Protein AF-A0A5E4ETX7-F1 (afdb_monomer_lite)

Structure (mmCIF, N/CA/C/O backbone):
data_AF-A0A5E4ETX7-F1
#
_entry.id   AF-A0A5E4ETX7-F1
#
loop_
_atom_site.group_PDB
_atom_site.id
_atom_site.type_symbol
_atom_site.label_atom_id
_atom_site.label_alt_id
_atom_site.label_comp_id
_atom_site.label_asym_id
_atom_site.label_entity_id
_atom_site.label_seq_id
_atom_site.pdbx_PDB_ins_code
_atom_site.Cartn_x
_atom_site.Cartn_y
_atom_site.Cartn_z
_atom_site.occupancy
_atom_site.B_iso_or_equiv
_atom_site.auth_seq_id
_atom_site.auth_comp_id
_atom_site.auth_asym_id
_atom_site.auth_atom_id
_atom_site.pdbx_PDB_model_num
ATOM 1 N N . MET A 1 1 ? -15.057 -24.344 -26.825 1.00 31.67 1 MET A N 1
ATOM 2 C CA . MET A 1 1 ? -13.580 -24.348 -26.850 1.00 31.67 1 MET A CA 1
ATOM 3 C C . MET A 1 1 ? -13.129 -23.618 -25.607 1.00 31.67 1 MET A C 1
ATOM 5 O O . MET A 1 1 ? -13.590 -22.503 -25.403 1.00 31.67 1 MET A O 1
ATOM 9 N N . ALA A 1 2 ? -12.352 -24.272 -24.747 1.00 26.75 2 ALA A N 1
ATOM 10 C CA . ALA A 1 2 ? -11.777 -23.617 -23.581 1.00 26.75 2 ALA A CA 1
ATOM 11 C C . ALA A 1 2 ? -10.578 -22.781 -24.042 1.00 26.75 2 ALA A C 1
ATOM 13 O O . ALA A 1 2 ? -9.686 -23.324 -24.687 1.00 26.75 2 ALA A O 1
ATOM 14 N N . ASN A 1 3 ? -10.576 -21.490 -23.718 1.00 26.09 3 ASN A N 1
ATOM 15 C CA . ASN A 1 3 ? -9.333 -20.744 -23.584 1.00 26.09 3 ASN A CA 1
ATOM 16 C C . ASN A 1 3 ? -9.027 -20.735 -22.092 1.00 26.09 3 ASN A C 1
ATOM 18 O O . ASN A 1 3 ? -9.821 -20.223 -21.305 1.00 26.09 3 ASN A O 1
ATOM 22 N N . GLU A 1 4 ? -7.923 -21.368 -21.725 1.00 28.83 4 GLU A N 1
ATOM 23 C CA . GLU A 1 4 ? -7.437 -21.432 -20.353 1.00 28.83 4 GLU A CA 1
ATOM 24 C C . GLU A 1 4 ? -7.135 -20.013 -19.851 1.00 28.83 4 GLU A C 1
ATOM 26 O O . GLU A 1 4 ? -6.464 -19.233 -20.535 1.00 28.83 4 GLU A O 1
ATOM 31 N N . GLU A 1 5 ? -7.600 -19.680 -18.643 1.00 28.77 5 GLU A N 1
ATOM 32 C CA . GLU A 1 5 ? -6.977 -18.610 -17.866 1.00 28.77 5 GLU A CA 1
ATOM 33 C C . GLU A 1 5 ? -5.535 -19.056 -17.594 1.00 28.77 5 GLU A C 1
ATOM 35 O O . GLU A 1 5 ? -5.287 -19.915 -16.749 1.00 28.77 5 GLU A O 1
ATOM 40 N N . LYS A 1 6 ? -4.572 -18.510 -18.346 1.00 29.52 6 LYS A N 1
ATOM 41 C CA . LYS A 1 6 ? -3.163 -18.628 -17.973 1.00 29.52 6 LYS A CA 1
ATOM 42 C C . LYS A 1 6 ? -2.973 -17.890 -16.651 1.00 29.52 6 LYS A C 1
ATOM 44 O O . LYS A 1 6 ? -3.078 -16.663 -16.634 1.00 29.52 6 LYS A O 1
ATOM 49 N N . ASP A 1 7 ? -2.682 -18.647 -15.589 1.00 34.00 7 ASP A N 1
ATOM 50 C CA . ASP A 1 7 ? -2.155 -18.142 -14.315 1.00 34.00 7 ASP A CA 1
ATOM 51 C C . ASP A 1 7 ? -1.121 -17.042 -14.622 1.00 34.00 7 ASP A C 1
ATOM 53 O O . ASP A 1 7 ? -0.129 -17.289 -15.312 1.00 34.00 7 ASP A O 1
ATOM 57 N N . SER A 1 8 ? -1.367 -15.814 -14.155 1.00 36.75 8 SER A N 1
ATOM 58 C CA . SER A 1 8 ? -0.568 -14.629 -14.500 1.00 36.75 8 SER A CA 1
ATOM 59 C C . SER A 1 8 ? 0.723 -14.540 -13.679 1.00 36.75 8 SER A C 1
ATOM 61 O O . SER A 1 8 ? 1.008 -13.526 -13.039 1.00 36.75 8 SER A O 1
ATOM 63 N N . VAL A 1 9 ? 1.486 -15.629 -13.673 1.00 47.53 9 VAL A N 1
ATOM 64 C CA . VAL A 1 9 ? 2.850 -15.697 -13.159 1.00 47.53 9 VAL A CA 1
ATOM 65 C C . VAL A 1 9 ? 3.758 -15.868 -14.368 1.00 47.53 9 VAL A C 1
ATOM 67 O O . VAL A 1 9 ? 3.842 -16.951 -14.945 1.00 47.53 9 VAL A O 1
ATOM 70 N N . GLU A 1 10 ? 4.393 -14.778 -14.798 1.00 54.31 10 GLU A N 1
ATOM 71 C CA . GLU A 1 10 ? 5.305 -14.817 -15.940 1.00 54.31 10 GLU A CA 1
ATOM 72 C C . GLU A 1 10 ? 6.490 -15.752 -15.648 1.00 54.31 10 GLU A C 1
ATOM 74 O O . GLU A 1 10 ? 7.126 -15.680 -14.595 1.00 54.31 10 GLU A O 1
ATOM 79 N N . TYR A 1 11 ? 6.773 -16.666 -16.579 1.00 65.56 11 TYR A N 1
ATOM 80 C CA . TYR A 1 11 ? 7.848 -17.642 -16.427 1.00 65.56 11 TYR A CA 1
ATOM 81 C C . TYR A 1 11 ? 9.213 -16.970 -16.622 1.00 65.56 11 TYR A C 1
ATOM 83 O O . TYR A 1 11 ? 9.611 -16.673 -17.752 1.00 65.56 11 TYR A O 1
ATOM 91 N N . TYR A 1 12 ? 9.969 -16.803 -15.534 1.00 85.50 12 TYR A N 1
ATOM 92 C CA . TYR A 1 12 ? 11.389 -16.453 -15.611 1.00 85.50 12 TYR A CA 1
ATOM 93 C C . TYR A 1 12 ? 12.122 -17.504 -16.450 1.00 85.50 12 TYR A C 1
ATOM 95 O O . TYR A 1 12 ? 12.063 -18.705 -16.155 1.00 85.50 12 TYR A O 1
ATOM 103 N N . SER A 1 13 ? 12.816 -17.052 -17.490 1.00 87.88 13 SER A N 1
ATOM 104 C CA . SER A 1 13 ? 13.546 -17.925 -18.410 1.00 87.88 13 SER A CA 1
ATOM 105 C C . SER A 1 13 ? 14.961 -18.166 -17.891 1.00 87.88 13 SER A C 1
ATOM 107 O O . SER A 1 13 ? 15.562 -17.272 -17.294 1.00 87.88 13 SER A O 1
ATOM 109 N N . LEU A 1 14 ? 15.524 -19.355 -18.113 1.00 89.06 14 LEU A N 1
ATOM 110 C CA . LEU A 1 14 ? 16.945 -19.579 -17.837 1.00 89.06 14 LEU A CA 1
ATOM 111 C C . LEU A 1 14 ? 17.779 -18.823 -18.875 1.00 89.06 14 LEU A C 1
ATOM 113 O O . LEU A 1 14 ? 17.417 -18.765 -20.048 1.00 89.06 14 LEU A O 1
ATOM 117 N N . LEU A 1 15 ? 18.928 -18.286 -18.465 1.00 89.50 15 LEU A N 1
ATOM 118 C CA . LEU A 1 15 ? 19.819 -17.543 -19.360 1.00 89.50 15 LEU A CA 1
ATOM 119 C C . LEU A 1 15 ? 20.282 -18.391 -20.554 1.00 89.50 15 LEU A C 1
ATOM 121 O O . LEU A 1 15 ? 20.397 -17.865 -21.652 1.00 89.50 15 LEU A O 1
ATOM 125 N N . LYS A 1 16 ? 20.469 -19.706 -20.377 1.00 86.38 16 LYS A N 1
ATOM 126 C CA . LYS A 1 16 ? 20.789 -20.647 -21.469 1.00 86.38 16 LYS A CA 1
ATOM 127 C C . LYS A 1 16 ? 19.733 -20.680 -22.587 1.00 86.38 16 LYS A C 1
ATOM 129 O O . LYS A 1 16 ? 20.087 -20.903 -23.737 1.00 86.38 16 LYS A O 1
ATOM 134 N N . ASP A 1 17 ? 18.470 -20.419 -22.249 1.00 87.19 17 ASP A N 1
ATOM 135 C CA . ASP A 1 17 ? 17.336 -20.431 -23.178 1.00 87.19 17 ASP A CA 1
ATOM 136 C C . ASP A 1 17 ? 17.100 -19.032 -23.796 1.00 87.19 17 ASP A C 1
ATOM 138 O O . ASP A 1 17 ? 16.146 -18.825 -24.548 1.00 87.19 17 ASP A O 1
ATOM 142 N N . PHE A 1 18 ? 17.965 -18.051 -23.492 1.00 89.31 18 PHE A N 1
ATOM 143 C CA . PHE A 1 18 ? 17.902 -16.707 -24.060 1.00 89.31 18 PHE A CA 1
ATOM 144 C C . PHE A 1 18 ? 18.085 -16.740 -25.578 1.00 89.31 18 PHE A C 1
ATOM 146 O O . PHE A 1 18 ? 19.105 -17.213 -26.087 1.00 89.31 18 PHE A O 1
ATOM 153 N N . ARG A 1 19 ? 17.115 -16.163 -26.294 1.00 89.81 19 ARG A N 1
ATOM 154 C CA . ARG A 1 19 ? 17.154 -15.982 -27.743 1.00 89.81 19 ARG A CA 1
ATOM 155 C C . ARG A 1 19 ? 16.404 -14.714 -28.146 1.00 89.81 19 ARG A C 1
ATOM 157 O O . ARG A 1 19 ? 15.205 -14.623 -27.909 1.00 89.81 19 ARG A O 1
ATOM 164 N N . ALA A 1 20 ? 17.088 -13.784 -28.807 1.00 88.56 20 ALA A N 1
ATOM 165 C CA . ALA A 1 20 ? 16.503 -12.556 -29.345 1.00 88.56 20 ALA A CA 1
ATOM 166 C C . ALA A 1 20 ? 16.804 -12.427 -30.847 1.00 88.56 20 ALA A C 1
ATOM 168 O O . ALA A 1 20 ? 17.959 -12.520 -31.263 1.00 88.56 20 ALA A O 1
ATOM 169 N N . GLU A 1 21 ? 15.775 -12.207 -31.666 1.00 87.62 21 GLU A N 1
ATOM 170 C CA . GLU A 1 21 ? 15.926 -11.925 -33.100 1.00 87.62 21 GLU A CA 1
ATOM 171 C C . GLU A 1 21 ? 15.926 -10.415 -33.355 1.00 87.62 21 GLU A C 1
ATOM 173 O O . GLU A 1 21 ? 15.085 -9.684 -32.831 1.00 87.62 21 GLU A O 1
ATOM 178 N N . ILE A 1 22 ? 16.863 -9.951 -34.181 1.00 84.00 22 ILE A N 1
ATOM 179 C CA . ILE A 1 22 ? 17.057 -8.541 -34.519 1.00 84.00 22 ILE A CA 1
ATOM 180 C C . ILE A 1 22 ? 16.998 -8.392 -36.039 1.00 84.00 22 ILE A C 1
ATOM 182 O O . ILE A 1 22 ? 17.814 -8.965 -36.766 1.00 84.00 22 ILE A O 1
ATOM 186 N N . GLU A 1 23 ? 16.054 -7.588 -36.527 1.00 76.69 23 GLU A N 1
ATOM 187 C CA . GLU A 1 23 ? 16.021 -7.154 -37.923 1.00 76.69 23 GLU A CA 1
ATOM 188 C C . GLU A 1 23 ? 16.761 -5.823 -38.069 1.00 76.69 23 GLU A C 1
ATOM 190 O O . GLU A 1 23 ? 16.279 -4.772 -37.646 1.00 76.69 23 GLU A O 1
ATOM 195 N N . VAL A 1 24 ? 17.947 -5.858 -38.677 1.00 66.75 24 VAL A N 1
ATOM 196 C CA . VAL A 1 24 ? 18.800 -4.676 -38.856 1.00 66.75 24 VAL A CA 1
ATOM 197 C C . VAL A 1 24 ? 18.322 -3.867 -40.070 1.00 66.75 24 VAL A C 1
ATOM 199 O O . VAL A 1 24 ? 18.969 -3.846 -41.112 1.00 66.75 24 VAL A O 1
ATOM 202 N N . GLN A 1 25 ? 17.157 -3.223 -39.953 1.00 58.88 25 GLN A N 1
ATOM 203 C CA . GLN A 1 25 ? 16.561 -2.452 -41.057 1.00 58.88 25 GLN A CA 1
ATOM 204 C C . GLN A 1 25 ? 17.259 -1.096 -41.295 1.00 58.88 25 GLN A C 1
ATOM 206 O O . GLN A 1 25 ? 17.285 -0.623 -42.427 1.00 58.88 25 GLN A O 1
ATOM 211 N N . GLU A 1 26 ? 17.875 -0.499 -40.264 1.00 59.44 26 GLU A N 1
ATOM 212 C CA . GLU A 1 26 ? 18.541 0.821 -40.348 1.00 59.44 26 GLU A CA 1
ATOM 213 C C . GLU A 1 26 ? 19.977 0.849 -39.778 1.00 59.44 26 GLU A C 1
ATOM 215 O O . GLU A 1 26 ? 20.558 1.913 -39.578 1.00 59.44 26 GLU A O 1
ATOM 220 N N . GLY A 1 27 ? 20.582 -0.311 -39.500 1.00 68.00 27 GLY A N 1
ATOM 221 C CA . GLY A 1 27 ? 21.944 -0.375 -38.941 1.00 68.00 27 GLY A CA 1
ATOM 222 C C . GLY A 1 27 ? 22.056 -0.016 -37.451 1.00 68.00 27 GLY A C 1
ATOM 223 O O . GLY A 1 27 ? 23.172 0.157 -36.960 1.00 68.00 27 GLY A O 1
ATOM 224 N N . ALA A 1 28 ? 20.930 0.091 -36.737 1.00 78.44 28 ALA A N 1
ATOM 225 C CA . ALA A 1 28 ? 20.892 0.416 -35.315 1.00 78.44 28 ALA A CA 1
ATOM 226 C C . ALA A 1 28 ? 19.710 -0.244 -34.575 1.00 78.44 28 ALA A C 1
ATOM 228 O O . ALA A 1 28 ? 18.615 -0.372 -35.129 1.00 78.44 28 ALA A O 1
ATOM 229 N N . PHE A 1 29 ? 19.923 -0.651 -33.321 1.00 84.12 29 PHE A N 1
ATOM 230 C CA . PHE A 1 29 ? 18.917 -1.270 -32.450 1.00 84.12 29 PHE A CA 1
ATOM 231 C C . PHE A 1 29 ? 19.220 -1.040 -30.960 1.00 84.12 29 PHE A C 1
ATOM 233 O O . PHE A 1 29 ? 20.343 -0.718 -30.568 1.00 84.12 29 PHE A O 1
ATOM 240 N N . PHE A 1 30 ? 18.213 -1.274 -30.122 1.00 84.62 30 PHE A N 1
ATOM 241 C CA . PHE A 1 30 ? 18.327 -1.329 -28.668 1.00 84.62 30 PHE A CA 1
ATOM 242 C C . PHE A 1 30 ? 17.819 -2.680 -28.152 1.00 84.62 30 PHE A C 1
ATOM 244 O O . PHE A 1 30 ? 16.713 -3.097 -28.494 1.00 84.62 30 PHE A O 1
ATOM 251 N N . LEU A 1 31 ? 18.617 -3.362 -27.333 1.00 88.31 31 LEU A N 1
ATOM 252 C CA . LEU A 1 31 ? 18.234 -4.573 -26.602 1.00 88.31 31 LEU A CA 1
ATOM 253 C C . LEU A 1 31 ? 18.143 -4.233 -25.113 1.00 88.31 31 LEU A C 1
ATOM 255 O O . LEU A 1 31 ? 19.105 -3.697 -24.572 1.00 88.31 31 LEU A O 1
ATOM 259 N N . CYS A 1 32 ? 17.061 -4.598 -24.428 1.00 88.56 32 CYS A N 1
ATOM 260 C CA . CYS A 1 32 ? 17.024 -4.550 -22.965 1.00 88.56 32 CYS A CA 1
ATOM 261 C C . CYS A 1 32 ? 16.385 -5.785 -22.334 1.00 88.56 32 CYS A C 1
ATOM 263 O O . CYS A 1 32 ? 15.542 -6.437 -22.950 1.00 88.56 32 CYS A O 1
ATOM 265 N N . PHE A 1 33 ? 16.832 -6.130 -21.127 1.00 90.44 33 PHE A N 1
ATOM 266 C CA . PHE A 1 33 ? 16.349 -7.268 -20.342 1.00 90.44 33 PHE A CA 1
ATOM 267 C C . PHE A 1 33 ? 16.832 -7.178 -18.889 1.00 90.44 33 PHE A C 1
ATOM 269 O O . PHE A 1 33 ? 17.820 -6.510 -18.583 1.00 90.44 33 PHE A O 1
ATOM 276 N N . TRP A 1 34 ? 16.163 -7.901 -17.996 1.00 91.38 34 TRP A N 1
ATOM 277 C CA . TRP A 1 34 ? 16.630 -8.138 -16.632 1.00 91.38 34 TRP A CA 1
ATOM 278 C C . TRP A 1 34 ? 17.512 -9.383 -16.572 1.00 91.38 34 TRP A C 1
ATOM 280 O O . TRP A 1 34 ? 17.147 -10.409 -17.146 1.00 91.38 34 TRP A O 1
ATOM 290 N N . LEU A 1 35 ? 18.626 -9.318 -15.843 1.00 92.44 35 LEU A N 1
ATOM 291 C CA . LEU A 1 35 ? 19.555 -10.428 -15.630 1.00 92.44 35 LEU A CA 1
ATOM 292 C C . LEU A 1 35 ? 19.749 -10.714 -14.137 1.00 92.44 35 LEU A C 1
ATOM 294 O O . LEU A 1 35 ? 19.949 -9.792 -13.348 1.00 92.44 35 LEU A O 1
ATOM 298 N N . TYR A 1 36 ? 19.757 -11.997 -13.781 1.00 92.31 36 TYR A N 1
ATOM 299 C CA . TYR A 1 36 ? 20.159 -12.514 -12.472 1.00 92.31 36 TYR A CA 1
ATOM 300 C C . TYR A 1 36 ? 21.221 -13.596 -12.667 1.00 92.31 36 TYR A C 1
ATOM 302 O O . TYR A 1 36 ? 21.005 -14.529 -13.442 1.00 92.31 36 TYR A O 1
ATOM 310 N N . LEU A 1 37 ? 22.346 -13.511 -11.954 1.00 91.19 37 LEU A N 1
ATOM 311 C CA . LEU A 1 37 ? 23.434 -14.496 -12.015 1.00 91.19 37 LEU A CA 1
ATOM 312 C C . LEU A 1 37 ? 23.701 -15.102 -10.640 1.00 91.19 37 LEU A C 1
ATOM 314 O O . LEU A 1 37 ? 23.725 -14.387 -9.639 1.00 91.19 37 LEU A O 1
ATOM 318 N N . MET A 1 38 ? 23.927 -16.413 -10.593 1.00 88.06 38 MET A N 1
ATOM 319 C CA . MET A 1 38 ? 24.249 -17.116 -9.351 1.00 88.06 38 MET A CA 1
ATOM 320 C C . MET A 1 38 ? 25.726 -16.949 -8.977 1.00 88.06 38 MET A C 1
ATOM 322 O O . MET A 1 38 ? 26.593 -16.875 -9.853 1.00 88.06 38 MET A O 1
ATOM 326 N N . SER A 1 39 ? 26.026 -16.954 -7.675 1.00 82.69 39 SER A N 1
ATOM 327 C CA . SER A 1 39 ? 27.398 -16.861 -7.144 1.00 82.69 39 SER A CA 1
ATOM 328 C C . SER A 1 39 ? 28.333 -17.996 -7.595 1.00 82.69 39 SER A C 1
ATOM 330 O O . SER A 1 39 ? 29.550 -17.831 -7.560 1.00 82.69 39 SER A O 1
ATOM 332 N N . SER A 1 40 ? 27.775 -19.114 -8.072 1.00 78.44 40 SER A N 1
ATOM 333 C CA . SER A 1 40 ? 28.476 -20.254 -8.679 1.00 78.44 40 SER A CA 1
ATOM 334 C C . SER A 1 40 ? 29.057 -19.985 -10.076 1.00 78.44 40 SER A C 1
ATOM 336 O O . SER A 1 40 ? 29.779 -20.833 -10.599 1.00 78.44 40 SER A O 1
ATOM 338 N N . THR A 1 41 ? 28.753 -18.837 -10.691 1.00 78.56 41 THR A N 1
ATOM 339 C CA . THR A 1 41 ? 29.224 -18.483 -12.040 1.00 78.56 41 THR A CA 1
ATOM 340 C C . THR A 1 41 ? 30.754 -18.407 -12.094 1.00 78.56 41 THR A C 1
ATOM 342 O O . THR A 1 41 ? 31.378 -17.683 -11.321 1.00 78.56 41 THR A O 1
ATOM 345 N N . ALA A 1 42 ? 31.365 -19.128 -13.037 1.00 80.06 42 ALA A N 1
ATOM 346 C CA . ALA A 1 42 ? 32.798 -19.031 -13.318 1.00 80.06 42 ALA A CA 1
ATOM 347 C C . ALA A 1 42 ? 33.129 -17.764 -14.131 1.00 80.06 42 ALA A C 1
ATOM 349 O O . ALA A 1 42 ? 32.328 -17.323 -14.953 1.00 80.06 42 ALA A O 1
ATOM 350 N N . PHE A 1 43 ? 34.326 -17.199 -13.939 1.00 78.38 43 PHE A N 1
ATOM 351 C CA . PHE A 1 43 ? 34.804 -16.015 -14.666 1.00 78.38 43 PHE A CA 1
ATOM 352 C C . PHE A 1 43 ? 36.119 -16.326 -15.399 1.00 78.38 43 PHE A C 1
ATOM 354 O O . PHE A 1 43 ? 36.964 -17.014 -14.822 1.00 78.38 43 PHE A O 1
ATOM 361 N N . PRO A 1 44 ? 36.334 -15.803 -16.621 1.00 81.75 44 PRO A N 1
ATOM 362 C CA . PRO A 1 44 ? 35.415 -14.975 -17.408 1.00 81.75 44 PRO A CA 1
ATOM 363 C C . PRO A 1 44 ? 34.285 -15.805 -18.052 1.00 81.75 44 PRO A C 1
ATOM 365 O O . PRO A 1 44 ? 34.445 -17.001 -18.280 1.00 81.75 44 PRO A O 1
ATOM 368 N N . ALA A 1 45 ? 33.154 -15.173 -18.379 1.00 82.75 45 ALA A N 1
ATOM 369 C CA . ALA A 1 45 ? 31.977 -15.845 -18.948 1.00 82.75 45 ALA A CA 1
ATOM 370 C C . ALA A 1 45 ? 31.429 -15.129 -20.191 1.00 82.75 45 ALA A C 1
ATOM 372 O O . ALA A 1 45 ? 31.350 -13.901 -20.226 1.00 82.75 45 ALA A O 1
ATOM 373 N N . ARG A 1 46 ? 30.974 -15.889 -21.194 1.00 85.38 46 ARG A N 1
ATOM 374 C CA . ARG A 1 46 ? 30.203 -15.361 -22.334 1.00 85.38 46 ARG A CA 1
ATOM 375 C C . ARG A 1 46 ? 28.716 -15.415 -21.992 1.00 85.38 46 ARG A C 1
ATOM 377 O O . ARG A 1 46 ? 28.166 -16.502 -21.863 1.00 85.38 46 ARG A O 1
ATOM 384 N N . LEU A 1 47 ? 28.071 -14.258 -21.846 1.00 88.00 47 LEU A N 1
ATOM 385 C CA . LEU A 1 47 ? 26.643 -14.178 -21.525 1.00 88.00 47 LEU A CA 1
ATOM 386 C C . LEU A 1 47 ? 25.789 -14.299 -22.784 1.00 88.00 47 LEU A C 1
ATOM 388 O O . LEU A 1 47 ? 24.882 -15.122 -22.838 1.00 88.00 47 LEU A O 1
ATOM 392 N N . ILE A 1 48 ? 26.099 -13.494 -23.803 1.00 89.62 48 ILE A N 1
ATOM 393 C CA . ILE A 1 48 ? 25.365 -13.453 -25.070 1.00 89.62 48 ILE A CA 1
ATOM 394 C C . ILE A 1 48 ? 26.362 -13.497 -26.225 1.00 89.62 48 ILE A C 1
ATOM 396 O O . ILE A 1 48 ? 27.358 -12.766 -26.228 1.00 89.62 48 ILE A O 1
ATOM 400 N N . GLN A 1 49 ? 26.069 -14.328 -27.219 1.00 87.75 49 GLN A N 1
ATOM 401 C CA . GLN A 1 49 ? 26.809 -14.458 -28.470 1.00 87.75 49 GLN A CA 1
ATOM 402 C C . GLN A 1 49 ? 25.893 -14.255 -29.681 1.00 87.75 49 GLN A C 1
ATOM 404 O O . GLN A 1 49 ? 24.668 -14.368 -29.596 1.00 87.75 49 GLN A O 1
ATOM 409 N N . VAL A 1 50 ? 26.510 -13.964 -30.818 1.00 84.38 50 VAL A N 1
ATOM 410 C CA . VAL A 1 50 ? 25.858 -13.835 -32.117 1.00 84.38 50 VAL A CA 1
ATOM 411 C C . VAL A 1 50 ? 25.811 -15.193 -32.804 1.00 84.38 50 VAL A C 1
ATOM 413 O O . VAL A 1 50 ? 26.828 -15.876 -32.932 1.00 84.38 50 VAL A O 1
ATOM 416 N N . GLN A 1 51 ? 24.634 -15.541 -33.311 1.00 77.81 51 GLN A N 1
ATOM 417 C CA . GLN A 1 51 ? 24.423 -16.641 -34.237 1.00 77.81 51 GLN A CA 1
ATOM 418 C C . GLN A 1 51 ? 24.004 -16.062 -35.596 1.00 77.81 51 GLN A C 1
ATOM 420 O O . GLN A 1 51 ? 22.925 -15.480 -35.746 1.00 77.81 51 GLN A O 1
ATOM 425 N N . SER A 1 52 ? 24.892 -16.197 -36.582 1.00 66.94 52 SER A N 1
ATOM 426 C CA . SER A 1 52 ? 24.735 -15.715 -37.957 1.00 66.94 52 SER A CA 1
ATOM 427 C C . SER A 1 52 ? 25.207 -16.787 -38.938 1.00 66.94 52 SER A C 1
ATOM 429 O O . SER A 1 52 ? 26.130 -17.539 -38.639 1.00 66.94 52 SER A O 1
ATOM 431 N N . SER A 1 53 ? 24.632 -16.831 -40.142 1.00 53.94 53 SER A N 1
ATOM 432 C CA . SER A 1 53 ? 25.033 -17.772 -41.202 1.00 53.94 53 SER A CA 1
ATOM 433 C C . SER A 1 53 ? 26.440 -17.531 -41.770 1.00 53.94 53 SER A C 1
ATOM 435 O O . SER A 1 53 ? 26.916 -18.343 -42.559 1.00 53.94 53 SER A O 1
ATOM 437 N N . ALA A 1 54 ? 27.093 -16.426 -41.393 1.00 51.62 54 ALA A N 1
ATOM 438 C CA . ALA A 1 54 ? 28.454 -16.072 -41.802 1.00 51.62 54 ALA A CA 1
ATOM 439 C C . ALA A 1 54 ? 29.465 -16.027 -40.638 1.00 51.62 54 ALA A C 1
ATOM 441 O O . ALA A 1 54 ? 30.665 -15.944 -40.887 1.00 51.62 54 ALA A O 1
ATOM 442 N N . THR A 1 55 ? 28.999 -16.064 -39.385 1.00 53.06 55 THR A N 1
ATOM 443 C CA . THR A 1 55 ? 29.826 -15.934 -38.175 1.00 53.06 55 THR A CA 1
ATOM 444 C C . THR A 1 55 ? 29.177 -16.686 -37.012 1.00 53.06 55 THR A C 1
ATOM 446 O O . THR A 1 55 ? 28.169 -16.245 -36.453 1.00 53.06 55 THR A O 1
ATOM 449 N N . GLU A 1 56 ? 29.764 -17.821 -36.631 1.00 56.16 56 GLU A N 1
ATOM 450 C CA . GLU A 1 56 ? 29.379 -18.572 -35.431 1.00 56.16 56 GLU A CA 1
ATOM 451 C C . GLU A 1 56 ? 30.175 -18.088 -34.209 1.00 56.16 56 GLU A C 1
ATOM 453 O O . GLU A 1 56 ? 31.400 -18.001 -34.247 1.00 56.16 56 GLU A O 1
ATOM 458 N N . GLY A 1 57 ? 29.486 -17.801 -33.100 1.00 65.62 57 GLY A N 1
ATOM 459 C CA . GLY A 1 57 ? 30.111 -17.691 -31.775 1.00 65.62 57 GLY A CA 1
ATOM 460 C C . GLY A 1 57 ? 30.789 -16.358 -31.431 1.00 65.62 57 GLY A C 1
ATOM 461 O O . GLY A 1 57 ? 31.455 -16.260 -30.396 1.00 65.62 57 GLY A O 1
ATOM 462 N N . ALA A 1 58 ? 30.616 -15.310 -32.243 1.00 77.38 58 ALA A N 1
ATOM 463 C CA . ALA A 1 58 ? 31.128 -13.979 -31.910 1.00 77.38 58 ALA A CA 1
ATOM 464 C C . ALA A 1 58 ? 30.465 -13.459 -30.618 1.00 77.38 58 ALA A C 1
ATOM 466 O O . ALA A 1 58 ? 29.240 -13.400 -30.507 1.00 77.38 58 ALA A O 1
ATOM 467 N N . SER A 1 59 ? 31.268 -13.097 -29.616 1.00 84.75 59 SER A N 1
ATOM 468 C CA . SER A 1 59 ? 30.761 -12.666 -28.307 1.00 84.75 59 SER A CA 1
ATOM 469 C C . SER A 1 59 ? 30.192 -11.246 -28.370 1.00 84.75 59 SER A C 1
ATOM 471 O O . SER A 1 59 ? 30.839 -10.349 -28.900 1.00 84.75 59 SER A O 1
ATOM 473 N N . PHE A 1 60 ? 29.001 -11.036 -27.803 1.00 88.12 60 PHE A N 1
ATOM 474 C CA . PHE A 1 60 ? 28.322 -9.735 -27.759 1.00 88.12 60 PHE A CA 1
ATOM 475 C C . PHE A 1 60 ? 28.346 -9.121 -26.354 1.00 88.12 60 PHE A C 1
ATOM 477 O O . PHE A 1 60 ? 28.718 -7.961 -26.191 1.00 88.12 60 PHE A O 1
ATOM 484 N N . LEU A 1 61 ? 27.999 -9.913 -25.335 1.00 90.56 61 LEU A N 1
ATOM 485 C CA . LEU A 1 61 ? 28.013 -9.498 -23.933 1.00 90.56 61 LEU A CA 1
ATOM 486 C C . LEU A 1 61 ? 28.777 -10.533 -23.105 1.00 90.56 61 LEU A C 1
ATOM 488 O O . LEU A 1 61 ? 28.464 -11.726 -23.156 1.00 90.56 61 LEU A O 1
ATOM 492 N N . VAL A 1 62 ? 29.779 -10.091 -22.347 1.00 89.50 62 VAL A N 1
ATOM 493 C CA . VAL A 1 62 ? 30.662 -10.967 -21.560 1.00 89.50 62 VAL A CA 1
ATOM 494 C C . VAL A 1 62 ? 30.897 -10.416 -20.154 1.00 89.50 62 VAL A C 1
ATOM 496 O O . VAL A 1 62 ? 30.757 -9.220 -19.907 1.00 89.50 62 VAL A O 1
ATOM 499 N N . LEU A 1 63 ? 31.290 -11.288 -19.230 1.00 88.62 63 LEU A N 1
ATOM 500 C CA . LEU A 1 63 ? 31.877 -10.923 -17.944 1.00 88.62 63 LEU A CA 1
ATOM 501 C C . LEU A 1 63 ? 33.375 -11.192 -18.003 1.00 88.62 63 LEU A C 1
ATOM 503 O O . LEU A 1 63 ? 33.808 -12.318 -18.242 1.00 88.62 63 LEU A O 1
ATOM 507 N N . SER A 1 64 ? 34.156 -10.143 -17.778 1.00 86.38 64 SER A N 1
ATOM 508 C CA . SER A 1 64 ? 35.614 -10.221 -17.668 1.00 86.38 64 SER A CA 1
ATOM 509 C C . SER A 1 64 ? 36.061 -10.992 -16.417 1.00 86.38 64 SER A C 1
ATOM 511 O O . SER A 1 64 ? 35.286 -11.194 -15.483 1.00 86.38 64 SER A O 1
ATOM 513 N N . GLU A 1 65 ? 37.348 -11.348 -16.347 1.00 83.38 65 GLU A N 1
ATOM 514 C CA . GLU A 1 65 ? 37.985 -11.934 -15.151 1.00 83.38 65 GLU A CA 1
ATOM 515 C C . GLU A 1 65 ? 37.768 -11.087 -13.885 1.00 83.38 65 GLU A C 1
ATOM 517 O O . GLU A 1 65 ? 37.623 -11.611 -12.784 1.00 83.38 65 GLU A O 1
ATOM 522 N N . LYS A 1 66 ? 37.677 -9.760 -14.046 1.00 84.56 66 LYS A N 1
ATOM 523 C CA . LYS A 1 66 ? 37.399 -8.792 -12.972 1.00 84.56 66 LYS A CA 1
ATOM 524 C C . LYS A 1 66 ? 35.901 -8.661 -12.656 1.00 84.56 66 LYS A C 1
ATOM 526 O O . LYS A 1 66 ? 35.491 -7.650 -12.099 1.00 84.56 66 LYS A O 1
ATOM 531 N N . LYS A 1 67 ? 35.073 -9.618 -13.093 1.00 87.06 67 LYS A N 1
ATOM 532 C CA . LYS A 1 67 ? 33.599 -9.643 -12.986 1.00 87.06 67 LYS A CA 1
ATOM 533 C C . LYS A 1 67 ? 32.876 -8.418 -13.556 1.00 87.06 67 LYS A C 1
ATOM 535 O O . LYS A 1 67 ? 31.697 -8.215 -13.282 1.00 87.06 67 LYS A O 1
ATOM 540 N N . LYS A 1 68 ? 33.550 -7.586 -14.350 1.00 89.62 68 LYS A N 1
ATOM 541 C CA . LYS A 1 68 ? 32.938 -6.426 -15.008 1.00 89.62 68 LYS A CA 1
ATOM 542 C C . LYS A 1 68 ? 32.201 -6.894 -16.248 1.00 89.62 68 LYS A C 1
ATOM 544 O O . LYS A 1 68 ? 32.784 -7.657 -17.026 1.00 89.62 68 LYS A O 1
ATOM 549 N N . MET A 1 69 ? 30.974 -6.420 -16.442 1.00 90.81 69 MET A N 1
ATOM 550 C CA . MET A 1 69 ? 30.237 -6.626 -17.687 1.00 90.81 69 MET A CA 1
ATOM 551 C C . MET A 1 69 ? 30.869 -5.812 -18.810 1.00 90.81 69 MET A C 1
ATOM 553 O O . MET A 1 69 ? 31.245 -4.657 -18.598 1.00 90.81 69 MET A O 1
ATOM 557 N N . VAL A 1 70 ? 30.983 -6.423 -19.986 1.00 90.81 70 VAL A N 1
ATOM 558 C CA . VAL A 1 70 ? 31.602 -5.837 -21.173 1.00 90.81 70 VAL A CA 1
ATOM 559 C C . VAL A 1 70 ? 30.726 -6.093 -22.397 1.00 90.81 70 VAL A C 1
ATOM 561 O O . VAL A 1 70 ? 30.387 -7.237 -22.701 1.00 90.81 70 VAL A O 1
ATOM 564 N N . LEU A 1 71 ? 30.376 -5.011 -23.089 1.00 92.38 71 LEU A N 1
ATOM 565 C CA . LEU A 1 71 ? 29.674 -4.985 -24.367 1.00 92.38 71 LEU A CA 1
ATOM 566 C C . LEU A 1 71 ? 30.698 -4.868 -25.505 1.00 92.38 71 LEU A C 1
ATOM 568 O O . LEU A 1 71 ? 31.549 -3.969 -25.500 1.00 92.38 71 LEU A O 1
ATOM 572 N N . LEU A 1 72 ? 30.604 -5.781 -26.471 1.00 89.44 72 LEU A N 1
ATOM 573 C CA . LEU A 1 72 ? 31.526 -5.917 -27.598 1.00 89.44 72 LEU A CA 1
ATOM 574 C C . LEU A 1 72 ? 30.888 -5.459 -28.928 1.00 89.44 72 LEU A C 1
ATOM 576 O O . LEU A 1 72 ? 29.683 -5.631 -29.132 1.00 89.44 72 LEU A O 1
ATOM 580 N N . PRO A 1 73 ? 31.678 -4.887 -29.856 1.00 86.81 73 PRO A N 1
ATOM 581 C CA . PRO A 1 73 ? 31.204 -4.499 -31.181 1.00 86.81 73 PRO A CA 1
ATOM 582 C C . PRO A 1 73 ? 30.792 -5.702 -32.039 1.00 86.81 73 PRO A C 1
ATOM 584 O O . PRO A 1 73 ? 31.505 -6.694 -32.150 1.00 86.81 73 PRO A O 1
ATOM 587 N N . LEU A 1 74 ? 29.655 -5.569 -32.728 1.00 83.56 74 LEU A N 1
ATOM 588 C CA . LEU A 1 74 ? 29.164 -6.544 -33.707 1.00 83.56 74 LEU A CA 1
ATOM 589 C C . LEU A 1 74 ? 29.863 -6.418 -35.068 1.00 83.56 74 LEU A C 1
ATOM 591 O O . LEU A 1 74 ? 29.811 -5.352 -35.681 1.00 83.56 74 LEU A O 1
ATOM 595 N N . GLY A 1 75 ? 30.398 -7.523 -35.597 1.00 75.81 75 GLY A N 1
ATOM 596 C CA . GLY A 1 75 ? 31.093 -7.576 -36.900 1.00 75.81 75 GLY A CA 1
ATOM 597 C C . GLY A 1 75 ? 30.205 -7.494 -38.139 1.00 75.81 75 GLY A C 1
ATOM 598 O O . GLY A 1 75 ? 30.695 -7.577 -39.255 1.00 75.81 75 GLY A O 1
ATOM 599 N N . ILE A 1 76 ? 28.898 -7.312 -37.948 1.00 75.50 76 ILE A N 1
ATOM 600 C CA . ILE A 1 76 ? 27.944 -6.969 -39.012 1.00 75.50 76 ILE A CA 1
ATOM 601 C C . ILE A 1 76 ? 27.776 -5.435 -39.111 1.00 75.50 76 ILE A C 1
ATOM 603 O O . ILE A 1 76 ? 27.261 -4.935 -40.105 1.00 75.50 76 ILE A O 1
ATOM 607 N N . LEU A 1 77 ? 28.227 -4.671 -38.105 1.00 76.69 77 LEU A N 1
ATOM 608 C CA . LEU A 1 77 ? 28.048 -3.214 -38.025 1.00 76.69 77 LEU A CA 1
ATOM 609 C C . LEU A 1 77 ? 29.367 -2.434 -37.947 1.00 76.69 77 LEU A C 1
ATOM 611 O O . LEU A 1 77 ? 29.451 -1.350 -38.525 1.00 76.69 77 LEU A O 1
ATOM 615 N N . HIS A 1 78 ? 30.393 -2.981 -37.291 1.00 83.88 78 HIS A N 1
ATOM 616 C CA . HIS A 1 78 ? 31.645 -2.279 -36.987 1.00 83.88 78 HIS A CA 1
ATOM 617 C C . HIS A 1 78 ? 32.864 -2.988 -37.574 1.00 83.88 78 HIS A C 1
ATOM 619 O O . HIS A 1 78 ? 32.899 -4.217 -37.651 1.00 83.88 78 HIS A O 1
ATOM 625 N N . LYS A 1 79 ? 33.897 -2.214 -37.918 1.00 79.25 79 LYS A N 1
ATOM 626 C CA . LYS A 1 79 ? 35.203 -2.741 -38.362 1.00 79.25 79 LYS A CA 1
ATOM 627 C C . LYS A 1 79 ? 36.055 -3.259 -37.203 1.00 79.25 79 LYS A C 1
ATOM 629 O O . LYS A 1 79 ? 36.941 -4.075 -37.410 1.00 79.25 79 LYS A O 1
ATOM 634 N N . GLU A 1 80 ? 35.785 -2.773 -35.998 1.00 79.69 80 GLU A N 1
ATOM 635 C CA . GLU A 1 80 ? 36.500 -3.075 -34.756 1.00 79.69 80 GLU A CA 1
ATOM 636 C C . GLU A 1 80 ? 36.061 -4.386 -34.079 1.00 79.69 80 GLU A C 1
ATOM 638 O O . GLU A 1 80 ? 36.503 -4.690 -32.970 1.00 79.69 80 GLU A O 1
ATOM 643 N N . ALA A 1 81 ? 35.161 -5.147 -34.702 1.00 76.12 81 ALA A N 1
ATOM 644 C CA . ALA A 1 81 ? 34.644 -6.383 -34.136 1.00 76.12 81 ALA A CA 1
ATOM 645 C C . ALA A 1 81 ? 35.664 -7.534 -34.203 1.00 76.12 81 ALA A C 1
ATOM 647 O O . ALA A 1 81 ? 36.231 -7.776 -35.269 1.00 76.12 81 ALA A O 1
ATOM 648 N N . PRO A 1 82 ? 35.871 -8.288 -33.108 1.00 68.88 82 PRO A N 1
ATOM 649 C CA . PRO A 1 82 ? 36.738 -9.458 -33.128 1.00 68.88 82 PRO A CA 1
ATOM 650 C C . PRO A 1 82 ? 36.067 -10.618 -33.880 1.00 68.88 82 PRO A C 1
ATOM 652 O O . PRO A 1 82 ? 34.930 -10.981 -33.578 1.00 68.88 82 PRO A O 1
ATOM 655 N N . GLU A 1 83 ? 36.788 -11.244 -34.816 1.00 57.81 83 GLU A N 1
ATOM 656 C CA . GLU A 1 83 ? 36.326 -12.462 -35.508 1.00 57.81 83 GLU A CA 1
ATOM 657 C C . GLU A 1 83 ? 36.223 -13.654 -34.539 1.00 57.81 83 GLU A C 1
ATOM 659 O O . GLU A 1 83 ? 35.263 -14.420 -34.578 1.00 57.81 83 GLU A O 1
ATOM 664 N N . THR A 1 84 ? 37.174 -13.761 -33.606 1.00 59.34 84 THR A N 1
ATOM 665 C CA . THR A 1 84 ? 37.175 -14.720 -32.491 1.00 59.34 84 THR A CA 1
ATOM 666 C C . THR A 1 84 ? 37.604 -14.005 -31.215 1.00 59.34 84 THR A C 1
ATOM 668 O O . THR A 1 84 ? 38.666 -13.385 -31.188 1.00 59.34 84 THR A O 1
ATOM 671 N N . CYS A 1 85 ? 36.801 -14.075 -30.150 1.00 56.19 85 CYS A N 1
ATOM 672 C CA . CYS A 1 85 ? 37.065 -13.326 -28.918 1.00 56.19 85 CYS A CA 1
ATOM 673 C C . CYS A 1 85 ? 37.588 -14.238 -27.797 1.00 56.19 85 CYS A C 1
ATOM 675 O O . CYS A 1 85 ? 36.799 -14.866 -27.078 1.00 56.19 85 CYS A O 1
ATOM 677 N N . ASP A 1 86 ? 38.909 -14.280 -27.618 1.00 61.22 86 ASP A N 1
ATOM 678 C CA . ASP A 1 86 ? 39.525 -14.836 -26.412 1.00 61.22 86 ASP A CA 1
ATOM 679 C C . ASP A 1 86 ? 39.282 -13.887 -25.231 1.00 61.22 86 ASP A C 1
ATOM 681 O O . ASP A 1 86 ? 39.624 -12.705 -25.257 1.00 61.22 86 ASP A O 1
ATOM 685 N N . LEU A 1 87 ? 38.647 -14.402 -24.176 1.00 61.28 87 LEU A N 1
ATOM 686 C CA . LEU A 1 87 ? 38.225 -13.598 -23.018 1.00 61.28 87 LEU A CA 1
ATOM 687 C C . LEU A 1 87 ? 39.408 -13.050 -22.199 1.00 61.28 87 LEU A C 1
ATOM 689 O O . LEU A 1 87 ? 39.237 -12.111 -21.423 1.00 61.28 87 LEU A O 1
ATOM 693 N N . THR A 1 88 ? 40.591 -13.637 -22.379 1.00 57.19 88 THR A N 1
ATOM 694 C CA . THR A 1 88 ? 41.844 -13.328 -21.679 1.00 57.19 88 THR A CA 1
ATOM 695 C C . THR A 1 88 ? 42.611 -12.145 -22.290 1.00 57.19 88 THR A C 1
ATOM 697 O O . THR A 1 88 ? 43.481 -11.583 -21.628 1.00 57.19 88 THR A O 1
ATOM 700 N N . SER A 1 89 ? 42.294 -11.721 -23.522 1.00 59.59 89 SER A N 1
ATOM 701 C CA . SER A 1 89 ? 43.010 -10.661 -24.264 1.00 59.59 89 SER A CA 1
ATOM 702 C C . SER A 1 89 ? 42.140 -9.442 -24.613 1.00 59.59 89 SER A C 1
ATOM 704 O O . SER A 1 89 ? 42.427 -8.686 -25.540 1.00 59.59 89 SER A O 1
ATOM 706 N N . LEU A 1 90 ? 41.104 -9.175 -23.809 1.00 62.12 90 LEU A N 1
ATOM 707 C CA . LEU A 1 90 ? 40.123 -8.097 -24.022 1.00 62.12 90 LEU A CA 1
ATOM 708 C C . LEU A 1 90 ? 40.712 -6.669 -24.133 1.00 62.12 90 LEU A C 1
ATOM 710 O O . LEU A 1 90 ? 40.009 -5.743 -24.529 1.00 62.12 90 LEU A O 1
ATOM 714 N N . SER A 1 91 ? 41.985 -6.470 -23.772 1.00 60.19 91 SER A N 1
ATOM 715 C CA . SER A 1 91 ? 42.666 -5.166 -23.779 1.00 60.19 91 SER A CA 1
ATOM 716 C C . SER A 1 91 ? 42.902 -4.575 -25.175 1.00 60.19 91 SER A C 1
ATOM 718 O O . SER A 1 91 ? 43.165 -3.376 -25.268 1.00 60.19 91 SER A O 1
ATOM 720 N N . GLU A 1 92 ? 42.855 -5.384 -26.235 1.00 62.50 92 GLU A N 1
ATOM 721 C CA . GLU A 1 92 ? 43.133 -4.939 -27.612 1.00 62.50 92 GLU A CA 1
ATOM 722 C C . GLU A 1 92 ? 41.853 -4.620 -28.406 1.00 62.50 92 GLU A C 1
ATOM 724 O O . GLU A 1 92 ? 41.885 -3.833 -29.352 1.00 62.50 92 GLU A O 1
ATOM 729 N N . VAL A 1 93 ? 40.707 -5.171 -27.992 1.00 70.50 93 VAL A N 1
ATOM 730 C CA . VAL A 1 93 ? 39.412 -4.974 -28.660 1.00 70.50 93 VAL A CA 1
ATOM 731 C C . VAL A 1 93 ? 38.741 -3.692 -28.149 1.00 70.50 93 VAL A C 1
ATOM 733 O O . VAL A 1 93 ? 38.572 -3.542 -26.935 1.00 70.50 93 VAL A O 1
ATOM 736 N N . PRO A 1 94 ? 38.284 -2.771 -29.018 1.00 77.69 94 PRO A N 1
ATOM 737 C CA . PRO A 1 94 ? 37.469 -1.629 -28.608 1.00 77.69 94 PRO A CA 1
ATOM 738 C C . PRO A 1 94 ? 36.149 -2.092 -27.982 1.00 77.69 94 PRO A C 1
ATOM 740 O O . PRO A 1 94 ? 35.313 -2.681 -28.652 1.00 77.69 94 PRO A O 1
ATOM 743 N N . HIS A 1 95 ? 35.948 -1.820 -26.694 1.00 83.19 95 HIS A N 1
ATOM 744 C CA . HIS A 1 95 ? 34.780 -2.294 -25.949 1.00 83.19 95 HIS A CA 1
ATOM 745 C C . HIS A 1 95 ? 34.238 -1.238 -24.978 1.00 83.19 95 HIS A C 1
ATOM 747 O O . HIS A 1 95 ? 34.885 -0.218 -24.717 1.00 83.19 95 HIS A O 1
ATOM 753 N N . VAL A 1 96 ? 33.045 -1.492 -24.437 1.00 87.38 96 VAL A N 1
ATOM 754 C CA . VAL A 1 96 ? 32.462 -0.753 -23.306 1.00 87.38 96 VAL A CA 1
ATOM 755 C C . VAL A 1 96 ? 32.403 -1.685 -22.106 1.00 87.38 96 VAL A C 1
ATOM 757 O O . VAL A 1 96 ? 31.858 -2.774 -22.226 1.00 87.38 96 VAL A O 1
ATOM 760 N N . ALA A 1 97 ? 32.918 -1.261 -20.954 1.00 87.00 97 ALA A N 1
ATOM 761 C CA . ALA A 1 97 ? 32.892 -2.039 -19.718 1.00 87.00 97 ALA A CA 1
ATOM 762 C C . ALA A 1 97 ? 32.288 -1.234 -18.561 1.00 87.00 97 ALA A C 1
ATOM 764 O O . ALA A 1 97 ? 32.455 -0.018 -18.512 1.00 87.00 97 ALA A O 1
ATOM 765 N N . MET A 1 98 ? 31.660 -1.921 -17.602 1.00 87.38 98 MET A N 1
ATOM 766 C CA . MET A 1 98 ? 31.283 -1.329 -16.313 1.00 87.38 98 MET A CA 1
ATOM 767 C C . MET A 1 98 ? 32.513 -0.859 -15.514 1.00 87.38 98 MET A C 1
ATOM 769 O O . MET A 1 98 ? 33.574 -1.497 -15.507 1.00 87.38 98 MET A O 1
ATOM 773 N N . GLU A 1 99 ? 32.358 0.225 -14.754 1.00 82.50 99 GLU A N 1
ATOM 774 C CA . GLU A 1 99 ? 33.387 0.679 -13.811 1.00 82.50 99 GLU A CA 1
ATOM 775 C C . GLU A 1 99 ? 33.499 -0.227 -12.572 1.00 82.50 99 GLU A C 1
ATOM 777 O O . GLU A 1 99 ? 34.601 -0.427 -12.055 1.00 82.50 99 GLU A O 1
ATOM 782 N N . THR A 1 100 ? 32.395 -0.834 -12.140 1.00 85.75 100 THR A N 1
ATOM 783 C CA . THR A 1 100 ? 32.275 -1.697 -10.953 1.00 85.75 100 THR A CA 1
ATOM 784 C C . THR A 1 100 ? 32.170 -3.188 -11.311 1.00 85.75 100 THR A C 1
ATOM 786 O O . THR A 1 100 ? 31.963 -3.551 -12.471 1.00 85.75 100 THR A O 1
ATOM 789 N N . GLU A 1 101 ? 32.351 -4.075 -10.322 1.00 89.81 101 GLU A N 1
ATOM 790 C CA . GLU A 1 101 ? 32.036 -5.507 -10.477 1.00 89.81 101 GLU A CA 1
ATOM 791 C C . GLU A 1 101 ? 30.519 -5.705 -10.631 1.00 89.81 101 GLU A C 1
ATOM 793 O O . GLU A 1 101 ? 29.730 -5.001 -9.997 1.00 89.81 101 GLU A O 1
ATOM 798 N N . PHE A 1 102 ? 30.100 -6.677 -11.445 1.00 88.62 102 PHE A N 1
ATOM 799 C CA . PHE A 1 102 ? 28.690 -7.041 -11.567 1.00 88.62 102 PHE A CA 1
ATOM 800 C C . PHE A 1 102 ? 28.180 -7.657 -10.247 1.00 88.62 102 PHE A C 1
ATOM 802 O O . PHE A 1 102 ? 28.833 -8.557 -9.707 1.00 88.62 102 PHE A O 1
ATOM 809 N N . PRO A 1 103 ? 27.030 -7.217 -9.708 1.00 89.12 103 PRO A N 1
ATOM 810 C CA . PRO A 1 103 ? 26.496 -7.755 -8.463 1.00 89.12 103 PRO A CA 1
ATOM 811 C C . PRO A 1 103 ? 25.831 -9.118 -8.700 1.00 89.12 103 PRO A C 1
ATOM 813 O O . PRO A 1 103 ? 24.807 -9.229 -9.370 1.00 89.12 103 PRO A O 1
ATOM 816 N N . MET A 1 104 ? 26.413 -10.168 -8.122 1.00 89.44 104 MET A N 1
ATOM 817 C CA . MET A 1 104 ? 25.828 -11.513 -8.142 1.00 89.44 104 MET A CA 1
ATOM 818 C C . MET A 1 104 ? 24.613 -11.598 -7.211 1.00 89.44 104 MET A C 1
ATOM 820 O O . MET A 1 104 ? 24.500 -10.838 -6.249 1.00 89.44 104 MET A O 1
ATOM 824 N N . GLU A 1 105 ? 23.719 -12.543 -7.499 1.00 89.12 105 GLU A N 1
ATOM 825 C CA . GLU A 1 105 ? 22.504 -12.850 -6.727 1.00 89.12 105 GLU A CA 1
ATOM 826 C C . GLU A 1 105 ? 21.526 -11.672 -6.566 1.00 89.12 105 GLU A C 1
ATOM 828 O O . GLU A 1 105 ? 20.668 -11.667 -5.680 1.00 89.12 105 GLU A O 1
ATOM 833 N N . LYS A 1 106 ? 21.614 -10.696 -7.476 1.00 90.50 106 LYS A N 1
ATOM 834 C CA . LYS A 1 106 ? 20.701 -9.559 -7.610 1.00 90.50 106 LYS A CA 1
ATOM 835 C C . LYS A 1 106 ? 20.195 -9.442 -9.043 1.00 90.50 106 LYS A C 1
ATOM 837 O O . LYS A 1 106 ? 20.867 -9.858 -9.985 1.00 90.50 106 LYS A O 1
ATOM 842 N N . TRP A 1 107 ? 19.005 -8.870 -9.188 1.00 91.75 107 TRP A N 1
ATOM 843 C CA . TRP A 1 107 ? 18.451 -8.487 -10.481 1.00 91.75 107 TRP A CA 1
ATOM 844 C C . TRP A 1 107 ? 19.037 -7.153 -10.934 1.00 91.75 107 TRP A C 1
ATOM 846 O O . TRP A 1 107 ? 19.020 -6.195 -10.169 1.00 91.75 107 TRP A O 1
ATOM 856 N N . ILE A 1 108 ? 19.518 -7.100 -12.175 1.00 91.00 108 ILE A N 1
ATOM 857 C CA . ILE A 1 108 ? 20.052 -5.892 -12.814 1.00 91.00 108 ILE A CA 1
ATOM 858 C C . ILE A 1 108 ? 19.410 -5.731 -14.187 1.00 91.00 108 ILE A C 1
ATOM 860 O O . ILE A 1 108 ? 19.321 -6.698 -14.950 1.00 91.00 108 ILE A O 1
ATOM 864 N N . HIS A 1 109 ? 18.965 -4.522 -14.517 1.00 90.19 109 HIS A N 1
ATOM 865 C CA . HIS A 1 109 ? 18.441 -4.202 -15.838 1.00 90.19 109 HIS A CA 1
ATOM 866 C C . HIS A 1 109 ? 19.578 -3.781 -16.770 1.00 90.19 109 HIS A C 1
ATOM 868 O O . HIS A 1 109 ? 20.262 -2.783 -16.540 1.00 90.19 109 HIS A O 1
ATOM 874 N N . ILE A 1 110 ? 19.744 -4.506 -17.871 1.00 90.75 110 ILE A N 1
ATOM 875 C CA . ILE A 1 110 ? 20.776 -4.260 -18.877 1.00 90.75 110 ILE A CA 1
ATOM 876 C C . ILE A 1 110 ? 20.117 -3.649 -20.107 1.00 90.75 110 ILE A C 1
ATOM 878 O O . ILE A 1 110 ? 19.116 -4.167 -20.604 1.00 90.75 110 ILE A O 1
ATOM 882 N N . GLY A 1 111 ? 20.693 -2.562 -20.618 1.00 89.69 111 GLY A N 1
ATOM 883 C CA . GLY A 1 111 ? 20.366 -2.004 -21.928 1.00 89.69 111 GLY A CA 1
ATOM 884 C C . GLY A 1 111 ? 21.609 -1.944 -22.811 1.00 89.69 111 GLY A C 1
ATOM 885 O O . GLY A 1 111 ? 22.640 -1.424 -22.397 1.00 89.69 111 GLY A O 1
ATOM 886 N N . CYS A 1 112 ? 21.527 -2.449 -24.034 1.00 90.25 112 CYS A N 1
ATOM 887 C CA . CYS A 1 112 ? 22.584 -2.359 -25.034 1.00 90.25 112 CYS A CA 1
ATOM 888 C C . CYS A 1 112 ? 22.048 -1.569 -26.230 1.00 90.25 112 CYS A C 1
ATOM 890 O O . CYS A 1 112 ? 21.228 -2.080 -26.994 1.00 90.25 112 CYS A O 1
ATOM 892 N N . GLU A 1 113 ? 22.508 -0.331 -26.390 1.00 87.81 113 GLU A N 1
ATOM 893 C CA . GLU A 1 113 ? 22.289 0.460 -27.599 1.00 87.81 113 GLU A CA 1
ATOM 894 C C . GLU A 1 113 ? 23.453 0.221 -28.564 1.00 87.81 113 GLU A C 1
ATOM 896 O O . GLU A 1 113 ? 24.628 0.325 -28.194 1.00 87.81 113 GLU A O 1
ATOM 901 N N . VAL A 1 114 ? 23.120 -0.111 -29.807 1.00 87.25 114 VAL A N 1
ATOM 902 C CA . VAL A 1 114 ? 24.086 -0.426 -30.856 1.00 87.25 114 VAL A CA 1
ATOM 903 C C . VAL A 1 114 ? 23.688 0.317 -32.124 1.00 87.25 114 VAL A C 1
ATOM 905 O O . VAL A 1 114 ? 22.590 0.125 -32.641 1.00 87.25 114 VAL A O 1
ATOM 908 N N . SER A 1 115 ? 24.595 1.139 -32.639 1.00 85.31 115 SER A N 1
ATOM 909 C CA . SER A 1 115 ? 24.478 1.868 -33.903 1.00 85.31 115 SER A CA 1
ATOM 910 C C . SER A 1 115 ? 25.767 1.696 -34.700 1.00 85.31 115 SER A C 1
ATOM 912 O O . SER A 1 115 ? 26.825 1.477 -34.124 1.00 85.31 115 SER A O 1
ATOM 914 N N . SER A 1 116 ? 25.709 1.860 -36.022 1.00 81.50 116 SER A N 1
ATOM 915 C CA . SER A 1 116 ? 26.874 1.780 -36.920 1.00 81.50 116 SER A CA 1
ATOM 916 C C . SER A 1 116 ? 28.102 2.621 -36.506 1.00 81.50 116 SER A C 1
ATOM 918 O O . SER A 1 116 ? 29.218 2.323 -36.928 1.00 81.50 116 SER A O 1
ATOM 920 N N . ASP A 1 117 ? 27.909 3.668 -35.700 1.00 82.94 117 ASP A N 1
ATOM 921 C CA . ASP A 1 117 ? 28.913 4.639 -35.260 1.00 82.94 117 ASP A CA 1
ATOM 922 C C . ASP A 1 117 ? 29.238 4.585 -33.751 1.00 82.94 117 ASP A C 1
ATOM 924 O O . ASP A 1 117 ? 30.187 5.238 -33.306 1.00 82.94 117 ASP A O 1
ATOM 928 N N . PHE A 1 118 ? 28.495 3.818 -32.940 1.00 85.75 118 PHE A N 1
ATOM 929 C CA . PHE A 1 118 ? 28.795 3.638 -31.515 1.00 85.75 118 PHE A CA 1
ATOM 930 C C . PHE A 1 118 ? 28.094 2.433 -30.872 1.00 85.75 118 PHE A C 1
ATOM 932 O O . PHE A 1 118 ? 27.015 2.007 -31.280 1.00 85.75 118 PHE A O 1
ATOM 939 N N . VAL A 1 119 ? 28.656 1.978 -29.752 1.00 89.06 119 VAL A N 1
ATOM 940 C CA . VAL A 1 119 ? 27.968 1.118 -28.777 1.00 89.06 119 VAL A CA 1
ATOM 941 C C . VAL A 1 119 ? 27.862 1.829 -27.426 1.00 89.06 119 VAL A C 1
ATOM 943 O O . VAL A 1 119 ? 28.766 2.578 -27.028 1.00 89.06 119 VAL A O 1
ATOM 946 N N . LEU A 1 120 ? 26.750 1.622 -26.725 1.00 88.75 120 LEU A N 1
ATOM 947 C CA . LEU A 1 120 ? 26.457 2.212 -25.420 1.00 88.75 120 LEU A CA 1
ATOM 948 C C . LEU A 1 120 ? 25.816 1.161 -24.502 1.00 88.75 120 LEU A C 1
ATOM 950 O O . LEU A 1 120 ? 24.853 0.491 -24.874 1.00 88.75 120 LEU A O 1
ATOM 954 N N . LEU A 1 121 ? 26.375 1.015 -23.298 1.00 90.19 121 LEU A N 1
ATOM 955 C CA . LEU A 1 121 ? 25.867 0.123 -22.256 1.00 90.19 121 LEU A CA 1
ATOM 956 C C . LEU A 1 121 ? 25.125 0.940 -21.196 1.00 90.19 121 LEU A C 1
ATOM 958 O O . LEU A 1 121 ? 25.673 1.900 -20.648 1.00 90.19 121 LEU A O 1
ATOM 962 N N . HIS A 1 122 ? 23.908 0.510 -20.884 1.00 87.00 122 HIS A N 1
ATOM 963 C CA . HIS A 1 122 ? 23.104 0.982 -19.768 1.00 87.00 122 HIS A CA 1
ATOM 964 C C . HIS A 1 122 ? 22.997 -0.095 -18.690 1.00 87.00 122 HIS A C 1
ATOM 966 O O . HIS A 1 122 ? 22.770 -1.265 -19.007 1.00 87.00 122 HIS A O 1
ATOM 972 N N . ILE A 1 123 ? 23.095 0.320 -17.430 1.00 87.88 123 ILE A N 1
ATOM 973 C CA . ILE A 1 123 ? 22.876 -0.509 -16.240 1.00 87.88 123 ILE A CA 1
ATOM 974 C C . ILE A 1 123 ? 21.872 0.234 -15.360 1.00 87.88 123 ILE A C 1
ATOM 976 O O . ILE A 1 123 ? 22.070 1.409 -15.065 1.00 87.88 123 ILE A O 1
ATOM 980 N N . ASP A 1 124 ? 20.753 -0.413 -15.036 1.00 83.50 124 ASP A N 1
ATOM 981 C CA . ASP A 1 124 ? 19.641 0.146 -14.249 1.00 83.50 124 ASP A CA 1
ATOM 982 C C . ASP A 1 124 ? 19.142 1.520 -14.751 1.00 83.50 124 ASP A C 1
ATOM 984 O O . ASP A 1 124 ? 18.650 2.362 -14.006 1.00 83.50 124 ASP A O 1
ATOM 988 N N . GLY A 1 125 ? 19.242 1.730 -16.070 1.00 76.69 125 GLY A N 1
ATOM 989 C CA . GLY A 1 125 ? 18.859 2.956 -16.781 1.00 76.69 125 GLY A CA 1
ATOM 990 C C . GLY A 1 125 ? 19.993 3.974 -16.951 1.00 76.69 125 GLY A C 1
ATOM 991 O O . GLY A 1 125 ? 19.982 4.735 -17.924 1.00 76.69 125 GLY A O 1
ATOM 992 N N . GLU A 1 126 ? 21.006 3.954 -16.087 1.00 81.56 126 GLU A N 1
ATOM 993 C CA . GLU A 1 126 ? 22.160 4.853 -16.165 1.00 81.56 126 GLU A CA 1
ATOM 994 C C . GLU A 1 126 ? 23.153 4.431 -17.254 1.00 81.56 126 GLU A C 1
ATOM 996 O O . GLU A 1 126 ? 23.252 3.259 -17.616 1.00 81.56 126 GLU A O 1
ATOM 1001 N N . ILE A 1 127 ? 23.901 5.395 -17.799 1.00 84.50 127 ILE A N 1
ATOM 1002 C CA . ILE A 1 127 ? 24.944 5.139 -18.801 1.00 84.50 127 ILE A CA 1
ATOM 1003 C C . ILE A 1 127 ? 26.191 4.597 -18.093 1.00 84.50 127 ILE A C 1
ATOM 1005 O O . ILE A 1 127 ? 26.917 5.349 -17.449 1.00 84.50 127 ILE A O 1
ATOM 1009 N N . ALA A 1 128 ? 26.469 3.305 -18.269 1.00 86.00 128 ALA A N 1
ATOM 1010 C CA . ALA A 1 128 ? 27.669 2.656 -17.742 1.00 86.00 128 ALA A CA 1
ATOM 1011 C C . ALA A 1 128 ? 28.908 2.885 -18.627 1.00 86.00 128 ALA A C 1
ATOM 1013 O O . ALA A 1 128 ? 30.034 2.790 -18.148 1.00 86.00 128 ALA A O 1
ATOM 1014 N N . GLY A 1 129 ? 28.723 3.199 -19.915 1.00 86.25 129 GLY A N 1
ATOM 1015 C CA . GLY A 1 129 ? 29.811 3.658 -20.782 1.00 86.25 129 GLY A CA 1
ATOM 1016 C C . GLY A 1 129 ? 29.451 3.707 -22.267 1.00 86.25 129 GLY A C 1
ATOM 1017 O O . GLY A 1 129 ? 28.606 2.948 -22.737 1.00 86.25 129 GLY A O 1
ATOM 1018 N N . LYS A 1 130 ? 30.118 4.590 -23.023 1.00 87.94 130 LYS A N 1
ATOM 1019 C CA . LYS A 1 130 ? 29.946 4.764 -24.478 1.00 87.94 130 LYS A CA 1
ATOM 1020 C C . LYS A 1 130 ? 31.275 4.603 -25.213 1.00 87.94 130 LYS A C 1
ATOM 1022 O O . LYS A 1 130 ? 32.291 5.135 -24.766 1.00 87.94 130 LYS A O 1
ATOM 1027 N N . LYS A 1 131 ? 31.265 3.950 -26.377 1.00 89.44 131 LYS A N 1
ATOM 1028 C CA . LYS A 1 131 ? 32.428 3.840 -27.270 1.00 89.44 131 LYS A CA 1
ATOM 1029 C C . LYS A 1 131 ? 32.018 4.126 -28.713 1.00 89.44 131 LYS A C 1
ATOM 1031 O O . LYS A 1 131 ? 31.091 3.507 -29.222 1.00 89.44 131 LYS A O 1
ATOM 1036 N N . ALA A 1 132 ? 32.708 5.068 -29.356 1.00 87.00 132 ALA A N 1
ATOM 1037 C CA . ALA A 1 132 ? 32.571 5.318 -30.790 1.00 87.00 132 ALA A CA 1
ATOM 1038 C C . ALA A 1 132 ? 33.226 4.187 -31.601 1.00 87.00 132 ALA A C 1
ATOM 1040 O O . ALA A 1 132 ? 34.245 3.642 -31.170 1.00 87.00 132 ALA A O 1
ATOM 1041 N N . MET A 1 133 ? 32.643 3.870 -32.755 1.00 85.44 133 MET A N 1
ATOM 1042 C CA . MET A 1 133 ? 33.020 2.769 -33.646 1.00 85.44 133 MET A CA 1
ATOM 1043 C C . MET A 1 133 ? 33.077 3.242 -35.104 1.00 85.44 133 MET A C 1
ATOM 1045 O O . MET A 1 133 ? 32.464 4.252 -35.459 1.00 85.44 133 MET A O 1
ATOM 1049 N N . SER A 1 134 ? 33.781 2.508 -35.964 1.00 83.88 134 SER A N 1
ATOM 1050 C CA . SER A 1 134 ? 33.833 2.781 -37.400 1.00 83.88 134 SER A CA 1
ATOM 1051 C C . SER A 1 134 ? 32.816 1.914 -38.145 1.00 83.88 134 SER A C 1
ATOM 1053 O O . SER A 1 134 ? 32.928 0.684 -38.106 1.00 83.88 134 SER A O 1
ATOM 1055 N N . PRO A 1 135 ? 31.883 2.506 -38.914 1.00 79.56 135 PRO A N 1
ATOM 1056 C CA . PRO A 1 135 ? 30.886 1.736 -39.644 1.00 79.56 135 PRO A CA 1
ATOM 1057 C C . PRO A 1 135 ? 31.541 0.821 -40.683 1.00 79.56 135 PRO A C 1
ATOM 1059 O O . PRO A 1 135 ? 32.457 1.223 -41.422 1.00 79.56 135 PRO A O 1
ATOM 1062 N N . LEU A 1 136 ? 31.050 -0.417 -40.745 1.00 72.50 136 LEU A N 1
ATOM 1063 C CA . LEU A 1 136 ? 31.481 -1.433 -41.704 1.00 72.50 136 LEU A CA 1
ATOM 1064 C C . LEU A 1 136 ? 31.014 -1.105 -43.130 1.00 72.50 136 LEU A C 1
ATOM 1066 O O . LEU A 1 136 ? 31.800 -1.207 -44.071 1.00 72.50 136 LEU A O 1
ATOM 1070 N N . PHE A 1 137 ? 29.766 -0.649 -43.272 1.00 65.94 137 PHE A N 1
ATOM 1071 C CA . PHE A 1 137 ? 29.132 -0.313 -44.548 1.00 65.94 137 PHE A CA 1
ATOM 1072 C C . PHE A 1 137 ? 29.025 1.203 -44.765 1.00 65.94 137 PHE A C 1
ATOM 1074 O O . PHE A 1 137 ? 28.748 1.959 -43.834 1.00 65.94 137 PHE A O 1
ATOM 1081 N N . ASN A 1 138 ? 29.175 1.650 -46.016 1.00 57.72 138 ASN A N 1
ATOM 1082 C CA . ASN A 1 138 ? 28.809 3.013 -46.409 1.00 57.72 138 ASN A CA 1
ATOM 1083 C C . ASN A 1 138 ? 27.289 3.102 -46.630 1.00 57.72 138 ASN A C 1
ATOM 1085 O O . ASN A 1 138 ? 26.659 2.141 -47.074 1.00 57.72 138 ASN A O 1
ATOM 1089 N N . LYS A 1 139 ? 26.698 4.276 -46.365 1.00 52.03 139 LYS A N 1
ATOM 1090 C CA . LYS A 1 139 ? 25.238 4.496 -46.445 1.00 52.03 139 LYS A CA 1
ATOM 1091 C C . LYS A 1 139 ? 24.627 4.161 -47.815 1.00 52.03 139 LYS A C 1
ATOM 1093 O O . LYS A 1 139 ? 23.466 3.775 -47.872 1.00 52.03 139 LYS A O 1
ATOM 1098 N N . ASP A 1 140 ? 25.417 4.222 -48.885 1.00 45.59 140 ASP A N 1
ATOM 1099 C CA . ASP A 1 140 ? 24.970 3.969 -50.260 1.00 45.59 140 ASP A CA 1
ATOM 1100 C C . ASP A 1 140 ? 24.927 2.474 -50.650 1.00 45.59 140 ASP A C 1
ATOM 1102 O O . ASP A 1 140 ? 24.496 2.144 -51.754 1.00 45.59 140 ASP A O 1
ATOM 1106 N N . SER A 1 141 ? 25.380 1.554 -49.783 1.00 48.69 141 SER A N 1
ATOM 1107 C CA . SER A 1 141 ? 25.473 0.112 -50.095 1.00 48.69 141 SER A CA 1
ATOM 1108 C C . SER A 1 141 ? 24.410 -0.780 -49.438 1.00 48.69 141 SER A C 1
ATOM 1110 O O . SER A 1 141 ? 24.386 -1.982 -49.703 1.00 48.69 141 SER A O 1
ATOM 1112 N N . ILE A 1 142 ? 23.498 -0.230 -48.627 1.00 50.81 142 ILE A N 1
ATOM 1113 C CA . ILE A 1 142 ? 22.409 -0.988 -47.974 1.00 50.81 142 ILE A CA 1
ATOM 1114 C C . ILE A 1 142 ? 21.250 -1.222 -48.968 1.00 50.81 142 ILE A C 1
ATOM 1116 O O . ILE A 1 142 ? 20.132 -0.750 -48.790 1.00 50.81 142 ILE A O 1
ATOM 1120 N N . SER A 1 143 ? 21.534 -1.940 -50.060 1.00 39.53 143 SER A N 1
ATOM 1121 C CA . SER A 1 143 ? 20.551 -2.336 -51.088 1.00 39.53 143 SER A CA 1
ATOM 1122 C C . SER A 1 143 ? 20.395 -3.859 -51.218 1.00 39.53 143 SER A C 1
ATOM 1124 O O . SER A 1 143 ? 19.717 -4.331 -52.133 1.00 39.53 143 SER A O 1
ATOM 1126 N N . GLY A 1 144 ? 21.034 -4.645 -50.347 1.00 42.50 144 GLY A N 1
ATOM 1127 C CA . GLY A 1 144 ? 21.041 -6.105 -50.431 1.00 42.50 144 GLY A CA 1
ATOM 1128 C C . GLY A 1 144 ? 20.687 -6.792 -49.115 1.00 42.50 144 GLY A C 1
ATOM 1129 O O . GLY A 1 144 ? 21.573 -7.046 -48.313 1.00 42.50 144 GLY A O 1
ATOM 1130 N N . GLY A 1 145 ? 19.415 -7.175 -48.966 1.00 47.53 145 GLY A N 1
ATOM 1131 C CA . GLY A 1 145 ? 18.965 -8.195 -48.009 1.00 47.53 145 GLY A CA 1
ATOM 1132 C C . GLY A 1 145 ? 18.788 -7.753 -46.548 1.00 47.53 145 GLY A C 1
ATOM 1133 O O . GLY A 1 145 ? 19.622 -7.073 -45.963 1.00 47.53 145 GLY A O 1
ATOM 1134 N N . LEU A 1 146 ? 17.693 -8.210 -45.933 1.00 51.50 146 LEU A N 1
ATOM 1135 C CA . LEU A 1 146 ? 17.453 -8.113 -44.490 1.00 51.50 146 LEU A CA 1
ATOM 1136 C C . LEU A 1 146 ? 18.381 -9.081 -43.737 1.00 51.50 146 LEU A C 1
ATOM 1138 O O . LEU A 1 146 ? 18.052 -10.259 -43.580 1.00 51.50 146 LEU A O 1
ATOM 1142 N N . THR A 1 147 ? 19.526 -8.601 -43.253 1.00 65.06 147 THR A N 1
ATOM 1143 C CA . THR A 1 147 ? 20.417 -9.403 -42.400 1.00 65.06 147 THR A CA 1
ATOM 1144 C C . THR A 1 147 ? 19.806 -9.547 -41.007 1.00 65.06 147 THR A C 1
ATOM 1146 O O . THR A 1 147 ? 19.919 -8.654 -40.165 1.00 65.06 147 THR A O 1
ATOM 1149 N N . LYS A 1 148 ? 19.132 -10.675 -40.756 1.00 75.56 148 LYS A N 1
ATOM 1150 C CA . LYS A 1 148 ? 18.656 -11.034 -39.415 1.00 75.56 148 LYS A CA 1
ATOM 1151 C C . LYS A 1 148 ? 19.828 -11.482 -38.548 1.00 75.56 148 LYS A C 1
ATOM 1153 O O . LYS A 1 148 ? 20.567 -12.385 -38.934 1.00 75.56 148 LYS A O 1
ATOM 1158 N N . ILE A 1 149 ? 19.961 -10.887 -37.369 1.00 81.44 149 ILE A N 1
ATOM 1159 C CA . ILE A 1 149 ? 20.916 -11.312 -36.342 1.00 81.44 149 ILE A CA 1
ATOM 1160 C C . ILE A 1 149 ? 20.129 -12.062 -35.268 1.00 81.44 149 ILE A C 1
ATOM 1162 O O . ILE A 1 149 ? 19.128 -11.546 -34.774 1.00 81.44 149 ILE A O 1
ATOM 1166 N N . THR A 1 150 ? 20.571 -13.262 -34.890 1.00 86.69 150 THR A N 1
ATOM 1167 C CA . THR A 1 150 ? 20.061 -13.926 -33.682 1.00 86.69 150 THR A CA 1
ATOM 1168 C C . THR A 1 150 ? 21.099 -13.770 -32.579 1.00 86.69 150 THR A C 1
ATOM 1170 O O . THR A 1 150 ? 22.262 -14.119 -32.769 1.00 86.69 150 THR A O 1
ATOM 1173 N N . LEU A 1 151 ? 20.695 -13.243 -31.428 1.00 88.38 151 LEU A N 1
ATOM 1174 C CA . LEU A 1 151 ? 21.484 -13.282 -30.202 1.00 88.38 151 LEU A CA 1
ATOM 1175 C C . LEU A 1 151 ? 21.021 -14.469 -29.360 1.00 88.38 151 LEU A C 1
ATOM 1177 O O . LEU A 1 151 ? 19.818 -14.643 -29.164 1.00 88.38 151 LEU A O 1
ATOM 1181 N N . VAL A 1 152 ? 21.961 -15.270 -28.866 1.00 89.12 152 VAL A N 1
ATOM 1182 C CA . VAL A 1 152 ? 21.706 -16.456 -28.028 1.00 89.12 152 VAL A CA 1
ATOM 1183 C C . VAL A 1 152 ? 22.643 -16.476 -26.822 1.00 89.12 152 VAL A C 1
ATOM 1185 O O . VAL A 1 152 ? 23.618 -15.722 -26.789 1.00 89.12 152 VAL A O 1
ATOM 1188 N N . CYS A 1 153 ? 22.380 -17.328 -25.829 1.00 86.44 153 CYS A N 1
ATOM 1189 C CA . CYS A 1 153 ? 23.308 -17.521 -24.711 1.00 86.44 153 CYS A CA 1
ATOM 1190 C C . CYS A 1 153 ? 24.718 -17.908 -25.191 1.00 86.44 153 CYS A C 1
ATOM 1192 O O . CYS A 1 153 ? 24.869 -18.700 -26.122 1.00 86.44 153 CYS A O 1
ATOM 1194 N N . GLY A 1 154 ? 25.747 -17.351 -24.549 1.00 73.06 154 GLY A N 1
ATOM 1195 C CA . GLY A 1 154 ? 27.161 -17.622 -24.833 1.00 73.06 154 GLY A CA 1
ATOM 1196 C C . GLY A 1 154 ? 27.745 -18.869 -24.155 1.00 73.06 154 GLY A C 1
ATOM 1197 O O . GLY A 1 154 ? 28.909 -19.191 -24.396 1.00 73.06 154 GLY A O 1
ATOM 1198 N N . GLY A 1 155 ? 26.973 -19.557 -23.309 1.00 64.56 155 GLY A N 1
ATOM 1199 C CA . GLY A 1 155 ? 27.370 -20.830 -22.702 1.00 64.56 155 GLY A CA 1
ATOM 1200 C C . GLY A 1 155 ? 27.277 -21.987 -23.700 1.00 64.56 155 GLY A C 1
ATOM 1201 O O . GLY A 1 155 ? 26.269 -22.125 -24.388 1.00 64.56 155 GLY A O 1
ATOM 1202 N N . GLY A 1 156 ? 28.324 -22.814 -23.772 1.00 55.31 156 GLY A N 1
ATOM 1203 C CA . GLY A 1 156 ? 28.264 -24.113 -24.454 1.00 55.31 156 GLY A CA 1
ATOM 1204 C C . GLY A 1 156 ? 27.534 -25.170 -23.615 1.00 55.31 156 GLY A C 1
ATOM 1205 O O . GLY A 1 156 ? 27.012 -24.862 -22.544 1.00 55.31 156 GLY A O 1
ATOM 1206 N N . ASP A 1 157 ? 27.555 -26.428 -24.069 1.00 49.84 157 ASP A N 1
ATOM 1207 C CA . ASP A 1 157 ? 26.902 -27.561 -23.381 1.00 49.84 157 ASP A CA 1
ATOM 1208 C C . ASP A 1 157 ? 27.387 -27.778 -21.927 1.00 49.84 157 ASP A C 1
ATOM 1210 O O . ASP A 1 157 ? 26.674 -28.367 -21.110 1.00 49.84 157 ASP A O 1
ATOM 1214 N N . ASP A 1 158 ? 28.568 -27.258 -21.568 1.00 53.19 158 ASP A N 1
ATOM 1215 C CA . ASP A 1 158 ? 29.052 -27.226 -20.188 1.00 53.19 158 ASP A CA 1
ATOM 1216 C C . ASP A 1 158 ? 28.316 -26.166 -19.347 1.00 53.19 158 ASP A C 1
ATOM 1218 O O . ASP A 1 158 ? 28.578 -24.961 -19.416 1.00 53.19 158 ASP A O 1
ATOM 1222 N N . ASN A 1 159 ? 27.436 -26.694 -18.490 1.00 52.66 159 ASN A N 1
ATOM 1223 C CA . ASN A 1 159 ? 26.418 -26.110 -17.597 1.00 52.66 159 ASN A CA 1
ATOM 1224 C C . ASN A 1 159 ? 26.916 -25.092 -16.524 1.00 52.66 159 ASN A C 1
ATOM 1226 O O . ASN A 1 159 ? 26.389 -25.027 -15.409 1.00 52.66 159 ASN A O 1
ATOM 1230 N N . SER A 1 160 ? 27.967 -24.335 -16.840 1.00 60.94 160 SER A N 1
ATOM 1231 C CA . SER A 1 160 ? 28.765 -23.461 -15.965 1.00 60.94 160 SER A CA 1
ATOM 1232 C C . SER A 1 160 ? 28.158 -22.078 -15.702 1.00 60.94 160 SER A C 1
ATOM 1234 O O . SER A 1 160 ? 28.436 -21.471 -14.668 1.00 60.94 160 SER A O 1
ATOM 1236 N N . LEU A 1 161 ? 27.321 -21.576 -16.615 1.00 73.06 161 LEU A N 1
ATOM 1237 C CA . LEU A 1 161 ? 26.690 -20.262 -16.508 1.00 73.06 161 LEU A CA 1
ATOM 1238 C C . LEU A 1 161 ? 25.246 -20.397 -16.004 1.00 73.06 161 LEU A C 1
ATOM 1240 O O . LEU A 1 161 ? 24.319 -20.649 -16.774 1.00 73.06 161 LEU A O 1
ATOM 1244 N N . GLN A 1 162 ? 25.060 -20.223 -14.696 1.00 84.12 162 GLN A N 1
ATOM 1245 C CA . GLN A 1 162 ? 23.760 -20.347 -14.034 1.00 84.12 162 GLN A CA 1
ATOM 1246 C C . GLN A 1 162 ? 23.149 -18.966 -13.783 1.00 84.12 162 GLN A C 1
ATOM 1248 O O . GLN A 1 162 ? 23.625 -18.187 -12.955 1.00 84.12 162 GLN A O 1
ATOM 1253 N N . GLY A 1 163 ? 22.071 -18.665 -14.503 1.00 89.25 163 GLY A N 1
ATOM 1254 C CA . GLY A 1 163 ? 21.385 -17.383 -14.418 1.00 89.25 163 GLY A CA 1
ATOM 1255 C C . GLY A 1 163 ? 19.996 -17.402 -15.043 1.00 89.25 163 GLY A C 1
ATOM 1256 O O . GLY A 1 163 ? 19.602 -18.376 -15.691 1.00 89.25 163 GLY A O 1
ATOM 1257 N N . TYR A 1 164 ? 19.271 -16.306 -14.852 1.00 91.75 164 TYR A N 1
ATOM 1258 C CA . TYR A 1 164 ? 17.892 -16.117 -15.294 1.00 91.75 164 TYR A CA 1
ATOM 1259 C C . TYR A 1 164 ? 17.741 -14.785 -16.026 1.00 91.75 164 TYR A C 1
ATOM 1261 O O . TYR A 1 164 ? 18.424 -13.811 -15.705 1.00 91.75 164 TYR A O 1
ATOM 1269 N N . VAL A 1 165 ? 16.825 -14.752 -16.992 1.00 91.44 165 VAL A N 1
ATOM 1270 C CA . VAL A 1 165 ? 16.457 -13.558 -17.755 1.00 91.44 165 VAL A CA 1
ATOM 1271 C C . VAL A 1 165 ? 14.955 -13.316 -17.651 1.00 91.44 165 VAL A C 1
ATOM 1273 O O . VAL A 1 165 ? 14.155 -14.254 -17.709 1.00 91.44 165 VAL A O 1
ATOM 1276 N N . HIS A 1 166 ? 14.575 -12.044 -17.529 1.00 89.75 166 HIS A N 1
ATOM 1277 C CA . HIS A 1 166 ? 13.180 -11.602 -17.504 1.00 89.75 166 HIS A CA 1
ATOM 1278 C C . HIS A 1 166 ? 12.940 -10.411 -18.447 1.00 89.75 166 HIS A C 1
ATOM 1280 O O . HIS A 1 166 ? 13.817 -9.567 -18.638 1.00 89.75 166 HIS A O 1
ATOM 1286 N N . ASN A 1 167 ? 11.745 -10.372 -19.045 1.00 85.69 167 ASN A N 1
ATOM 1287 C CA . ASN A 1 167 ? 11.221 -9.300 -19.904 1.00 85.69 167 ASN A CA 1
ATOM 1288 C C . ASN A 1 167 ? 12.191 -8.749 -20.978 1.00 85.69 167 ASN A C 1
ATOM 1290 O O . ASN A 1 167 ? 12.427 -7.541 -21.049 1.00 85.69 167 ASN A O 1
ATOM 1294 N N . HIS A 1 168 ? 12.770 -9.620 -21.816 1.00 86.81 168 HIS A N 1
ATOM 1295 C CA . HIS A 1 168 ? 13.669 -9.175 -22.888 1.00 86.81 168 HIS A CA 1
ATOM 1296 C C . HIS A 1 168 ? 12.912 -8.512 -24.054 1.00 86.81 168 HIS A C 1
ATOM 1298 O O . HIS A 1 168 ? 11.870 -9.003 -24.490 1.00 86.81 168 HIS A O 1
ATOM 1304 N N . LYS A 1 169 ? 13.439 -7.400 -24.580 1.00 85.12 169 LYS A N 1
ATOM 1305 C CA . LYS A 1 169 ? 12.854 -6.632 -25.694 1.00 85.12 169 LYS A CA 1
ATOM 1306 C C . LYS A 1 169 ? 13.932 -6.128 -26.651 1.00 85.12 169 LYS A C 1
ATOM 1308 O O . LYS A 1 169 ? 14.998 -5.695 -26.221 1.00 85.12 169 LYS A O 1
ATOM 1313 N N . VAL A 1 170 ? 13.613 -6.132 -27.944 1.00 84.81 170 VAL A N 1
ATOM 1314 C CA . VAL A 1 170 ? 14.401 -5.502 -29.017 1.00 84.81 170 VAL A CA 1
ATOM 1315 C C . VAL A 1 170 ? 13.576 -4.357 -29.602 1.00 84.81 170 VAL A C 1
ATOM 1317 O O . VAL A 1 170 ? 12.406 -4.552 -29.931 1.00 84.81 170 VAL A O 1
ATOM 1320 N N . LEU A 1 171 ? 14.166 -3.168 -29.722 1.00 78.38 171 LEU A N 1
ATOM 1321 C CA . LEU A 1 171 ? 13.522 -1.949 -30.219 1.00 78.38 171 LEU A CA 1
ATOM 1322 C C . LEU A 1 171 ? 14.368 -1.298 -31.337 1.00 78.38 171 LEU A C 1
ATOM 1324 O O . LEU A 1 171 ? 15.598 -1.309 -31.247 1.00 78.38 171 LEU A O 1
ATOM 1328 N N . PRO A 1 172 ? 13.751 -0.713 -32.382 1.00 72.56 172 PRO A N 1
ATOM 1329 C CA . PRO A 1 172 ? 14.465 0.037 -33.416 1.00 72.56 172 PRO A CA 1
ATOM 1330 C C . PRO A 1 172 ? 14.898 1.423 -32.913 1.00 72.56 172 PRO A C 1
ATOM 1332 O O . PRO A 1 172 ? 14.195 2.055 -32.123 1.00 72.56 172 PRO A O 1
ATOM 1335 N N . LEU A 1 173 ? 16.027 1.930 -33.418 1.00 67.38 173 LEU A N 1
ATOM 1336 C CA . LEU A 1 173 ? 16.623 3.195 -32.959 1.00 67.38 173 LEU A CA 1
ATOM 1337 C C . LEU A 1 173 ? 16.033 4.470 -33.610 1.00 67.38 173 LEU A C 1
ATOM 1339 O O . LEU A 1 173 ? 16.524 5.571 -33.379 1.00 67.38 173 LEU A O 1
ATOM 1343 N N . THR A 1 174 ? 14.955 4.346 -34.393 1.00 55.12 174 THR A N 1
ATOM 1344 C CA . THR A 1 174 ? 14.267 5.459 -35.089 1.00 55.12 174 THR A CA 1
ATOM 1345 C C . THR A 1 174 ? 13.589 6.469 -34.163 1.00 55.12 174 THR A C 1
ATOM 1347 O O . THR A 1 174 ? 13.169 7.538 -34.605 1.00 55.12 174 THR A O 1
ATOM 1350 N N . SER A 1 175 ? 13.435 6.130 -32.884 1.00 48.94 175 SER A N 1
ATOM 1351 C CA . SER A 1 175 ? 12.825 6.983 -31.865 1.00 48.94 175 SER A CA 1
ATOM 1352 C C . SER A 1 175 ? 13.911 7.497 -30.935 1.00 48.94 175 SER A C 1
ATOM 1354 O O . SER A 1 175 ? 14.711 6.704 -30.440 1.00 48.94 175 SER A O 1
ATOM 1356 N N . SER A 1 176 ? 13.932 8.802 -30.646 1.00 48.00 176 SER A N 1
ATOM 1357 C CA . SER A 1 176 ? 14.934 9.320 -29.717 1.00 48.00 176 SER A CA 1
ATOM 1358 C C . SER A 1 176 ? 14.749 8.672 -28.340 1.00 48.00 176 SER A C 1
ATOM 1360 O O . SER A 1 176 ? 13.651 8.658 -27.778 1.00 48.00 176 SER A O 1
ATOM 1362 N N . ILE A 1 177 ? 15.836 8.129 -27.790 1.00 49.53 177 ILE A N 1
ATOM 1363 C CA . ILE A 1 177 ? 15.842 7.462 -26.481 1.00 49.53 177 ILE A CA 1
ATOM 1364 C C . ILE A 1 177 ? 15.257 8.378 -25.395 1.00 49.53 177 ILE A C 1
ATOM 1366 O O . ILE A 1 177 ? 14.474 7.938 -24.556 1.00 49.53 177 ILE A O 1
ATOM 1370 N N . MET A 1 178 ? 15.532 9.683 -25.480 1.00 45.75 178 MET A N 1
ATOM 1371 C CA . MET A 1 178 ? 14.958 10.686 -24.583 1.00 45.75 178 MET A CA 1
ATOM 1372 C C . MET A 1 178 ? 13.456 10.918 -24.797 1.00 45.75 178 MET A C 1
ATOM 1374 O O . MET A 1 178 ? 12.772 11.169 -23.815 1.00 45.75 178 MET A O 1
ATOM 1378 N N . GLU A 1 179 ? 12.886 10.789 -26.001 1.00 46.09 179 GLU A N 1
ATOM 1379 C CA . GLU A 1 179 ? 11.421 10.772 -26.147 1.00 46.09 179 GLU A CA 1
ATOM 1380 C C . GLU A 1 179 ? 10.801 9.479 -25.618 1.00 46.09 179 GLU A C 1
ATOM 1382 O O . GLU A 1 179 ? 9.715 9.540 -25.047 1.00 46.09 179 GLU A O 1
ATOM 1387 N N . TYR A 1 180 ? 11.465 8.328 -25.757 1.00 46.69 180 TYR A N 1
ATOM 1388 C CA . TYR A 1 180 ? 10.957 7.068 -25.204 1.00 46.69 180 TYR A CA 1
ATOM 1389 C C . TYR A 1 180 ? 10.974 7.077 -23.664 1.00 46.69 180 TYR A C 1
ATOM 1391 O O . TYR A 1 180 ? 9.997 6.660 -23.037 1.00 46.69 180 TYR A O 1
ATOM 1399 N N . TYR A 1 181 ? 12.019 7.646 -23.049 1.00 51.06 181 TYR A N 1
ATOM 1400 C CA . TYR A 1 181 ? 12.075 7.904 -21.607 1.00 51.06 181 TYR A CA 1
ATOM 1401 C C . TYR A 1 181 ? 11.089 9.012 -21.164 1.00 51.06 181 TYR A C 1
ATOM 1403 O O . TYR A 1 181 ? 10.342 8.816 -20.202 1.00 51.06 181 TYR A O 1
ATOM 1411 N N . ALA A 1 182 ? 11.028 10.157 -21.859 1.00 42.97 182 ALA A N 1
ATOM 1412 C CA . ALA A 1 182 ? 10.299 11.345 -21.390 1.00 42.97 182 ALA A CA 1
ATOM 1413 C C . ALA A 1 182 ? 8.806 11.397 -21.762 1.00 42.97 182 ALA A C 1
ATOM 1415 O O . ALA A 1 182 ? 8.016 11.913 -20.974 1.00 42.97 182 ALA A O 1
ATOM 1416 N N . LYS A 1 183 ? 8.366 10.858 -22.913 1.00 43.69 183 LYS A N 1
ATOM 1417 C CA . LYS A 1 183 ? 6.927 10.849 -23.277 1.00 43.69 183 LYS A CA 1
ATOM 1418 C C . LYS A 1 183 ? 6.102 9.850 -22.466 1.00 43.69 183 LYS A C 1
ATOM 1420 O O . LYS A 1 183 ? 4.877 9.876 -22.566 1.00 43.69 183 LYS A O 1
ATOM 1425 N N . ARG A 1 184 ? 6.742 8.947 -21.712 1.00 40.31 184 ARG A N 1
ATOM 1426 C CA . ARG A 1 184 ? 6.049 7.848 -21.025 1.00 40.31 184 ARG A CA 1
ATOM 1427 C C . ARG A 1 184 ? 6.264 7.720 -19.524 1.00 40.31 184 ARG A C 1
ATOM 1429 O O . ARG A 1 184 ? 5.457 7.024 -18.932 1.00 40.31 184 ARG A O 1
ATOM 1436 N N . ASN A 1 185 ? 7.245 8.389 -18.914 1.00 38.31 185 ASN A N 1
ATOM 1437 C CA . ASN A 1 185 ? 7.258 8.643 -17.466 1.00 38.31 185 ASN A CA 1
ATOM 1438 C C . ASN A 1 185 ? 6.913 7.378 -16.619 1.00 38.31 185 ASN A C 1
ATOM 1440 O O . ASN A 1 185 ? 5.856 7.342 -15.998 1.00 38.31 185 ASN A O 1
ATOM 1444 N N . ILE A 1 186 ? 7.799 6.354 -16.634 1.00 40.62 186 ILE A N 1
ATOM 1445 C CA . ILE A 1 186 ? 7.648 4.958 -16.108 1.00 40.62 186 ILE A CA 1
ATOM 1446 C C . ILE A 1 186 ? 7.219 3.901 -17.170 1.00 40.62 186 ILE A C 1
ATOM 1448 O O . ILE A 1 186 ? 6.156 3.302 -17.066 1.00 40.62 186 ILE A O 1
ATOM 1452 N N . PHE A 1 187 ? 8.048 3.607 -18.192 1.00 42.53 187 PHE A N 1
ATOM 1453 C CA . PHE A 1 187 ? 7.793 2.470 -19.124 1.00 42.53 187 PHE A CA 1
ATOM 1454 C C . PHE A 1 187 ? 9.011 1.636 -19.583 1.00 42.53 187 PHE A C 1
ATOM 1456 O O . PHE A 1 187 ? 8.818 0.686 -20.341 1.00 42.53 187 PHE A O 1
ATOM 1463 N N . VAL A 1 188 ? 10.245 1.927 -19.151 1.00 48.66 188 VAL A N 1
ATOM 1464 C CA . VAL A 1 188 ? 11.390 1.030 -19.443 1.00 48.66 188 VAL A CA 1
ATOM 1465 C C . VAL A 1 188 ? 11.465 -0.112 -18.427 1.00 48.66 188 VAL A C 1
ATOM 1467 O O . VAL A 1 188 ? 11.611 -1.264 -18.819 1.00 48.66 188 VAL A O 1
ATOM 1470 N N . PHE A 1 189 ? 11.181 0.164 -17.153 1.00 57.34 189 PHE A N 1
ATOM 1471 C CA . PHE A 1 189 ? 11.026 -0.852 -16.106 1.00 57.34 189 PHE A CA 1
ATOM 1472 C C . PHE A 1 189 ? 9.590 -1.399 -16.016 1.00 57.34 189 PHE A C 1
ATOM 1474 O O . PHE A 1 189 ? 8.984 -1.411 -14.948 1.00 57.34 189 PHE A O 1
ATOM 1481 N N . GLN A 1 190 ? 9.002 -1.811 -17.142 1.00 56.44 190 GLN A N 1
ATOM 1482 C CA . GLN A 1 190 ? 7.740 -2.558 -17.086 1.00 56.44 190 GLN A CA 1
ATOM 1483 C C . GLN A 1 190 ? 7.968 -3.929 -16.435 1.00 56.44 190 GLN A C 1
ATOM 1485 O O . GLN A 1 190 ? 8.864 -4.652 -16.860 1.00 56.44 190 GLN A O 1
ATOM 1490 N N . ASP A 1 191 ? 7.129 -4.259 -15.447 1.00 70.88 191 ASP A N 1
ATOM 1491 C CA . ASP A 1 191 ? 7.161 -5.476 -14.615 1.00 70.88 191 ASP A CA 1
ATOM 1492 C C . ASP A 1 191 ? 8.594 -5.882 -14.200 1.00 70.88 191 ASP A C 1
ATOM 1494 O O . ASP A 1 191 ? 9.176 -6.811 -14.774 1.00 70.88 191 ASP A O 1
ATOM 1498 N N . PRO A 1 192 ? 9.210 -5.153 -13.244 1.00 84.62 192 PRO A N 1
ATOM 1499 C CA . PRO A 1 192 ? 10.470 -5.580 -12.651 1.00 84.62 192 PRO A CA 1
ATOM 1500 C C . PRO A 1 192 ? 10.291 -6.961 -11.992 1.00 84.62 192 PRO A C 1
ATOM 1502 O O . PRO A 1 192 ? 9.233 -7.238 -11.417 1.00 84.62 192 PRO A O 1
ATOM 1505 N N . PRO A 1 193 ? 11.300 -7.842 -12.075 1.00 89.25 193 PRO A N 1
ATOM 1506 C CA . PRO A 1 193 ? 11.197 -9.201 -11.565 1.00 89.25 193 PRO A CA 1
ATOM 1507 C C . PRO A 1 193 ? 11.018 -9.198 -10.042 1.00 89.25 193 PRO A C 1
ATOM 1509 O O . PRO A 1 193 ? 11.549 -8.334 -9.340 1.00 89.25 193 PRO A O 1
ATOM 1512 N N . LEU A 1 194 ? 10.254 -10.168 -9.539 1.00 89.88 194 LEU A N 1
ATOM 1513 C CA . LEU A 1 194 ? 9.932 -10.267 -8.118 1.00 89.88 194 LEU A CA 1
ATOM 1514 C C . LEU A 1 194 ? 11.068 -10.935 -7.340 1.00 89.88 194 LEU A C 1
ATOM 1516 O O . LEU A 1 194 ? 11.704 -11.876 -7.824 1.00 89.88 194 LEU A O 1
ATOM 1520 N N . GLN A 1 195 ? 11.261 -10.497 -6.101 1.00 90.81 195 GLN A N 1
ATOM 1521 C CA . GLN A 1 195 ? 12.187 -11.089 -5.145 1.00 90.81 195 GLN A CA 1
ATOM 1522 C C . GLN A 1 195 ? 11.504 -11.279 -3.786 1.00 90.81 195 GLN A C 1
ATOM 1524 O O . GLN A 1 195 ? 10.754 -10.419 -3.328 1.00 90.81 195 GLN A O 1
ATOM 1529 N N . LEU A 1 196 ? 11.768 -12.406 -3.126 1.00 91.62 196 LEU A N 1
ATOM 1530 C CA . LEU A 1 196 ? 11.328 -12.660 -1.757 1.00 91.62 196 LEU A CA 1
ATOM 1531 C C . LEU A 1 196 ? 12.446 -12.278 -0.780 1.00 91.62 196 LEU A C 1
ATOM 1533 O O . LEU A 1 196 ? 13.589 -12.698 -0.961 1.00 91.62 196 LEU A O 1
ATOM 1537 N N . SER A 1 197 ? 12.126 -11.518 0.266 1.00 91.25 197 SER A N 1
ATOM 1538 C CA . SER A 1 197 ? 13.069 -11.168 1.336 1.00 91.25 197 SER A CA 1
ATOM 1539 C C . SER A 1 197 ? 12.430 -11.318 2.713 1.00 91.25 197 SER A C 1
ATOM 1541 O O . SER A 1 197 ? 11.213 -11.240 2.861 1.00 91.25 197 SER A O 1
ATOM 1543 N N . ILE A 1 198 ? 13.260 -11.502 3.736 1.00 90.81 198 ILE A N 1
ATOM 1544 C CA . ILE A 1 198 ? 12.860 -11.306 5.133 1.00 90.81 198 ILE A CA 1
ATOM 1545 C C . ILE A 1 198 ? 12.981 -9.810 5.439 1.00 90.81 198 ILE A C 1
ATOM 1547 O O . ILE A 1 198 ? 13.937 -9.163 5.001 1.00 90.81 198 ILE A O 1
ATOM 1551 N N . ASP A 1 199 ? 12.022 -9.256 6.175 1.00 87.94 199 ASP A N 1
ATOM 1552 C CA . ASP A 1 199 ? 12.146 -7.930 6.771 1.00 87.94 199 ASP A CA 1
ATOM 1553 C C . ASP A 1 199 ? 12.977 -8.040 8.053 1.00 87.94 199 ASP A C 1
ATOM 1555 O O . ASP A 1 199 ? 12.495 -8.466 9.106 1.00 87.94 199 ASP A O 1
ATOM 1559 N N . ASN A 1 200 ? 14.247 -7.646 7.971 1.00 79.94 200 ASN A N 1
ATOM 1560 C CA . ASN A 1 200 ? 15.175 -7.722 9.098 1.00 79.94 200 ASN A CA 1
ATOM 1561 C C . ASN A 1 200 ? 14.760 -6.847 10.298 1.00 79.94 200 ASN A C 1
ATOM 1563 O O . ASN A 1 200 ? 15.255 -7.079 11.399 1.00 79.94 200 ASN A O 1
ATOM 1567 N N . SER A 1 201 ? 13.843 -5.881 10.139 1.00 79.06 201 SER A N 1
ATOM 1568 C CA . SER A 1 201 ? 13.318 -5.107 11.273 1.00 79.06 201 SER A CA 1
ATOM 1569 C C . SER A 1 201 ? 12.436 -5.957 12.200 1.00 79.06 201 SER A C 1
ATOM 1571 O O . SER A 1 201 ? 12.496 -5.795 13.424 1.00 79.06 201 SER A O 1
ATOM 1573 N N . SER A 1 202 ? 11.711 -6.938 11.644 1.00 77.88 202 SER A N 1
ATOM 1574 C CA . SER A 1 202 ? 10.909 -7.905 12.411 1.00 77.88 202 SER A CA 1
ATOM 1575 C C . SER A 1 202 ? 11.772 -8.823 13.290 1.00 77.88 202 SER A C 1
ATOM 1577 O O . SER A 1 202 ? 11.373 -9.196 14.391 1.00 77.88 202 SER A O 1
ATOM 1579 N N . ALA A 1 203 ? 13.007 -9.107 12.862 1.00 70.69 203 ALA A N 1
ATOM 1580 C CA . ALA A 1 203 ? 13.955 -9.963 13.574 1.00 70.69 203 ALA A CA 1
ATOM 1581 C C . ALA A 1 203 ? 14.691 -9.274 14.745 1.00 70.69 203 ALA A C 1
ATOM 1583 O O . ALA A 1 203 ? 15.528 -9.904 15.387 1.00 70.69 203 ALA A O 1
ATOM 1584 N N . SER A 1 204 ? 14.388 -8.008 15.054 1.00 65.44 204 SER A N 1
ATOM 1585 C CA . SER A 1 204 ? 15.110 -7.192 16.051 1.00 65.44 204 SER A CA 1
ATOM 1586 C C . SER A 1 204 ? 15.099 -7.729 17.495 1.00 65.44 204 SER A C 1
ATOM 1588 O O . SER A 1 204 ? 15.916 -7.303 18.311 1.00 65.44 204 SER A O 1
ATOM 1590 N N . GLU A 1 205 ? 14.225 -8.687 17.824 1.00 67.19 205 GLU A N 1
ATOM 1591 C CA . GLU A 1 205 ? 14.224 -9.396 19.116 1.00 67.19 205 GLU A CA 1
ATOM 1592 C C . GLU A 1 205 ? 15.254 -10.545 19.210 1.00 67.19 205 GLU A C 1
ATOM 1594 O O . GLU A 1 205 ? 15.405 -11.152 20.279 1.00 67.19 205 GLU A O 1
ATOM 1599 N N . ILE A 1 206 ? 15.933 -10.884 18.109 1.00 73.25 206 ILE A N 1
ATOM 1600 C CA . ILE A 1 206 ? 16.881 -12.000 18.007 1.00 73.25 206 ILE A CA 1
ATOM 1601 C C . ILE A 1 206 ? 18.317 -11.462 18.075 1.00 73.25 206 ILE A C 1
ATOM 1603 O O . ILE A 1 206 ? 18.721 -10.637 17.262 1.00 73.25 206 ILE A O 1
ATOM 1607 N N . GLU A 1 207 ? 19.109 -11.944 19.037 1.00 72.06 207 GLU A N 1
ATOM 1608 C CA . GLU A 1 207 ? 20.509 -11.531 19.195 1.00 72.06 207 GLU A CA 1
ATOM 1609 C C . GLU A 1 207 ? 21.390 -12.219 18.136 1.00 72.06 207 GLU A C 1
ATOM 1611 O O . GLU A 1 207 ? 21.612 -13.433 18.182 1.00 72.06 207 GLU A O 1
ATOM 1616 N N . GLU A 1 208 ? 21.911 -11.451 17.179 1.00 77.00 208 GLU A N 1
ATOM 1617 C CA . GLU A 1 208 ? 22.892 -11.933 16.203 1.00 77.00 208 GLU A CA 1
ATOM 1618 C C . GLU A 1 208 ? 24.294 -12.002 16.833 1.00 77.00 208 GLU A C 1
ATOM 1620 O O . GLU A 1 208 ? 24.811 -11.022 17.374 1.00 77.00 208 GLU A O 1
ATOM 1625 N N . GLY A 1 209 ? 24.903 -13.187 16.790 1.00 69.44 209 GLY A N 1
ATOM 1626 C CA . GLY A 1 209 ? 26.275 -13.419 17.224 1.00 69.44 209 GLY A CA 1
ATOM 1627 C C . GLY A 1 209 ? 27.297 -12.812 16.261 1.00 69.44 209 GLY A C 1
ATOM 1628 O O . GLY A 1 209 ? 27.011 -12.530 15.100 1.00 69.44 209 GLY A O 1
ATOM 1629 N N . SER A 1 210 ? 28.542 -12.663 16.720 1.00 69.50 210 SER A N 1
ATOM 1630 C CA . SER A 1 210 ? 29.657 -12.148 15.901 1.00 69.50 210 SER A CA 1
ATOM 1631 C C . SER A 1 210 ? 30.016 -13.021 14.686 1.00 69.50 210 SER A C 1
ATOM 1633 O O . SER A 1 210 ? 30.853 -12.637 13.874 1.00 69.50 210 SER A O 1
ATOM 1635 N N . ASP A 1 211 ? 29.432 -14.213 14.599 1.00 76.25 211 ASP A N 1
ATOM 1636 C CA . ASP A 1 211 ? 29.522 -15.200 13.524 1.00 76.25 211 ASP A CA 1
ATOM 1637 C C . ASP A 1 211 ? 28.313 -15.169 12.562 1.00 76.25 211 ASP A C 1
ATOM 1639 O O . ASP A 1 211 ? 28.216 -16.022 11.678 1.00 76.25 211 ASP A O 1
ATOM 1643 N N . GLY A 1 212 ? 27.394 -14.207 12.715 1.00 75.50 212 GLY A N 1
ATOM 1644 C CA . GLY A 1 212 ? 26.170 -14.098 11.910 1.00 75.50 212 GLY A CA 1
ATOM 1645 C C . GLY A 1 212 ? 25.106 -15.145 12.258 1.00 75.50 212 GLY A C 1
ATOM 1646 O O . GLY A 1 212 ? 24.193 -15.402 11.474 1.00 75.50 212 GLY A O 1
ATOM 1647 N N . VAL A 1 213 ? 25.236 -15.807 13.412 1.00 80.81 213 VAL A N 1
ATOM 1648 C CA . VAL A 1 213 ? 24.280 -16.805 13.904 1.00 80.81 213 VAL A CA 1
ATOM 1649 C C . VAL A 1 213 ? 23.245 -16.127 14.791 1.00 80.81 213 VAL A C 1
ATOM 1651 O O . VAL A 1 213 ? 23.575 -15.427 15.745 1.00 80.81 213 VAL A O 1
ATOM 1654 N N . TRP A 1 214 ? 21.971 -16.402 14.543 1.00 80.94 214 TRP A N 1
ATOM 1655 C CA . TRP A 1 214 ? 20.878 -16.051 15.439 1.00 80.94 214 TRP A CA 1
ATOM 1656 C C . TRP A 1 214 ? 20.948 -16.881 16.723 1.00 80.94 214 TRP A C 1
ATOM 1658 O O . TRP A 1 214 ? 20.624 -18.074 16.771 1.00 80.94 214 TRP A O 1
ATOM 1668 N N . SER A 1 215 ? 21.386 -16.215 17.787 1.00 67.62 215 SER A N 1
ATOM 1669 C CA . SER A 1 215 ? 21.533 -16.768 19.122 1.00 67.62 215 SER A CA 1
ATOM 1670 C C . SER A 1 215 ? 20.329 -16.375 19.979 1.00 67.62 215 SER A C 1
ATOM 1672 O O . SER A 1 215 ? 20.116 -15.218 20.323 1.00 67.62 215 SER A O 1
ATOM 1674 N N . ILE A 1 216 ? 19.500 -17.350 20.357 1.00 64.00 216 ILE A N 1
ATOM 1675 C CA . ILE A 1 216 ? 18.407 -17.091 21.303 1.00 64.00 216 ILE A CA 1
ATOM 1676 C C . ILE A 1 216 ? 18.925 -17.349 22.710 1.00 64.00 216 ILE A C 1
ATOM 1678 O O . ILE A 1 216 ? 18.733 -18.414 23.302 1.00 64.00 216 ILE A O 1
ATOM 1682 N N . VAL A 1 217 ? 19.642 -16.356 23.230 1.00 49.50 217 VAL A N 1
ATOM 1683 C CA . VAL A 1 217 ? 20.290 -16.426 24.537 1.00 49.50 217 VAL A CA 1
ATOM 1684 C C . VAL A 1 217 ? 19.241 -16.466 25.653 1.00 49.50 217 VAL A C 1
ATOM 1686 O O . VAL A 1 217 ? 18.277 -15.699 25.690 1.00 49.50 217 VAL A O 1
ATOM 1689 N N . GLY A 1 218 ? 19.431 -17.380 26.608 1.00 44.84 218 GLY A N 1
ATOM 1690 C CA . GLY A 1 218 ? 18.771 -17.338 27.913 1.00 44.84 218 GLY A CA 1
ATOM 1691 C C . GLY A 1 218 ? 18.151 -18.656 28.383 1.00 44.84 218 GLY A C 1
ATOM 1692 O O . GLY A 1 218 ? 17.858 -19.566 27.615 1.00 44.84 218 GLY A O 1
ATOM 1693 N N . GLY A 1 219 ? 17.952 -18.757 29.701 1.00 49.81 219 GLY A N 1
ATOM 1694 C CA . GLY A 1 219 ? 17.454 -19.967 30.364 1.00 49.81 219 GLY A CA 1
ATOM 1695 C C . GLY A 1 219 ? 15.959 -20.251 30.143 1.00 49.81 219 GLY A C 1
ATOM 1696 O O . GLY A 1 219 ? 15.372 -19.913 29.119 1.00 49.81 219 GLY A O 1
ATOM 1697 N N . LYS A 1 220 ? 15.298 -20.849 31.148 1.00 49.50 220 LYS A N 1
ATOM 1698 C CA . LYS A 1 220 ? 13.886 -21.304 31.082 1.00 49.50 220 LYS A CA 1
ATOM 1699 C C . LYS A 1 220 ? 12.852 -20.253 30.622 1.00 49.50 220 LYS A C 1
ATOM 1701 O O . LYS A 1 220 ? 11.740 -20.643 30.279 1.00 49.50 220 LYS A O 1
ATOM 1706 N N . ALA A 1 221 ? 13.188 -18.963 30.654 1.00 46.66 221 ALA A N 1
ATOM 1707 C CA . ALA A 1 221 ? 12.344 -17.879 30.156 1.00 46.66 221 ALA A CA 1
ATOM 1708 C C . ALA A 1 221 ? 12.513 -17.609 28.645 1.00 46.66 221 ALA A C 1
ATOM 1710 O O . ALA A 1 221 ? 11.528 -17.292 27.990 1.00 46.66 221 ALA A O 1
ATOM 1711 N N . SER A 1 222 ? 13.718 -17.765 28.077 1.00 52.84 222 SER A N 1
ATOM 1712 C CA . SER A 1 222 ? 13.984 -17.410 26.669 1.00 52.84 222 SER A CA 1
ATOM 1713 C C . SER A 1 222 ? 13.381 -18.425 25.697 1.00 52.84 222 SER A C 1
ATOM 1715 O O . SER A 1 222 ? 12.715 -18.058 24.739 1.00 52.84 222 SER A O 1
ATOM 1717 N N . CYS A 1 223 ? 13.432 -19.716 26.042 1.00 54.94 223 CYS A N 1
ATOM 1718 C CA . CYS A 1 223 ? 12.720 -20.770 25.311 1.00 54.94 223 CYS A CA 1
ATOM 1719 C C . CYS A 1 223 ? 11.178 -20.711 25.435 1.00 54.94 223 CYS A C 1
ATOM 1721 O O . CYS A 1 223 ? 10.518 -21.644 25.003 1.00 54.94 223 CYS A O 1
ATOM 1723 N N . ARG A 1 224 ? 10.588 -19.657 26.022 1.00 61.72 224 ARG A N 1
ATOM 1724 C CA . ARG A 1 224 ? 9.144 -19.351 25.938 1.00 61.72 224 ARG A CA 1
ATOM 1725 C C . ARG A 1 224 ? 8.828 -18.167 25.014 1.00 61.72 224 ARG A C 1
ATOM 1727 O O . ARG A 1 224 ? 7.655 -17.838 24.863 1.00 61.72 224 ARG A O 1
ATOM 1734 N N . ARG A 1 225 ? 9.842 -17.510 24.442 1.00 68.56 225 ARG A N 1
ATOM 1735 C CA . ARG A 1 225 ? 9.657 -16.419 23.479 1.00 68.56 225 ARG A CA 1
ATOM 1736 C C . ARG A 1 225 ? 9.108 -16.966 22.161 1.00 68.56 225 ARG A C 1
ATOM 1738 O O . ARG A 1 225 ? 9.429 -18.088 21.762 1.00 68.56 225 ARG A O 1
ATOM 1745 N N . ILE A 1 226 ? 8.277 -16.153 21.520 1.00 77.50 226 ILE A N 1
ATOM 1746 C CA . ILE A 1 226 ? 7.726 -16.391 20.189 1.00 77.50 226 ILE A CA 1
ATOM 1747 C C . ILE A 1 226 ? 8.233 -15.245 19.329 1.00 77.50 226 ILE A C 1
ATOM 1749 O O . ILE A 1 226 ? 7.866 -14.103 19.580 1.00 77.50 226 ILE A O 1
ATOM 1753 N N . PHE A 1 227 ? 9.080 -15.548 18.354 1.00 80.56 227 PHE A N 1
ATOM 1754 C CA . PHE A 1 227 ? 9.666 -14.533 17.481 1.00 80.56 227 PHE A CA 1
ATOM 1755 C C . PHE A 1 227 ? 8.770 -14.357 16.266 1.00 80.56 227 PHE A C 1
ATOM 1757 O O . PHE A 1 227 ? 8.393 -15.357 15.653 1.00 80.56 227 PHE A O 1
ATOM 1764 N N . SER A 1 228 ? 8.420 -13.117 15.937 1.00 86.12 228 SER A N 1
ATOM 1765 C CA . SER A 1 228 ? 7.691 -12.812 14.705 1.00 86.12 228 SER A CA 1
ATOM 1766 C C . SER A 1 228 ? 8.693 -12.485 13.602 1.00 86.12 228 SER A C 1
ATOM 1768 O O . SER A 1 228 ? 9.697 -11.831 13.859 1.00 86.12 228 SER A O 1
ATOM 1770 N N . LEU A 1 229 ? 8.446 -12.986 12.398 1.00 89.25 229 LEU A N 1
ATOM 1771 C CA . LEU A 1 229 ? 9.270 -12.762 11.218 1.00 89.25 229 LEU A CA 1
ATOM 1772 C C . LEU A 1 229 ? 8.354 -12.417 10.056 1.00 89.25 229 LEU A C 1
ATOM 1774 O O . LEU A 1 229 ? 7.501 -13.223 9.673 1.00 89.25 229 LEU A O 1
ATOM 1778 N N . ASP A 1 230 ? 8.548 -11.229 9.509 1.00 90.69 230 ASP A N 1
ATOM 1779 C CA . ASP A 1 230 ? 7.795 -10.738 8.369 1.00 90.69 230 ASP A CA 1
ATOM 1780 C C . ASP A 1 230 ? 8.573 -10.997 7.080 1.00 90.69 230 ASP A C 1
ATOM 1782 O O . ASP A 1 230 ? 9.789 -10.807 6.991 1.00 90.69 230 ASP A O 1
ATOM 1786 N N . VAL A 1 231 ? 7.854 -11.475 6.073 1.00 92.12 231 VAL A N 1
ATOM 1787 C CA . VAL A 1 231 ? 8.375 -11.792 4.746 1.00 92.12 231 VAL A CA 1
ATOM 1788 C C . VAL A 1 231 ? 7.741 -10.834 3.758 1.00 92.12 231 VAL A C 1
ATOM 1790 O O . VAL A 1 231 ? 6.517 -10.684 3.734 1.00 92.12 231 VAL A O 1
ATOM 1793 N N . VAL A 1 232 ? 8.577 -10.203 2.942 1.00 93.19 232 VAL A N 1
ATOM 1794 C CA . VAL A 1 232 ? 8.192 -9.139 2.020 1.00 93.19 232 VAL A CA 1
ATOM 1795 C C . VAL A 1 232 ? 8.478 -9.533 0.579 1.00 93.19 232 VAL A C 1
ATOM 1797 O O . VAL A 1 232 ? 9.533 -10.085 0.255 1.00 93.19 232 VAL A O 1
ATOM 1800 N N . LEU A 1 233 ? 7.510 -9.251 -0.287 1.00 92.06 233 LEU A N 1
ATOM 1801 C CA . LEU A 1 233 ? 7.647 -9.344 -1.730 1.00 92.06 233 LEU A CA 1
ATOM 1802 C C . LEU A 1 233 ? 8.162 -8.002 -2.247 1.00 92.06 233 LEU A C 1
ATOM 1804 O O . LEU A 1 233 ? 7.489 -6.980 -2.109 1.00 92.06 233 LEU A O 1
ATOM 1808 N N . LEU A 1 234 ? 9.349 -8.015 -2.838 1.00 90.81 234 LEU A N 1
ATOM 1809 C CA . LEU A 1 234 ? 10.012 -6.844 -3.395 1.00 90.81 234 LEU A CA 1
ATOM 1810 C C . LEU A 1 234 ? 10.071 -6.932 -4.924 1.00 90.81 234 LEU A C 1
ATOM 1812 O O . LEU A 1 234 ? 9.986 -8.021 -5.498 1.00 90.81 234 LEU A O 1
ATOM 1816 N N . ASP A 1 235 ? 10.251 -5.792 -5.583 1.00 88.38 235 ASP A N 1
ATOM 1817 C CA . ASP A 1 235 ? 10.789 -5.745 -6.942 1.00 88.38 235 ASP A CA 1
ATOM 1818 C C . ASP A 1 235 ? 12.330 -5.730 -6.948 1.00 88.38 235 ASP A C 1
ATOM 1820 O O . ASP A 1 235 ? 12.986 -5.645 -5.907 1.00 88.38 235 ASP A O 1
ATOM 1824 N N . ALA A 1 236 ? 12.921 -5.776 -8.143 1.00 85.88 236 ALA A N 1
ATOM 1825 C CA . ALA A 1 236 ? 14.363 -5.636 -8.351 1.00 85.88 236 ALA A CA 1
ATOM 1826 C C . ALA A 1 236 ? 14.979 -4.344 -7.772 1.00 85.88 236 ALA A C 1
ATOM 1828 O O . ALA A 1 236 ? 16.175 -4.312 -7.491 1.00 85.88 236 ALA A O 1
ATOM 1829 N N . PHE A 1 237 ? 14.183 -3.291 -7.562 1.00 83.12 237 PHE A N 1
ATOM 1830 C CA . PHE A 1 237 ? 14.615 -2.035 -6.944 1.00 83.12 237 PHE A CA 1
ATOM 1831 C C . PHE A 1 237 ? 14.460 -2.033 -5.417 1.00 83.12 237 PHE A C 1
ATOM 1833 O O . PHE A 1 237 ? 14.724 -1.021 -4.772 1.00 83.12 237 PHE A O 1
ATOM 1840 N N . SER A 1 238 ? 14.076 -3.168 -4.823 1.00 83.06 238 SER A N 1
ATOM 1841 C CA . SER A 1 238 ? 13.771 -3.321 -3.396 1.00 83.06 238 SER A CA 1
ATOM 1842 C C . SER A 1 238 ? 12.543 -2.530 -2.911 1.00 83.06 238 SER A C 1
ATOM 1844 O O . SER A 1 238 ? 12.409 -2.292 -1.709 1.00 83.06 238 SER A O 1
ATOM 1846 N N . HIS A 1 239 ? 11.615 -2.150 -3.797 1.00 83.62 239 HIS A N 1
ATOM 1847 C CA . HIS A 1 239 ? 10.323 -1.588 -3.392 1.00 83.62 239 HIS A CA 1
ATOM 1848 C C . HIS A 1 239 ? 9.323 -2.701 -3.035 1.00 83.62 239 HIS A C 1
ATOM 1850 O O . HIS A 1 239 ? 9.249 -3.696 -3.759 1.00 83.62 239 HIS A O 1
ATOM 1856 N N . PRO A 1 240 ? 8.494 -2.539 -1.985 1.00 84.44 240 PRO A N 1
ATOM 1857 C CA . PRO A 1 240 ? 7.412 -3.475 -1.676 1.00 84.44 240 PRO A CA 1
ATOM 1858 C C . PRO A 1 240 ? 6.371 -3.567 -2.798 1.00 84.44 240 PRO A C 1
ATOM 1860 O O . PRO A 1 240 ? 5.847 -2.552 -3.265 1.00 84.44 240 PRO A O 1
ATOM 1863 N N . ILE A 1 241 ? 6.026 -4.791 -3.199 1.00 85.12 241 ILE A N 1
ATOM 1864 C CA . ILE A 1 241 ? 5.062 -5.069 -4.266 1.00 85.12 241 ILE A CA 1
ATOM 1865 C C . ILE A 1 241 ? 3.742 -5.580 -3.696 1.00 85.12 241 ILE A C 1
ATOM 1867 O O . ILE A 1 241 ? 3.632 -6.699 -3.200 1.00 85.12 241 ILE A O 1
ATOM 1871 N N . ASN A 1 242 ? 2.694 -4.778 -3.883 1.00 83.88 242 ASN A N 1
ATOM 1872 C CA . ASN A 1 242 ? 1.312 -5.115 -3.556 1.00 83.88 242 ASN A CA 1
ATOM 1873 C C . ASN A 1 242 ? 0.718 -6.121 -4.573 1.00 83.88 242 ASN A C 1
ATOM 1875 O O . ASN A 1 242 ? -0.127 -5.767 -5.396 1.00 83.88 242 ASN A O 1
ATOM 1879 N N . LYS A 1 243 ? 1.198 -7.373 -4.541 1.00 82.75 243 LYS A N 1
ATOM 1880 C CA . LYS A 1 243 ? 0.614 -8.542 -5.225 1.00 82.75 243 LYS A CA 1
ATOM 1881 C C . LYS A 1 243 ? 0.234 -9.589 -4.163 1.00 82.75 243 LYS A C 1
ATOM 1883 O O . LYS A 1 243 ? 1.027 -9.880 -3.269 1.00 82.75 243 LYS A O 1
ATOM 1888 N N . GLU A 1 244 ? -0.967 -10.159 -4.262 1.00 84.62 244 GLU A N 1
ATOM 1889 C CA . GLU A 1 244 ? -1.393 -11.281 -3.413 1.00 84.62 244 GLU A CA 1
ATOM 1890 C C . GLU A 1 244 ? -0.830 -12.593 -3.976 1.00 84.62 244 GLU A C 1
ATOM 1892 O O . GLU A 1 244 ? -1.303 -13.099 -4.993 1.00 84.62 244 GLU A O 1
ATOM 1897 N N . LEU A 1 245 ? 0.192 -13.138 -3.316 1.00 87.50 245 LEU A N 1
ATOM 1898 C CA . LEU A 1 245 ? 0.783 -14.445 -3.616 1.00 87.50 245 LEU A CA 1
ATOM 1899 C C . LEU A 1 245 ? 0.710 -15.354 -2.386 1.00 87.50 245 LEU A C 1
ATOM 1901 O O . LEU A 1 245 ? 0.443 -14.899 -1.276 1.00 87.50 245 LEU A O 1
ATOM 1905 N N . GLU A 1 246 ? 0.947 -16.647 -2.574 1.00 90.19 246 GLU A N 1
ATOM 1906 C CA . GLU A 1 246 ? 1.068 -17.603 -1.473 1.00 90.19 246 GLU A CA 1
ATOM 1907 C C . GLU A 1 246 ? 2.541 -17.848 -1.137 1.00 90.19 246 GLU A C 1
ATOM 1909 O O . GLU A 1 246 ? 3.375 -17.941 -2.030 1.00 90.19 246 GLU A O 1
ATOM 1914 N N . VAL A 1 247 ? 2.866 -17.985 0.147 1.00 90.94 247 VAL A N 1
ATOM 1915 C CA . VAL A 1 247 ? 4.218 -18.257 0.648 1.00 90.94 247 VAL A CA 1
ATOM 1916 C C . VAL A 1 247 ? 4.168 -19.339 1.726 1.00 90.94 247 VAL A C 1
ATOM 1918 O O . VAL A 1 247 ? 3.336 -19.312 2.635 1.00 90.94 247 VAL A O 1
ATOM 1921 N N . ILE A 1 248 ? 5.064 -20.314 1.618 1.00 89.88 248 ILE A N 1
ATOM 1922 C CA . ILE A 1 248 ? 5.280 -21.380 2.597 1.00 89.88 248 ILE A CA 1
ATOM 1923 C C . ILE A 1 248 ? 6.539 -21.039 3.389 1.00 89.88 248 ILE A C 1
ATOM 1925 O O . ILE A 1 248 ? 7.557 -20.663 2.807 1.00 89.88 248 ILE A O 1
ATOM 1929 N N . ALA A 1 249 ? 6.487 -21.217 4.709 1.00 91.56 249 ALA A N 1
ATOM 1930 C CA . ALA A 1 249 ? 7.679 -21.257 5.546 1.00 91.56 249 ALA A CA 1
ATOM 1931 C C . ALA A 1 249 ? 7.913 -22.673 6.086 1.00 91.56 249 ALA A C 1
ATOM 1933 O O . ALA A 1 249 ? 6.986 -23.334 6.568 1.00 91.56 249 ALA A O 1
ATOM 1934 N N . SER A 1 250 ? 9.161 -23.126 6.034 1.00 88.94 250 SER A N 1
ATOM 1935 C CA . SER A 1 250 ? 9.605 -24.435 6.515 1.00 88.94 250 SER A CA 1
ATOM 1936 C C . SER A 1 250 ? 10.898 -24.310 7.322 1.00 88.94 250 SER A C 1
ATOM 1938 O O . SER A 1 250 ? 11.642 -23.342 7.181 1.00 88.94 250 SER A O 1
ATOM 1940 N N . LEU A 1 251 ? 11.161 -25.281 8.198 1.00 88.19 251 LEU A N 1
ATOM 1941 C CA . LEU A 1 251 ? 12.422 -25.377 8.934 1.00 88.19 251 LEU A CA 1
ATOM 1942 C C . LEU A 1 251 ? 13.331 -26.389 8.244 1.00 88.19 251 LEU A C 1
ATOM 1944 O O . LEU A 1 251 ? 12.915 -27.523 8.006 1.00 88.19 251 LEU A O 1
ATOM 1948 N N . VAL A 1 252 ? 14.570 -25.990 7.970 1.00 88.31 252 VAL A N 1
ATOM 1949 C CA . VAL A 1 252 ? 15.602 -26.827 7.341 1.00 88.31 252 VAL A CA 1
ATOM 1950 C C . VAL A 1 252 ? 16.894 -26.785 8.153 1.00 88.31 252 VAL A C 1
ATOM 1952 O O . VAL A 1 252 ? 17.208 -25.760 8.756 1.00 88.31 252 VAL A O 1
ATOM 1955 N N . TYR A 1 253 ? 17.668 -27.867 8.187 1.00 86.62 253 TYR A N 1
ATOM 1956 C CA . TYR A 1 253 ? 18.994 -27.845 8.806 1.00 86.62 253 TYR A CA 1
ATOM 1957 C C . TYR A 1 253 ? 19.967 -26.993 7.976 1.00 86.62 253 TYR A C 1
ATOM 1959 O O . TYR A 1 253 ? 19.949 -27.010 6.746 1.00 86.62 253 TYR A O 1
ATOM 1967 N N . ALA A 1 254 ? 20.819 -26.221 8.652 1.00 86.00 254 ALA A N 1
ATOM 1968 C CA . ALA A 1 254 ? 21.677 -25.221 8.012 1.00 86.00 254 ALA A CA 1
ATOM 1969 C C . ALA A 1 254 ? 22.900 -25.809 7.278 1.00 86.00 254 ALA A C 1
ATOM 1971 O O . ALA A 1 254 ? 23.571 -25.079 6.552 1.00 86.00 254 ALA A O 1
ATOM 1972 N N . ASP A 1 255 ? 23.207 -27.086 7.511 1.00 84.56 255 ASP A N 1
ATOM 1973 C CA . ASP A 1 255 ? 24.349 -27.831 6.969 1.00 84.56 255 ASP A CA 1
ATOM 1974 C C . ASP A 1 255 ? 24.021 -28.549 5.649 1.00 84.56 255 ASP A C 1
ATOM 1976 O O . ASP A 1 255 ? 24.844 -28.558 4.737 1.00 84.56 255 ASP A O 1
ATOM 1980 N N . ASN A 1 256 ? 22.827 -29.139 5.539 1.00 83.62 256 ASN A N 1
ATOM 1981 C CA . ASN A 1 256 ? 22.425 -29.981 4.409 1.00 83.62 256 ASN A CA 1
ATOM 1982 C C . ASN A 1 256 ? 21.078 -29.598 3.766 1.00 83.62 256 ASN A C 1
ATOM 1984 O O . ASN A 1 256 ? 20.685 -30.220 2.782 1.00 83.62 256 ASN A O 1
ATOM 1988 N N . GL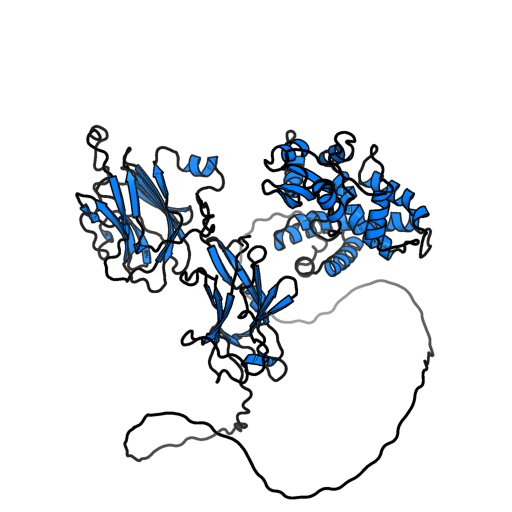Y A 1 257 ? 20.356 -28.610 4.306 1.00 84.00 257 GLY A N 1
ATOM 1989 C CA . GLY A 1 257 ? 19.058 -28.166 3.786 1.00 84.00 257 GLY A CA 1
ATOM 1990 C C . GLY A 1 257 ? 17.904 -29.162 3.969 1.00 84.00 257 GLY A C 1
ATOM 1991 O O . GLY A 1 257 ? 16.806 -28.902 3.481 1.00 84.00 257 GLY A O 1
ATOM 1992 N N . ALA A 1 258 ? 18.115 -30.288 4.660 1.00 86.00 258 ALA A N 1
ATOM 1993 C CA . ALA A 1 258 ? 17.067 -31.274 4.913 1.00 86.00 258 ALA A CA 1
ATOM 1994 C C . ALA A 1 258 ? 16.002 -30.709 5.873 1.00 86.00 258 ALA A C 1
ATOM 1996 O O . ALA A 1 258 ? 16.350 -29.932 6.768 1.00 86.00 258 ALA A O 1
ATOM 1997 N N . PRO A 1 259 ? 14.718 -31.087 5.734 1.00 85.31 259 PRO A N 1
ATOM 1998 C CA . PRO A 1 259 ? 13.658 -30.604 6.614 1.00 85.31 259 PRO A CA 1
ATOM 1999 C C . PRO A 1 259 ? 13.889 -31.034 8.068 1.00 85.31 259 PRO A C 1
ATOM 2001 O O . PRO A 1 259 ? 14.304 -32.162 8.335 1.00 85.31 259 PRO A O 1
ATOM 2004 N N . VAL A 1 260 ? 13.587 -30.141 9.011 1.00 81.62 260 VAL A N 1
ATOM 2005 C CA . VAL A 1 260 ? 13.628 -30.443 10.448 1.00 81.62 260 VAL A CA 1
ATOM 2006 C C . VAL A 1 260 ? 12.443 -31.333 10.825 1.00 81.62 260 VAL A C 1
ATOM 2008 O O . VAL A 1 260 ? 11.306 -31.112 10.402 1.00 81.62 260 VAL A O 1
ATOM 2011 N N . GLU A 1 261 ? 12.721 -32.349 11.635 1.00 74.75 261 GLU A N 1
ATOM 2012 C CA . GLU A 1 261 ? 11.773 -33.386 12.043 1.00 74.75 261 GLU A CA 1
ATOM 2013 C C . GLU A 1 261 ? 10.583 -32.821 12.846 1.00 74.75 261 GLU A C 1
ATOM 2015 O O . GLU A 1 261 ? 10.727 -31.914 13.671 1.00 74.75 261 GLU A O 1
ATOM 2020 N N . LYS A 1 262 ? 9.378 -33.369 12.624 1.00 67.06 262 LYS A N 1
ATOM 2021 C CA . LYS A 1 262 ? 8.163 -32.932 13.335 1.00 67.06 262 LYS A CA 1
ATOM 2022 C C . LYS A 1 262 ? 8.189 -33.368 14.806 1.00 67.06 262 LYS A C 1
ATOM 2024 O O . LYS A 1 262 ? 8.571 -34.485 15.147 1.00 67.06 262 LYS A O 1
ATOM 2029 N N . THR A 1 263 ? 7.705 -32.500 15.690 1.00 62.31 263 THR A N 1
ATOM 2030 C CA . THR A 1 263 ? 7.550 -32.782 17.120 1.00 62.31 263 THR A CA 1
ATOM 2031 C C . THR A 1 263 ? 6.411 -33.777 17.385 1.00 62.31 263 THR A C 1
ATOM 2033 O O . THR A 1 263 ? 5.318 -33.658 16.841 1.00 62.31 263 THR A O 1
ATOM 2036 N N . SER A 1 264 ? 6.635 -34.729 18.300 1.00 56.22 264 SER A N 1
ATOM 2037 C CA . SER A 1 264 ? 5.602 -35.653 18.818 1.00 56.22 264 SER A CA 1
ATOM 2038 C C . SER A 1 264 ? 4.431 -34.970 19.529 1.00 56.22 264 SER A C 1
ATOM 2040 O O . SER A 1 264 ? 3.405 -35.598 19.764 1.00 56.22 264 SER A O 1
ATOM 2042 N N . ASP A 1 265 ? 4.596 -33.705 19.909 1.00 61.28 265 ASP A N 1
ATOM 2043 C CA . ASP A 1 265 ? 3.744 -33.026 20.885 1.00 61.28 265 ASP A CA 1
ATOM 2044 C C . ASP A 1 265 ? 2.547 -32.324 20.206 1.00 61.28 265 ASP A C 1
ATOM 2046 O O . ASP A 1 265 ? 1.787 -31.609 20.854 1.00 61.28 265 ASP A O 1
ATOM 2050 N N . GLY A 1 266 ? 2.383 -32.512 18.890 1.00 62.84 266 GLY A N 1
ATOM 2051 C CA . GLY A 1 266 ? 1.262 -32.019 18.080 1.00 62.84 266 GLY A CA 1
ATOM 2052 C C . GLY A 1 266 ? 1.283 -30.518 17.764 1.00 62.84 266 GLY A C 1
ATOM 2053 O O . GLY A 1 266 ? 0.664 -30.100 16.790 1.00 62.84 266 GLY A O 1
ATOM 2054 N N . GLU A 1 267 ? 2.005 -29.703 18.537 1.00 71.88 267 GLU A N 1
ATOM 2055 C CA . GLU A 1 267 ? 2.142 -28.264 18.291 1.00 71.88 267 GLU A CA 1
ATOM 2056 C C . GLU A 1 267 ? 3.302 -27.959 17.328 1.00 71.88 267 GLU A C 1
ATOM 2058 O O . GLU A 1 267 ? 4.458 -28.316 17.578 1.00 71.88 267 GLU A O 1
ATOM 2063 N N . ALA A 1 268 ? 2.999 -27.258 16.231 1.00 80.25 268 ALA A N 1
ATOM 2064 C CA . ALA A 1 268 ? 3.990 -26.885 15.230 1.00 80.25 268 ALA A CA 1
ATOM 2065 C C . ALA A 1 268 ? 4.937 -25.766 15.726 1.00 80.25 268 ALA A C 1
ATOM 2067 O O . ALA A 1 268 ? 4.476 -24.766 16.284 1.00 80.25 268 ALA A O 1
ATOM 2068 N N . PRO A 1 269 ? 6.257 -25.878 15.476 1.00 80.81 269 PRO A N 1
ATOM 2069 C CA . PRO A 1 269 ? 7.245 -24.880 15.894 1.00 80.81 269 PRO A CA 1
ATOM 2070 C C . PRO A 1 269 ? 7.213 -23.588 15.063 1.00 80.81 269 PRO A C 1
ATOM 2072 O O . PRO A 1 269 ? 7.759 -22.579 15.502 1.00 80.81 269 PRO A O 1
ATOM 2075 N N . LEU A 1 270 ? 6.606 -23.611 13.872 1.00 87.06 270 LEU A N 1
ATOM 2076 C CA . LEU A 1 270 ? 6.519 -22.476 12.956 1.00 87.06 270 LEU A CA 1
ATOM 2077 C C . LEU A 1 270 ? 5.065 -22.286 12.516 1.00 87.06 270 LEU A C 1
ATOM 2079 O O . LEU A 1 270 ? 4.466 -23.177 11.905 1.00 87.06 270 LEU A O 1
ATOM 2083 N N . LEU A 1 271 ? 4.503 -21.129 12.847 1.00 88.50 271 LEU A N 1
ATOM 2084 C CA . LEU A 1 271 ? 3.112 -20.773 12.583 1.00 88.50 271 LEU A CA 1
ATOM 2085 C C . LEU A 1 271 ? 3.035 -19.643 11.559 1.00 88.50 271 LEU A C 1
ATOM 2087 O O . LEU A 1 271 ? 3.887 -18.759 11.546 1.00 88.50 271 LEU A O 1
ATOM 2091 N N . ALA A 1 272 ? 1.995 -19.653 10.737 1.00 87.75 272 ALA A N 1
ATOM 2092 C CA . ALA A 1 272 ? 1.595 -18.531 9.902 1.00 87.75 272 ALA A CA 1
ATOM 2093 C C . ALA A 1 272 ? 0.401 -17.816 10.551 1.00 87.75 272 ALA A C 1
ATOM 2095 O O . ALA A 1 272 ? -0.444 -18.459 11.180 1.00 87.75 272 ALA A O 1
ATOM 2096 N N . SER A 1 273 ? 0.334 -16.492 10.407 1.00 79.81 273 SER A N 1
ATOM 2097 C CA . SER A 1 273 ? -0.766 -15.665 10.911 1.00 79.81 273 SER A CA 1
ATOM 2098 C C . SER A 1 273 ? -1.549 -15.066 9.745 1.00 79.81 273 SER A C 1
ATOM 2100 O O . SER A 1 273 ? -0.998 -14.278 8.981 1.00 79.81 273 SER A O 1
ATOM 2102 N N . GLN A 1 274 ? -2.839 -15.387 9.637 1.00 75.06 274 GLN A N 1
ATOM 2103 C CA . GLN A 1 274 ? -3.741 -14.809 8.636 1.00 75.06 274 GLN A CA 1
ATOM 2104 C C . GLN A 1 274 ? -5.034 -14.350 9.315 1.00 75.06 274 GLN A C 1
ATOM 2106 O O . GLN A 1 274 ? -5.646 -15.120 10.050 1.00 75.06 274 GLN A O 1
ATOM 2111 N N . ASP A 1 275 ? -5.438 -13.096 9.093 1.00 71.56 275 ASP A N 1
ATOM 2112 C CA . ASP A 1 275 ? -6.665 -12.498 9.652 1.00 71.56 275 ASP A CA 1
ATOM 2113 C C . ASP A 1 275 ? -6.798 -12.634 11.189 1.00 71.56 275 ASP A C 1
ATOM 2115 O O . ASP A 1 275 ? -7.893 -12.704 11.744 1.00 71.56 275 ASP A O 1
ATOM 2119 N N . GLY A 1 276 ? -5.660 -12.682 11.895 1.00 70.69 276 GLY A N 1
ATOM 2120 C CA . GLY A 1 276 ? -5.583 -12.884 13.348 1.00 70.69 276 GLY A CA 1
ATOM 2121 C C . GLY A 1 276 ? -5.667 -14.346 13.812 1.00 70.69 276 GLY A C 1
ATOM 2122 O O . GLY A 1 276 ? -5.615 -14.598 15.015 1.00 70.69 276 GLY A O 1
ATOM 2123 N N . VAL A 1 277 ? -5.766 -15.308 12.890 1.00 78.00 277 VAL A N 1
ATOM 2124 C CA . VAL A 1 277 ? -5.767 -16.750 13.175 1.00 78.00 277 VAL A CA 1
ATOM 2125 C C . VAL A 1 277 ? -4.380 -17.338 12.913 1.00 78.00 277 VAL A C 1
ATOM 2127 O O . VAL A 1 277 ? -3.839 -17.224 11.812 1.00 78.00 277 VAL A O 1
ATOM 2130 N N . GLU A 1 278 ? -3.819 -18.003 13.923 1.00 84.75 278 GLU A N 1
ATOM 2131 C CA . GLU A 1 278 ? -2.569 -18.761 13.807 1.00 84.75 278 GLU A CA 1
ATOM 2132 C C . GLU A 1 278 ? -2.845 -20.206 13.360 1.00 84.75 278 GLU A C 1
ATOM 2134 O O . GLU A 1 278 ? -3.723 -20.878 13.903 1.00 84.75 278 GLU A O 1
ATOM 2139 N N . PHE A 1 279 ? -2.072 -20.703 12.395 1.00 84.81 279 PHE A N 1
ATOM 2140 C CA . PHE A 1 279 ? -2.088 -22.099 11.937 1.00 84.81 279 PHE A CA 1
ATOM 2141 C C . PHE A 1 279 ? -0.661 -22.575 11.640 1.00 84.81 279 PHE A C 1
ATOM 2143 O O . PHE A 1 279 ? 0.245 -21.754 11.492 1.00 84.81 279 PHE A O 1
ATOM 2150 N N . ALA A 1 280 ? -0.419 -23.887 11.569 1.00 84.69 280 ALA A N 1
ATOM 2151 C CA . ALA A 1 280 ? 0.922 -24.385 11.272 1.00 84.69 280 ALA A CA 1
ATOM 2152 C C . ALA A 1 280 ? 1.327 -24.043 9.832 1.00 84.69 280 ALA A C 1
ATOM 2154 O O . ALA A 1 280 ? 0.600 -24.332 8.882 1.00 84.69 280 ALA A O 1
ATOM 2155 N N . SER A 1 281 ? 2.522 -23.475 9.661 1.00 83.00 281 SER A N 1
ATOM 2156 C CA . SER A 1 281 ? 3.027 -23.044 8.347 1.00 83.00 281 SER A CA 1
ATOM 2157 C C . SER A 1 281 ? 3.239 -24.205 7.357 1.00 83.00 281 SER A C 1
ATOM 2159 O O . SER A 1 281 ? 3.376 -23.991 6.156 1.00 83.00 281 SER A O 1
ATOM 2161 N N . CYS A 1 282 ? 3.262 -25.446 7.851 1.00 74.19 282 CYS A N 1
ATOM 2162 C CA . CYS A 1 282 ? 3.387 -26.655 7.040 1.00 74.19 282 CYS A CA 1
ATOM 2163 C C . CYS A 1 282 ? 2.048 -27.331 6.689 1.00 74.19 282 CYS A C 1
ATOM 2165 O O . CYS A 1 282 ? 2.070 -28.312 5.948 1.00 74.19 282 CYS A O 1
ATOM 2167 N N . ASP A 1 283 ? 0.907 -26.831 7.183 1.00 77.31 283 ASP A N 1
ATOM 2168 C CA . ASP A 1 283 ? -0.418 -27.396 6.872 1.00 77.31 283 ASP A CA 1
ATOM 2169 C C . ASP A 1 283 ? -1.008 -26.813 5.577 1.00 77.31 283 ASP A C 1
ATOM 2171 O O . ASP A 1 283 ? -1.717 -27.504 4.845 1.00 77.31 283 ASP A O 1
ATOM 2175 N N . ARG A 1 284 ? -0.733 -25.533 5.293 1.00 82.56 284 ARG A N 1
ATOM 2176 C CA . ARG A 1 284 ? -1.156 -24.823 4.075 1.00 82.56 284 ARG A CA 1
ATOM 2177 C C . ARG A 1 284 ? -0.269 -23.591 3.822 1.00 82.56 284 ARG A C 1
ATOM 2179 O O . ARG A 1 284 ? 0.254 -23.040 4.793 1.00 82.56 284 ARG A O 1
ATOM 2186 N N . PRO A 1 285 ? -0.147 -23.111 2.572 1.00 86.75 285 PRO A N 1
ATOM 2187 C CA . PRO A 1 285 ? 0.498 -21.832 2.282 1.00 86.75 285 PRO A CA 1
ATOM 2188 C C . PRO A 1 285 ? -0.189 -20.657 2.995 1.00 86.75 285 PRO A C 1
ATOM 2190 O O . PRO A 1 285 ? -1.405 -20.667 3.205 1.00 86.75 285 PRO A O 1
ATOM 2193 N N . SER A 1 286 ? 0.584 -19.630 3.341 1.00 87.75 286 SER A N 1
ATOM 2194 C CA . SER A 1 286 ? 0.073 -18.359 3.861 1.00 87.75 286 SER A CA 1
ATOM 2195 C C . SER A 1 286 ? -0.115 -17.358 2.725 1.00 87.75 286 SER A C 1
ATOM 2197 O O . SER A 1 286 ? 0.735 -17.270 1.841 1.00 87.75 286 SER A O 1
ATOM 2199 N N . LYS A 1 287 ? -1.198 -16.578 2.740 1.00 89.25 287 LYS A N 1
ATOM 2200 C CA . LYS A 1 287 ? -1.408 -15.511 1.751 1.00 89.25 287 LYS A CA 1
ATOM 2201 C C . LYS A 1 287 ? -0.651 -14.247 2.146 1.00 89.25 287 LYS A C 1
ATOM 2203 O O . LYS A 1 287 ? -0.811 -13.758 3.261 1.00 89.25 287 LYS A O 1
ATOM 2208 N N . MET A 1 288 ? 0.120 -13.698 1.214 1.00 87.69 288 MET A N 1
ATOM 2209 C CA . MET A 1 288 ? 0.747 -12.388 1.349 1.00 87.69 288 MET A CA 1
ATOM 2210 C C . MET A 1 288 ? -0.309 -11.302 1.150 1.00 87.69 288 MET A C 1
ATOM 2212 O O . MET A 1 288 ? -0.864 -11.158 0.062 1.00 87.69 288 MET A O 1
ATOM 2216 N N . LEU A 1 289 ? -0.579 -10.527 2.196 1.00 83.44 289 LEU A N 1
ATOM 2217 C CA . LEU A 1 289 ? -1.475 -9.377 2.152 1.00 83.44 289 LEU A CA 1
ATOM 2218 C C . LEU A 1 289 ? -0.643 -8.135 1.835 1.00 83.44 289 LEU A C 1
ATOM 2220 O O . LEU A 1 289 ? 0.294 -7.812 2.560 1.00 83.44 289 LEU A O 1
ATOM 2224 N N . HIS A 1 290 ? -0.967 -7.444 0.745 1.00 82.12 290 HIS A N 1
ATOM 2225 C CA . HIS A 1 290 ? -0.198 -6.300 0.237 1.00 82.12 290 HIS A CA 1
ATOM 2226 C C . HIS A 1 290 ? 1.293 -6.582 -0.041 1.00 82.12 290 HIS A C 1
ATOM 2228 O O . HIS A 1 290 ? 2.097 -5.656 -0.036 1.00 82.12 290 HIS A O 1
ATOM 2234 N N . GLY A 1 291 ? 1.668 -7.843 -0.286 1.00 85.75 291 GLY A N 1
ATOM 2235 C CA . GLY A 1 291 ? 3.073 -8.248 -0.416 1.00 85.75 291 GLY A CA 1
ATOM 2236 C C . GLY A 1 291 ? 3.786 -8.532 0.910 1.00 85.75 291 GLY A C 1
ATOM 2237 O O . GLY A 1 291 ? 5.007 -8.642 0.910 1.00 85.75 291 GLY A O 1
ATOM 2238 N N . HIS A 1 292 ? 3.060 -8.672 2.025 1.00 89.25 292 HIS A N 1
ATOM 2239 C CA . HIS A 1 292 ? 3.608 -9.011 3.344 1.00 89.25 292 HIS A CA 1
ATOM 2240 C C . HIS A 1 292 ? 2.967 -10.290 3.905 1.00 89.25 292 HIS A C 1
ATOM 2242 O O . HIS A 1 292 ? 1.754 -10.476 3.800 1.00 89.25 292 HIS A O 1
ATOM 2248 N N . ALA A 1 293 ? 3.751 -11.156 4.550 1.00 91.06 293 ALA A N 1
ATOM 2249 C CA . ALA A 1 293 ? 3.243 -12.288 5.331 1.00 91.06 293 ALA A CA 1
ATOM 2250 C C . ALA A 1 293 ? 4.020 -12.461 6.641 1.00 91.06 293 ALA A C 1
ATOM 2252 O O . ALA A 1 293 ? 5.248 -12.510 6.632 1.00 91.06 293 ALA A O 1
ATOM 2253 N N . SER A 1 294 ? 3.291 -12.612 7.749 1.00 90.25 294 SER A N 1
ATOM 2254 C CA . SER A 1 294 ? 3.858 -12.739 9.095 1.00 90.25 294 SER A CA 1
ATOM 2255 C C . SER A 1 294 ? 3.879 -14.188 9.576 1.00 90.25 294 SER A C 1
ATOM 2257 O O . SER A 1 294 ? 2.850 -14.878 9.596 1.00 90.25 294 SER A O 1
ATOM 2259 N N . PHE A 1 295 ? 5.043 -14.627 10.043 1.00 90.94 295 PHE A N 1
ATOM 2260 C CA . PHE A 1 295 ? 5.284 -15.954 10.601 1.00 90.94 295 PHE A CA 1
ATOM 2261 C C . PHE A 1 295 ? 5.767 -15.864 12.049 1.00 90.94 295 PHE A C 1
ATOM 2263 O O . PHE A 1 295 ? 6.353 -14.867 12.459 1.00 90.94 295 PHE A O 1
ATOM 2270 N N . LYS A 1 296 ? 5.522 -16.908 12.844 1.00 89.19 296 LYS A N 1
ATOM 2271 C CA . LYS A 1 296 ? 5.869 -16.973 14.270 1.00 89.19 296 LYS A CA 1
ATOM 2272 C C . LYS A 1 296 ? 6.643 -18.243 14.602 1.00 89.19 296 LYS A C 1
ATOM 2274 O O . LYS A 1 296 ? 6.134 -19.348 14.416 1.00 89.19 296 LYS A O 1
ATOM 2279 N N . LEU A 1 297 ? 7.851 -18.088 15.141 1.00 85.94 297 LEU A N 1
ATOM 2280 C CA . LEU A 1 297 ? 8.734 -19.175 15.566 1.00 85.94 297 LEU A CA 1
ATOM 2281 C C . LEU A 1 297 ? 8.616 -19.426 17.081 1.00 85.94 297 LEU A C 1
ATOM 2283 O O . LEU A 1 297 ? 8.996 -18.583 17.897 1.00 85.94 297 LEU A O 1
ATOM 2287 N N . LYS A 1 298 ? 8.146 -20.618 17.463 1.00 81.94 298 LYS A N 1
ATOM 2288 C CA . LYS A 1 298 ? 8.024 -21.111 18.847 1.00 81.94 298 LYS A CA 1
ATOM 2289 C C . LYS A 1 298 ? 9.227 -21.985 19.226 1.00 81.94 298 LYS A C 1
ATOM 2291 O O . LYS A 1 298 ? 9.197 -23.209 19.105 1.00 81.94 298 LYS A O 1
ATOM 2296 N N . ILE A 1 299 ? 10.293 -21.369 19.741 1.00 75.12 299 ILE A N 1
ATOM 2297 C CA . ILE A 1 299 ? 11.572 -22.062 20.018 1.00 75.12 299 ILE A CA 1
ATOM 2298 C C . ILE A 1 299 ? 11.476 -23.110 21.141 1.00 75.12 299 ILE A C 1
ATOM 2300 O O . ILE A 1 299 ? 12.246 -24.074 21.156 1.00 75.12 299 ILE A O 1
ATOM 2304 N N . SER A 1 300 ? 10.487 -22.998 22.035 1.00 67.31 300 SER A N 1
ATOM 2305 C CA . SER A 1 300 ? 10.131 -24.033 23.022 1.00 67.31 300 SER A CA 1
ATOM 2306 C C . SER A 1 300 ? 9.997 -25.425 22.411 1.00 67.31 300 SER A C 1
ATOM 2308 O O . SER A 1 300 ? 10.361 -26.399 23.067 1.00 67.31 300 SER A O 1
ATOM 2310 N N . GLN A 1 301 ? 9.484 -25.502 21.180 1.00 70.69 301 GLN A N 1
ATOM 2311 C CA . GLN A 1 301 ? 9.206 -26.754 20.480 1.00 70.69 301 GLN A CA 1
ATOM 2312 C C . GLN A 1 301 ? 10.441 -27.343 19.771 1.00 70.69 301 GLN A C 1
ATOM 2314 O O . GLN A 1 301 ? 10.415 -28.494 19.351 1.00 70.69 301 GLN A O 1
ATOM 2319 N N . LEU A 1 302 ? 11.551 -26.600 19.680 1.00 67.81 302 LEU A N 1
ATOM 2320 C CA . LEU A 1 302 ? 12.781 -27.035 18.999 1.00 67.81 302 LEU A CA 1
ATOM 2321 C C . LEU A 1 302 ? 13.905 -27.425 19.980 1.00 67.81 302 LEU A C 1
ATOM 2323 O O . LEU A 1 302 ? 14.723 -28.302 19.697 1.00 67.81 302 LEU A O 1
ATOM 2327 N N . SER A 1 303 ? 13.937 -26.824 21.177 1.00 60.09 303 SER A N 1
ATOM 2328 C CA . SER A 1 303 ? 15.116 -26.838 22.067 1.00 60.09 303 SER A CA 1
ATOM 2329 C C . SER A 1 303 ? 15.456 -28.169 22.765 1.00 60.09 303 SER A C 1
ATOM 2331 O O . SER A 1 303 ? 16.359 -28.197 23.607 1.00 60.09 303 SER A O 1
ATOM 2333 N N . SER A 1 304 ? 14.724 -29.252 22.501 1.00 56.00 304 SER A N 1
ATOM 2334 C CA . SER A 1 304 ? 14.947 -30.574 23.107 1.00 56.00 304 SER A CA 1
ATOM 2335 C C . SER A 1 304 ? 15.265 -31.687 22.107 1.00 56.00 304 SER A C 1
ATOM 2337 O O . SER A 1 304 ? 15.613 -32.773 22.561 1.00 56.00 304 SER A O 1
ATOM 2339 N N . LYS A 1 305 ? 15.148 -31.441 20.791 1.00 55.56 305 LYS A N 1
ATOM 2340 C CA . LYS A 1 305 ? 15.221 -32.495 19.758 1.00 55.56 305 LYS A CA 1
ATOM 2341 C C . LYS A 1 305 ? 16.205 -32.233 18.616 1.00 55.56 305 LYS A C 1
ATOM 2343 O O . LYS A 1 305 ? 16.563 -33.165 17.918 1.00 55.56 305 LYS A O 1
ATOM 2348 N N . CYS A 1 306 ? 16.684 -31.003 18.432 1.00 58.22 306 CYS A N 1
ATOM 2349 C CA . CYS A 1 306 ? 17.560 -30.675 17.301 1.00 58.22 306 CYS A CA 1
ATOM 2350 C C . CYS A 1 306 ? 19.051 -31.055 17.480 1.00 58.22 306 CYS A C 1
ATOM 2352 O O . CYS A 1 306 ? 19.866 -30.553 16.717 1.00 58.22 306 CYS A O 1
ATOM 2354 N N . ASP A 1 307 ? 19.446 -31.858 18.480 1.00 59.84 307 ASP A N 1
ATOM 2355 C CA . ASP A 1 307 ? 20.830 -32.352 18.697 1.00 59.84 307 ASP A CA 1
ATOM 2356 C C . ASP A 1 307 ? 21.970 -31.311 18.576 1.00 59.84 307 ASP A C 1
ATOM 2358 O O . ASP A 1 307 ? 23.074 -31.590 18.114 1.00 59.84 307 ASP A O 1
ATOM 2362 N N . ASN A 1 308 ? 21.713 -30.075 19.021 1.00 65.12 308 ASN A N 1
ATOM 2363 C CA . ASN A 1 308 ? 22.586 -28.900 18.845 1.00 65.12 308 ASN A CA 1
ATOM 2364 C C . ASN A 1 308 ? 22.928 -28.556 17.372 1.00 65.12 308 ASN A C 1
ATOM 2366 O O . ASN A 1 308 ? 23.796 -27.716 17.133 1.00 65.12 308 ASN A O 1
ATOM 2370 N N . ARG A 1 309 ? 22.255 -29.160 16.384 1.00 74.50 309 ARG A N 1
ATOM 2371 C CA . ARG A 1 309 ? 22.369 -28.799 14.966 1.00 74.50 309 ARG A CA 1
ATOM 2372 C C . ARG A 1 309 ? 21.713 -27.443 14.715 1.00 74.50 309 ARG A C 1
ATOM 2374 O O . ARG A 1 309 ? 20.650 -27.130 15.256 1.00 74.50 309 ARG A O 1
ATOM 2381 N N . MET A 1 310 ? 22.352 -26.657 13.855 1.00 82.62 310 MET A N 1
ATOM 2382 C CA . MET A 1 310 ? 21.820 -25.388 13.365 1.00 82.62 310 MET A CA 1
ATOM 2383 C C . MET A 1 310 ? 20.665 -25.633 12.394 1.00 82.62 310 MET A C 1
ATOM 2385 O O . MET A 1 310 ? 20.749 -26.513 11.534 1.00 82.62 310 MET A O 1
ATOM 2389 N N . PHE A 1 311 ? 19.631 -24.803 12.464 1.00 85.25 311 PHE A N 1
ATOM 2390 C CA . PHE A 1 311 ? 18.544 -24.773 11.483 1.00 85.25 311 PHE A CA 1
ATOM 2391 C C . PHE A 1 311 ? 18.338 -23.360 10.934 1.00 85.25 311 PHE A C 1
ATOM 2393 O O . PHE A 1 311 ? 18.856 -22.390 11.477 1.00 85.25 311 PHE A O 1
ATOM 2400 N N . ARG A 1 312 ? 17.606 -23.237 9.833 1.00 89.44 312 ARG A N 1
ATOM 2401 C CA . ARG A 1 312 ? 17.165 -21.977 9.226 1.00 89.44 312 ARG A CA 1
ATOM 2402 C C . ARG A 1 312 ? 15.682 -22.082 8.915 1.00 89.44 312 ARG A C 1
ATOM 2404 O O . ARG A 1 312 ? 15.161 -23.183 8.716 1.00 89.44 312 ARG A O 1
ATOM 2411 N N . ILE A 1 313 ? 15.013 -20.942 8.836 1.00 90.31 313 ILE A N 1
ATOM 2412 C CA . ILE A 1 313 ? 13.685 -20.860 8.237 1.00 90.31 313 ILE A CA 1
ATOM 2413 C C . ILE A 1 313 ? 13.876 -20.577 6.748 1.00 90.31 313 ILE A C 1
ATOM 2415 O O . ILE A 1 313 ? 14.554 -19.615 6.387 1.00 90.31 313 ILE A O 1
ATOM 2419 N N . MET A 1 314 ? 13.301 -21.424 5.900 1.00 91.50 314 MET A N 1
ATOM 2420 C CA . MET A 1 314 ? 13.212 -21.223 4.457 1.00 91.50 314 MET A CA 1
ATOM 2421 C C . MET A 1 314 ? 11.797 -20.766 4.112 1.00 91.50 314 MET A C 1
ATOM 2423 O O . MET A 1 314 ? 10.833 -21.505 4.322 1.00 91.50 314 MET A O 1
ATOM 2427 N N . PHE A 1 315 ? 11.691 -19.574 3.538 1.00 92.25 315 PHE A N 1
ATOM 2428 C CA . PHE A 1 315 ? 10.476 -19.033 2.944 1.00 92.25 315 PHE A CA 1
ATOM 2429 C C . PHE A 1 315 ? 10.531 -19.228 1.430 1.00 92.25 315 PHE A C 1
ATOM 2431 O O . PHE A 1 315 ? 11.564 -18.949 0.821 1.00 92.25 315 PHE A O 1
ATOM 2438 N N . HIS A 1 316 ? 9.450 -19.706 0.818 1.00 90.56 316 HIS A N 1
ATOM 2439 C CA . HIS A 1 316 ? 9.376 -19.916 -0.628 1.00 90.56 316 HIS A CA 1
ATOM 2440 C C . HIS A 1 316 ? 7.946 -19.820 -1.165 1.00 90.56 316 HIS A C 1
ATOM 2442 O O . HIS A 1 316 ? 6.971 -20.089 -0.465 1.00 90.56 316 HIS A O 1
ATOM 2448 N N . MET A 1 317 ? 7.832 -19.471 -2.441 1.00 87.75 317 MET A N 1
ATOM 2449 C CA . MET A 1 317 ? 6.568 -19.461 -3.180 1.00 87.75 317 MET A CA 1
ATOM 2450 C C . MET A 1 317 ? 6.194 -20.892 -3.630 1.00 87.75 317 MET A C 1
ATOM 2452 O O . MET A 1 317 ? 7.036 -21.557 -4.247 1.00 87.75 317 MET A O 1
ATOM 2456 N N . PRO A 1 318 ? 4.959 -21.390 -3.395 1.00 80.44 318 PRO A N 1
ATOM 2457 C CA . PRO A 1 318 ? 4.479 -22.639 -3.985 1.00 80.44 318 PRO A CA 1
ATOM 2458 C C . PRO A 1 318 ? 4.560 -22.585 -5.514 1.00 80.44 318 PRO A C 1
ATOM 2460 O O . PRO A 1 318 ? 4.407 -21.520 -6.111 1.00 80.44 318 PRO A O 1
ATOM 2463 N N . LYS A 1 319 ? 4.766 -23.737 -6.164 1.00 76.44 319 LYS A N 1
ATOM 2464 C CA . LYS A 1 319 ? 4.930 -23.882 -7.631 1.00 76.44 319 LYS A CA 1
ATOM 2465 C C . LYS A 1 319 ? 6.158 -23.174 -8.247 1.00 76.44 319 LYS A C 1
ATOM 2467 O O . LYS A 1 319 ? 6.473 -23.454 -9.398 1.00 76.44 319 LYS A O 1
ATOM 2472 N N . LEU A 1 320 ? 6.861 -22.302 -7.516 1.00 77.31 320 LEU A N 1
ATOM 2473 C CA . LEU A 1 320 ? 7.988 -21.483 -8.003 1.00 77.31 320 LEU A CA 1
ATOM 2474 C C . LEU A 1 320 ? 9.313 -21.790 -7.280 1.00 77.31 320 LEU A C 1
ATOM 2476 O O . LEU A 1 320 ? 10.272 -21.024 -7.336 1.00 77.31 320 LEU A O 1
ATOM 2480 N N . GLU A 1 321 ? 9.379 -22.944 -6.619 1.00 67.81 321 GLU A N 1
ATOM 2481 C CA . GLU A 1 321 ? 10.491 -23.389 -5.770 1.00 67.81 321 GLU A CA 1
ATOM 2482 C C . GLU A 1 321 ? 11.811 -23.634 -6.520 1.00 67.81 321 GLU A C 1
ATOM 2484 O O . GLU A 1 321 ? 12.843 -23.888 -5.898 1.00 67.81 321 GLU A O 1
ATOM 2489 N N . THR A 1 322 ? 11.807 -23.575 -7.848 1.00 78.12 322 THR A N 1
ATOM 2490 C CA . THR A 1 322 ? 13.012 -23.647 -8.681 1.00 78.12 322 THR A CA 1
ATOM 2491 C C . THR A 1 322 ? 13.805 -22.340 -8.685 1.00 78.12 322 THR A C 1
ATOM 2493 O O . THR A 1 322 ? 15.012 -22.366 -8.915 1.00 78.12 322 THR A O 1
ATOM 2496 N N . TYR A 1 323 ? 13.161 -21.203 -8.410 1.00 87.75 323 TYR A N 1
ATOM 2497 C CA . TYR A 1 323 ? 13.758 -19.879 -8.568 1.00 87.75 323 TYR A CA 1
ATOM 2498 C C . TYR A 1 323 ? 14.426 -19.387 -7.269 1.00 87.75 323 TYR A C 1
ATOM 2500 O O . TYR A 1 323 ? 13.737 -19.215 -6.261 1.00 87.75 323 TYR A O 1
ATOM 2508 N N . PRO A 1 324 ? 15.751 -19.123 -7.254 1.00 88.12 324 PRO A N 1
ATOM 2509 C CA . PRO A 1 324 ? 16.475 -18.787 -6.024 1.00 88.12 324 PRO A CA 1
ATOM 2510 C C . PRO A 1 324 ? 16.059 -17.432 -5.437 1.00 88.12 324 PRO A C 1
ATOM 2512 O O . PRO A 1 324 ? 15.939 -17.310 -4.226 1.00 88.12 324 PRO A O 1
ATOM 2515 N N . PHE A 1 325 ? 15.753 -16.444 -6.280 1.00 90.38 325 PHE A N 1
ATOM 2516 C CA . PHE A 1 325 ? 15.272 -15.118 -5.869 1.00 90.38 325 PHE A CA 1
ATOM 2517 C C . PHE A 1 325 ? 13.833 -15.123 -5.315 1.00 90.38 325 PHE A C 1
ATOM 2519 O O . PHE A 1 325 ? 13.416 -14.143 -4.708 1.00 90.38 325 PHE A O 1
ATOM 2526 N N . LEU A 1 326 ? 13.075 -16.219 -5.469 1.00 90.88 326 LEU A N 1
ATOM 2527 C CA . LEU A 1 326 ? 11.772 -16.423 -4.812 1.00 90.88 326 LEU A CA 1
ATOM 2528 C C . LEU A 1 326 ? 11.881 -17.291 -3.547 1.00 90.88 326 LEU A C 1
ATOM 2530 O O . LEU A 1 326 ? 10.872 -17.800 -3.048 1.00 90.88 326 LEU A O 1
ATOM 2534 N N . LYS A 1 327 ? 13.103 -17.442 -3.020 1.00 90.94 327 LYS A N 1
ATOM 2535 C CA . LYS A 1 327 ? 13.394 -18.026 -1.713 1.00 90.94 327 LYS A CA 1
ATOM 2536 C C . LYS A 1 327 ? 14.097 -17.010 -0.826 1.00 90.94 327 LYS A C 1
ATOM 2538 O O . LYS A 1 327 ? 15.000 -16.313 -1.274 1.00 90.94 327 LYS A O 1
ATOM 2543 N N . ALA A 1 328 ? 13.739 -17.001 0.451 1.00 91.81 328 ALA A N 1
ATOM 2544 C CA . ALA A 1 328 ? 14.466 -16.272 1.479 1.00 91.81 328 ALA A CA 1
ATOM 2545 C C . ALA A 1 328 ? 14.836 -17.225 2.620 1.00 91.81 328 ALA A C 1
ATOM 2547 O O . ALA A 1 328 ? 14.033 -18.068 3.020 1.00 91.81 328 ALA A O 1
ATOM 2548 N N . PHE A 1 329 ? 16.052 -17.094 3.147 1.00 90.31 329 PHE A N 1
ATOM 2549 C CA . PHE A 1 329 ? 16.547 -17.905 4.258 1.00 90.31 329 PHE A CA 1
ATOM 2550 C C . PHE A 1 329 ? 16.864 -17.012 5.449 1.00 90.31 329 PHE A C 1
ATOM 2552 O O . PHE A 1 329 ? 17.535 -15.994 5.289 1.00 90.31 329 PHE A O 1
ATOM 2559 N N . SER A 1 330 ? 16.442 -17.417 6.646 1.00 89.75 330 SER A N 1
ATOM 2560 C CA . SER A 1 330 ? 16.956 -16.795 7.866 1.00 89.75 330 SER A CA 1
ATOM 2561 C C . SER A 1 330 ? 18.453 -17.091 8.025 1.00 89.75 330 SER A C 1
ATOM 2563 O O . SER A 1 330 ? 18.934 -18.133 7.555 1.00 89.75 330 SER A O 1
ATOM 2565 N N . PRO A 1 331 ? 19.187 -16.258 8.777 1.00 88.31 331 PRO A N 1
ATOM 2566 C CA . PRO A 1 331 ? 20.456 -16.654 9.372 1.00 88.31 331 PRO A CA 1
ATOM 2567 C C . PRO A 1 331 ? 20.339 -17.980 10.157 1.00 88.31 331 PRO A C 1
ATOM 2569 O O . PRO A 1 331 ? 19.231 -18.368 10.558 1.00 88.31 331 PRO A O 1
ATOM 2572 N N . PRO A 1 332 ? 21.451 -18.719 10.358 1.00 87.25 332 PRO A N 1
ATOM 2573 C CA . PRO A 1 332 ? 21.458 -19.956 11.137 1.00 87.25 332 PRO A CA 1
ATOM 2574 C C . PRO A 1 332 ? 20.999 -19.706 12.573 1.00 87.25 332 PRO A C 1
ATOM 2576 O O . PRO A 1 332 ? 21.444 -18.753 13.199 1.00 87.25 332 PRO A O 1
ATOM 2579 N N . ILE A 1 333 ? 20.157 -20.583 13.107 1.00 82.25 333 ILE A N 1
ATOM 2580 C CA . ILE A 1 333 ? 19.570 -20.481 14.441 1.00 82.25 333 ILE A CA 1
ATOM 2581 C C . ILE A 1 333 ? 20.148 -21.587 15.327 1.00 82.25 333 ILE A C 1
ATOM 2583 O O . ILE A 1 333 ? 20.025 -22.776 15.009 1.00 82.25 333 ILE A O 1
ATOM 2587 N N . LEU A 1 334 ? 20.747 -21.201 16.458 1.00 72.69 334 LEU A N 1
ATOM 2588 C CA . LEU A 1 334 ? 21.302 -22.135 17.442 1.00 72.69 334 LEU A CA 1
ATOM 2589 C C . LEU A 1 334 ? 20.267 -22.481 18.523 1.00 72.69 334 LEU A C 1
ATOM 2591 O O . LEU A 1 334 ? 19.853 -21.624 19.307 1.00 72.69 334 LEU A O 1
ATOM 2595 N N . CYS A 1 335 ? 19.899 -23.759 18.636 1.00 61.12 335 CYS A N 1
ATOM 2596 C CA . CYS A 1 335 ? 19.042 -24.221 19.729 1.00 61.12 335 CYS A CA 1
ATOM 2597 C C . CYS A 1 335 ? 19.851 -24.535 20.998 1.00 61.12 335 CYS A C 1
ATOM 2599 O O . CYS A 1 335 ? 20.630 -25.485 21.027 1.00 61.12 335 CYS A O 1
ATOM 2601 N N . ILE A 1 336 ? 19.603 -23.799 22.087 1.00 54.25 336 ILE A N 1
ATOM 2602 C CA . ILE A 1 336 ? 20.199 -24.098 23.398 1.00 54.25 336 ILE A CA 1
ATOM 2603 C C . ILE A 1 336 ? 19.559 -25.367 23.985 1.00 54.25 336 ILE A C 1
ATOM 2605 O O . ILE A 1 336 ? 18.420 -25.337 24.464 1.00 54.25 336 ILE A O 1
ATOM 2609 N N . SER A 1 337 ? 20.298 -26.480 23.993 1.00 42.56 337 SER A N 1
ATOM 2610 C CA . SER A 1 337 ? 19.848 -27.715 24.643 1.00 42.56 337 SER A CA 1
ATOM 2611 C C . SER A 1 337 ? 19.870 -27.606 26.174 1.00 42.56 337 SER A C 1
ATOM 2613 O O . SER A 1 337 ? 20.666 -26.891 26.784 1.00 42.56 337 SER A O 1
ATOM 2615 N N . ARG A 1 338 ? 18.965 -28.336 26.838 1.00 45.91 338 ARG A N 1
ATOM 2616 C CA . ARG A 1 338 ? 18.801 -28.307 28.306 1.00 45.91 338 ARG A CA 1
ATOM 2617 C C . ARG A 1 338 ? 19.764 -29.219 29.075 1.00 45.91 338 ARG A C 1
ATOM 2619 O O . ARG A 1 338 ? 19.539 -29.463 30.264 1.00 45.91 338 ARG A O 1
ATOM 2626 N N . ASN A 1 339 ? 20.830 -29.712 28.447 1.00 33.59 339 ASN A N 1
ATOM 2627 C CA . ASN A 1 339 ? 21.799 -30.543 29.149 1.00 33.59 339 ASN A CA 1
ATOM 2628 C C . ASN A 1 339 ? 22.654 -29.694 30.093 1.00 33.59 339 ASN A C 1
ATOM 2630 O O . ASN A 1 339 ? 23.497 -28.899 29.682 1.00 33.59 339 ASN A O 1
ATOM 2634 N N . ARG A 1 340 ? 22.444 -29.901 31.398 1.00 34.75 340 ARG A N 1
ATOM 2635 C CA . ARG A 1 340 ? 23.361 -29.449 32.446 1.00 34.75 340 ARG A CA 1
ATOM 2636 C C . ARG A 1 340 ? 24.714 -30.126 32.226 1.00 34.75 340 ARG A C 1
ATOM 2638 O O . ARG A 1 340 ? 24.925 -31.224 32.739 1.00 34.75 340 ARG A O 1
ATOM 2645 N N . SER A 1 341 ? 25.647 -29.465 31.545 1.00 30.03 341 SER A N 1
ATOM 2646 C CA . SER A 1 341 ? 27.048 -29.834 31.707 1.00 30.03 341 SER A CA 1
ATOM 2647 C C . SER A 1 341 ? 27.423 -29.593 33.171 1.00 30.03 341 SER A C 1
ATOM 2649 O O . SER A 1 341 ? 27.171 -28.539 33.766 1.00 30.03 341 SER A O 1
ATOM 2651 N N . THR A 1 342 ? 27.936 -30.637 33.813 1.00 30.42 342 THR A N 1
ATOM 2652 C CA . THR A 1 342 ? 28.386 -30.588 35.200 1.00 30.42 342 THR A CA 1
ATOM 2653 C C . THR A 1 342 ? 29.487 -29.549 35.343 1.00 30.42 342 THR A C 1
ATOM 2655 O O . THR A 1 342 ? 30.568 -29.734 34.797 1.00 30.42 342 THR A O 1
ATOM 2658 N N . ARG A 1 343 ? 29.193 -28.488 36.111 1.00 30.25 343 ARG A N 1
ATOM 2659 C CA . ARG A 1 343 ? 30.122 -27.566 36.791 1.00 30.25 343 ARG A CA 1
ATOM 2660 C C . ARG A 1 343 ? 31.603 -27.918 36.556 1.00 30.25 343 ARG A C 1
ATOM 2662 O O . ARG A 1 343 ? 32.199 -28.618 37.375 1.00 30.25 343 ARG A O 1
ATOM 2669 N N . MET A 1 344 ? 32.214 -27.377 35.499 1.00 25.47 344 MET A N 1
ATOM 2670 C CA . MET A 1 344 ? 33.674 -27.330 35.427 1.00 25.47 344 MET A CA 1
ATOM 2671 C C . MET A 1 344 ? 34.160 -26.368 36.507 1.00 25.47 344 MET A C 1
ATOM 2673 O O . MET A 1 344 ? 34.014 -25.152 36.406 1.00 25.47 344 MET A O 1
ATOM 2677 N N . SER A 1 345 ? 34.691 -26.930 37.590 1.00 27.47 345 SER A N 1
ATOM 2678 C CA . SER A 1 345 ? 35.318 -26.157 38.653 1.00 27.47 345 SER A CA 1
ATOM 2679 C C . SER A 1 345 ? 36.564 -25.458 38.124 1.00 27.47 345 SER A C 1
ATOM 2681 O O . SER A 1 345 ? 37.472 -26.115 37.614 1.00 27.47 345 SER A O 1
ATOM 2683 N N . SER A 1 346 ? 36.656 -24.150 38.337 1.00 29.92 346 SER A N 1
ATOM 2684 C CA . SER A 1 346 ? 37.889 -23.395 38.149 1.00 29.92 346 SER A CA 1
ATOM 2685 C C . SER A 1 346 ? 39.017 -23.967 39.018 1.00 29.92 346 SER A C 1
ATOM 2687 O O . SER A 1 346 ? 38.972 -23.857 40.247 1.00 29.92 346 SER A O 1
ATOM 2689 N N . ARG A 1 347 ? 40.062 -24.517 38.393 1.00 26.27 347 ARG A N 1
ATOM 2690 C CA . ARG A 1 347 ? 41.391 -24.637 39.007 1.00 26.27 347 ARG A CA 1
ATOM 2691 C C . ARG A 1 347 ? 42.463 -24.192 38.018 1.00 26.27 347 ARG A C 1
ATOM 2693 O O . ARG A 1 347 ? 42.671 -24.820 36.987 1.00 26.27 347 ARG A O 1
ATOM 2700 N N . LEU A 1 348 ? 43.130 -23.092 38.369 1.00 30.12 348 LEU A N 1
ATOM 2701 C CA . LEU A 1 348 ? 44.420 -22.704 37.802 1.00 30.12 348 LEU A CA 1
ATOM 2702 C C . LEU A 1 348 ? 45.490 -23.759 38.132 1.00 30.12 348 LEU A C 1
ATOM 2704 O O . LEU A 1 348 ? 45.363 -24.463 39.134 1.00 30.12 348 LEU A O 1
ATOM 2708 N N . TRP A 1 349 ? 46.594 -23.708 37.371 1.00 25.31 349 TRP A N 1
ATOM 2709 C CA . TRP A 1 349 ? 47.888 -24.367 37.630 1.00 25.31 349 TRP A CA 1
ATOM 2710 C C . TRP A 1 349 ? 47.872 -25.910 37.500 1.00 25.31 349 TRP A C 1
ATOM 2712 O O . TRP A 1 349 ? 47.017 -26.580 38.057 1.00 25.31 349 TRP A O 1
ATOM 2722 N N . LYS A 1 350 ? 48.809 -26.570 36.798 1.00 25.62 350 LYS A N 1
ATOM 2723 C CA . LYS A 1 350 ? 50.191 -26.219 36.385 1.00 25.62 350 LYS A CA 1
ATOM 2724 C C . LYS A 1 350 ? 50.631 -27.076 35.173 1.00 25.62 350 LYS A C 1
ATOM 2726 O O . LYS A 1 350 ? 50.121 -28.174 34.992 1.00 25.62 350 LYS A O 1
ATOM 2731 N N . ARG A 1 351 ? 51.650 -26.629 34.421 1.00 27.25 351 ARG A N 1
ATOM 2732 C CA . ARG A 1 351 ? 52.509 -27.501 33.573 1.00 27.25 351 ARG A CA 1
ATOM 2733 C C . ARG A 1 351 ? 53.401 -28.363 34.499 1.00 27.25 351 ARG A C 1
ATOM 2735 O O . ARG A 1 351 ? 53.737 -27.871 35.579 1.00 27.25 351 ARG A O 1
ATOM 2742 N N . PRO A 1 352 ? 53.809 -29.591 34.123 1.00 29.22 352 PRO A N 1
ATOM 2743 C CA . PRO A 1 352 ? 55.014 -29.755 33.299 1.00 29.22 352 PRO A CA 1
ATOM 2744 C C . PRO A 1 352 ? 54.874 -30.875 32.237 1.00 29.22 352 PRO A C 1
ATOM 2746 O O . PRO A 1 352 ? 53.786 -31.072 31.709 1.00 29.22 352 PRO A O 1
ATOM 2749 N N . ALA A 1 353 ? 55.982 -31.500 31.820 1.00 23.53 353 ALA A N 1
ATOM 2750 C CA . ALA A 1 353 ? 56.153 -32.130 30.507 1.00 23.53 353 ALA A CA 1
ATOM 2751 C C . ALA A 1 353 ? 56.410 -33.656 30.515 1.00 23.53 353 ALA A C 1
ATOM 2753 O O . ALA A 1 353 ? 56.737 -34.233 31.547 1.00 23.53 353 ALA A O 1
ATOM 2754 N N . SER A 1 354 ? 56.446 -34.206 29.291 1.00 26.52 354 SER A N 1
ATOM 2755 C CA . SER A 1 354 ? 57.268 -35.338 28.803 1.00 26.52 354 SER A CA 1
ATOM 2756 C C . SER A 1 354 ? 56.831 -36.802 29.008 1.00 26.52 354 SER A C 1
ATOM 2758 O O . SER A 1 354 ? 56.272 -37.163 30.035 1.00 26.52 354 SER A O 1
ATOM 2760 N N . ALA A 1 355 ? 57.252 -37.599 28.007 1.00 25.27 355 ALA A N 1
ATOM 2761 C CA . ALA A 1 355 ? 57.387 -39.063 27.910 1.00 25.27 355 ALA A CA 1
ATOM 2762 C C . ALA A 1 355 ? 56.164 -39.909 27.463 1.00 25.27 355 ALA A C 1
ATOM 2764 O O . ALA A 1 355 ? 55.155 -39.957 28.153 1.00 25.27 355 ALA A O 1
ATOM 2765 N N . ASN A 1 356 ? 56.335 -40.567 26.296 1.00 25.98 356 ASN A N 1
ATOM 2766 C CA . ASN A 1 356 ? 56.176 -42.015 26.012 1.00 25.98 356 ASN A CA 1
ATOM 2767 C C . ASN A 1 356 ? 54.973 -42.772 26.632 1.00 25.98 356 ASN A C 1
ATOM 2769 O O . ASN A 1 356 ? 54.771 -42.718 27.835 1.00 25.98 356 ASN A O 1
ATOM 2773 N N . ASP A 1 357 ? 54.143 -43.553 25.930 1.00 26.69 357 ASP A N 1
ATOM 2774 C CA . ASP A 1 357 ? 54.347 -44.515 24.826 1.00 26.69 357 ASP A CA 1
ATOM 2775 C C . ASP A 1 357 ? 52.986 -44.732 24.097 1.00 26.69 357 ASP A C 1
ATOM 2777 O O . ASP A 1 357 ? 51.935 -44.574 24.711 1.00 26.69 357 ASP A O 1
ATOM 2781 N N . GLN A 1 358 ? 52.883 -44.849 22.764 1.00 26.41 358 GLN A N 1
ATOM 2782 C CA . GLN A 1 358 ? 53.245 -45.951 21.844 1.00 26.41 358 GLN A CA 1
ATOM 2783 C C . GLN A 1 358 ? 52.149 -47.045 21.689 1.00 26.41 358 GLN A C 1
ATOM 2785 O O . GLN A 1 358 ? 51.816 -47.723 22.652 1.00 26.41 358 GLN A O 1
ATOM 2790 N N . LEU A 1 359 ? 51.714 -47.273 20.429 1.00 27.27 359 LEU A N 1
ATOM 2791 C CA . LEU A 1 359 ? 50.957 -48.442 19.903 1.00 27.27 359 LEU A CA 1
ATOM 2792 C C . LEU A 1 359 ? 49.478 -48.584 20.376 1.00 27.27 359 LEU A C 1
ATOM 2794 O O . LEU A 1 359 ? 49.163 -48.317 21.524 1.00 27.27 359 LEU A O 1
ATOM 2798 N N . ASN A 1 360 ? 48.496 -49.042 19.583 1.00 25.33 360 ASN A N 1
ATOM 2799 C CA . ASN A 1 360 ? 48.402 -49.313 18.139 1.00 25.33 360 ASN A CA 1
ATOM 2800 C C . ASN A 1 360 ? 46.908 -49.388 17.705 1.00 25.33 360 ASN A C 1
ATOM 2802 O O . ASN A 1 360 ? 46.040 -49.568 18.552 1.00 25.33 360 ASN A O 1
ATOM 2806 N N . LEU A 1 361 ? 46.646 -49.259 16.391 1.00 24.48 361 LEU A N 1
ATOM 2807 C CA . LEU A 1 361 ? 45.813 -50.141 15.526 1.00 24.48 361 LEU A CA 1
ATOM 2808 C C . LEU A 1 361 ? 44.726 -51.040 16.204 1.00 24.48 361 LEU A C 1
ATOM 2810 O O . LEU A 1 361 ? 45.034 -51.750 17.152 1.00 24.48 361 LEU A O 1
ATOM 2814 N N . SER A 1 362 ? 43.486 -51.223 15.709 1.00 26.28 362 SER A N 1
ATOM 2815 C CA . SER A 1 362 ? 42.966 -51.159 14.320 1.00 26.28 362 SER A CA 1
ATOM 2816 C C . SER A 1 362 ? 41.414 -51.181 14.275 1.00 26.28 362 SER A C 1
ATOM 2818 O O . SER A 1 362 ? 40.812 -51.713 15.196 1.00 26.28 362 SER A O 1
ATOM 2820 N N . GLN A 1 363 ? 40.821 -50.694 13.167 1.00 27.14 363 GLN A N 1
ATOM 2821 C CA . GLN A 1 363 ? 39.688 -51.252 12.363 1.00 27.14 363 GLN A CA 1
ATOM 2822 C C . GLN A 1 363 ? 38.447 -51.886 13.070 1.00 27.14 363 GLN A C 1
ATOM 2824 O O . GLN A 1 363 ? 38.597 -52.805 13.859 1.00 27.14 363 GLN A O 1
ATOM 2829 N N . LEU A 1 364 ? 37.194 -51.421 12.876 1.00 26.27 364 LEU A N 1
ATOM 2830 C CA . LEU A 1 364 ? 36.285 -51.410 11.686 1.00 26.27 364 LEU A CA 1
ATOM 2831 C C . LEU A 1 364 ? 35.437 -52.695 11.464 1.00 26.27 364 LEU A C 1
ATOM 2833 O O . LEU A 1 364 ? 35.879 -53.789 11.788 1.00 26.27 364 LEU A O 1
ATOM 2837 N N . SER A 1 365 ? 34.265 -52.521 10.813 1.00 24.52 365 SER A N 1
ATOM 2838 C CA . SER A 1 365 ? 33.162 -53.481 10.497 1.00 24.52 365 SER A CA 1
ATOM 2839 C C . SER A 1 365 ? 32.190 -53.816 11.649 1.00 24.52 365 SER A C 1
ATOM 2841 O O . SER A 1 365 ? 32.620 -53.869 12.797 1.00 24.52 365 SER A O 1
ATOM 2843 N N . GLY A 1 366 ? 30.877 -54.022 11.444 1.00 24.64 366 GLY A N 1
ATOM 2844 C CA . GLY A 1 366 ? 29.954 -53.836 10.292 1.00 24.64 366 GLY A CA 1
ATOM 2845 C C . GLY A 1 366 ? 28.515 -53.665 10.852 1.00 24.64 366 GLY A C 1
ATOM 2846 O O . GLY A 1 366 ? 28.285 -54.069 11.988 1.00 24.64 366 GLY A O 1
ATOM 2847 N N . LEU A 1 367 ? 27.647 -52.802 10.311 1.00 27.36 367 LEU A N 1
ATOM 2848 C CA . LEU A 1 367 ? 26.662 -53.002 9.221 1.00 27.36 367 LEU A CA 1
ATOM 2849 C C . LEU A 1 367 ? 25.596 -54.111 9.438 1.00 27.36 367 LEU A C 1
ATOM 2851 O O . LEU A 1 367 ? 25.945 -55.226 9.812 1.00 27.36 367 LEU A O 1
ATOM 2855 N N . ASP A 1 368 ? 24.349 -53.747 9.095 1.00 24.64 368 ASP A N 1
ATOM 2856 C CA . ASP A 1 368 ? 23.120 -54.546 8.868 1.00 24.64 368 ASP A CA 1
ATOM 2857 C C . ASP A 1 368 ? 22.409 -55.206 10.081 1.00 24.64 368 ASP A C 1
ATOM 2859 O O . ASP A 1 368 ? 23.058 -55.629 11.034 1.00 24.64 368 ASP A O 1
ATOM 2863 N N . ASP A 1 369 ? 21.080 -55.424 10.103 1.00 26.44 369 ASP A N 1
ATOM 2864 C CA . ASP A 1 369 ? 19.896 -54.640 9.655 1.00 26.44 369 ASP A CA 1
ATOM 2865 C C . ASP A 1 369 ? 18.622 -55.249 10.335 1.00 26.44 369 ASP A C 1
ATOM 2867 O O . ASP A 1 369 ? 18.716 -56.267 11.022 1.00 26.44 369 ASP A O 1
ATOM 2871 N N . GLU A 1 370 ? 17.445 -54.650 10.122 1.00 26.19 370 GLU A N 1
ATOM 2872 C CA . GLU A 1 370 ? 16.076 -55.204 10.251 1.00 26.19 370 GLU A CA 1
ATOM 2873 C C . GLU A 1 370 ? 15.498 -55.627 11.634 1.00 26.19 370 GLU A C 1
ATOM 2875 O O . GLU A 1 370 ? 15.696 -56.716 12.165 1.00 26.19 370 GLU A O 1
ATOM 2880 N N . THR A 1 371 ? 14.615 -54.750 12.137 1.00 25.75 371 THR A N 1
ATOM 2881 C CA . THR A 1 371 ? 13.228 -55.007 12.615 1.00 25.75 371 THR A CA 1
ATOM 2882 C C . THR A 1 371 ? 12.834 -56.322 13.321 1.00 25.75 371 THR A C 1
ATOM 2884 O O . THR A 1 371 ? 12.842 -57.388 12.713 1.00 25.75 371 THR A O 1
ATOM 2887 N N . LEU A 1 372 ? 12.170 -56.202 14.487 1.00 25.47 372 LEU A N 1
ATOM 2888 C CA . LEU A 1 372 ? 10.702 -56.395 14.604 1.00 25.47 372 LEU A CA 1
ATOM 2889 C C . LEU A 1 372 ? 10.142 -56.042 16.004 1.00 25.47 372 LEU A C 1
ATOM 2891 O O . LEU A 1 372 ? 10.871 -55.934 16.988 1.00 25.47 372 LEU A O 1
ATOM 2895 N N . GLU A 1 373 ? 8.826 -55.826 16.067 1.00 25.06 373 GLU A N 1
ATOM 2896 C CA . GLU A 1 373 ? 8.050 -55.472 17.268 1.00 25.06 373 GLU A CA 1
ATOM 2897 C C . GLU A 1 373 ? 7.842 -56.665 18.231 1.00 25.06 373 GLU A C 1
ATOM 2899 O O . GLU A 1 373 ? 7.798 -57.805 17.779 1.00 25.06 373 GLU A O 1
ATOM 2904 N N . LEU A 1 374 ? 7.614 -56.414 19.535 1.00 25.14 374 LEU A N 1
ATOM 2905 C CA . LEU A 1 374 ? 6.329 -56.692 20.228 1.00 25.14 374 LEU A CA 1
ATOM 2906 C C . LEU A 1 374 ? 6.391 -56.512 21.772 1.00 25.14 374 LEU A C 1
ATOM 2908 O O . LEU A 1 374 ? 7.179 -57.141 22.464 1.00 25.14 374 LEU A O 1
ATOM 2912 N N . HIS A 1 375 ? 5.432 -55.731 22.283 1.00 23.95 375 HIS A N 1
ATOM 2913 C CA . HIS A 1 375 ? 4.639 -55.903 23.521 1.00 23.95 375 HIS A CA 1
ATOM 2914 C C . HIS A 1 375 ? 5.247 -56.091 24.941 1.00 23.95 375 HIS A C 1
ATOM 2916 O O . HIS A 1 375 ? 6.042 -56.965 25.259 1.00 23.95 375 HIS A O 1
ATOM 2922 N N . HIS A 1 376 ? 4.663 -55.299 25.851 1.00 25.64 376 HIS A N 1
ATOM 2923 C CA . HIS A 1 376 ? 4.777 -55.280 27.316 1.00 25.64 376 HIS A CA 1
ATOM 2924 C C . HIS A 1 376 ? 4.529 -56.620 28.053 1.00 25.64 376 HIS A C 1
ATOM 2926 O O . HIS A 1 376 ? 3.606 -57.351 27.695 1.00 25.64 376 HIS A O 1
ATOM 2932 N N . SER A 1 377 ? 5.131 -56.811 29.245 1.00 21.22 377 SER A N 1
ATOM 2933 C CA . SER A 1 377 ? 4.458 -56.582 30.560 1.00 21.22 377 SER A CA 1
ATOM 2934 C C . SER A 1 377 ? 5.115 -57.289 31.778 1.00 21.22 377 SER A C 1
ATOM 2936 O O . SER A 1 377 ? 5.942 -58.183 31.626 1.00 21.22 377 SER A O 1
ATOM 2938 N N . SER A 1 378 ? 4.667 -56.906 32.992 1.00 22.55 378 SER A N 1
ATOM 2939 C CA . SER A 1 378 ? 4.995 -57.451 34.337 1.00 22.55 378 SER A CA 1
ATOM 2940 C C . SER A 1 378 ? 6.370 -57.061 34.933 1.00 22.55 378 SER A C 1
ATOM 2942 O O . SER A 1 378 ? 7.316 -56.866 34.183 1.00 22.55 378 SER A O 1
ATOM 2944 N N . ILE A 1 379 ? 6.626 -56.989 36.251 1.00 24.45 379 ILE A N 1
ATOM 2945 C CA . ILE A 1 379 ? 5.927 -56.620 37.516 1.00 24.45 379 ILE A CA 1
ATOM 2946 C C . ILE A 1 379 ? 6.936 -56.933 38.651 1.00 24.45 379 ILE A C 1
ATOM 2948 O O . ILE A 1 379 ? 7.604 -57.955 38.570 1.00 24.45 379 ILE A O 1
ATOM 2952 N N . HIS A 1 380 ? 7.028 -56.068 39.673 1.00 26.17 380 HIS A N 1
ATOM 2953 C CA . HIS A 1 380 ? 7.293 -56.303 41.121 1.00 26.17 380 HIS A CA 1
ATOM 2954 C C . HIS A 1 380 ? 7.745 -54.946 41.719 1.00 26.17 380 HIS A C 1
ATOM 2956 O O . HIS A 1 380 ? 8.582 -54.266 41.136 1.00 26.17 380 HIS A O 1
ATOM 2962 N N . GLU A 1 381 ? 7.019 -54.342 42.671 1.00 26.02 381 GLU A N 1
ATOM 2963 C CA . GLU A 1 381 ? 7.088 -54.573 44.136 1.00 26.02 381 GLU A CA 1
ATOM 2964 C C . GLU A 1 381 ? 8.465 -54.198 44.738 1.00 26.02 381 GLU A C 1
ATOM 2966 O O . GLU A 1 381 ? 9.495 -54.559 44.191 1.00 26.02 381 GLU A O 1
ATOM 2971 N N . GLU A 1 382 ? 8.583 -53.425 45.829 1.00 24.66 382 GLU A N 1
ATOM 2972 C CA . GLU A 1 382 ? 7.789 -53.448 47.073 1.00 24.66 382 GLU A CA 1
ATOM 2973 C C . GLU A 1 382 ? 7.880 -52.115 47.885 1.00 24.66 382 GLU A C 1
ATOM 2975 O O . GLU A 1 382 ? 8.958 -51.538 47.944 1.00 24.66 382 GLU A O 1
ATOM 2980 N N . LYS A 1 383 ? 6.794 -51.723 48.599 1.00 23.67 383 LYS A N 1
ATOM 2981 C CA . LYS A 1 383 ? 6.740 -51.085 49.964 1.00 23.67 383 LYS A CA 1
ATOM 2982 C C . LYS A 1 383 ? 7.505 -49.750 50.259 1.00 23.67 383 LYS A C 1
ATOM 2984 O O . LYS A 1 383 ? 8.531 -49.457 49.678 1.00 23.67 383 LYS A O 1
ATOM 2989 N N . LEU A 1 384 ? 7.123 -48.841 51.180 1.00 22.77 384 LEU A N 1
ATOM 2990 C CA . LEU A 1 384 ? 6.093 -48.716 52.243 1.00 22.77 384 LEU A CA 1
ATOM 2991 C C . LEU A 1 384 ? 5.767 -47.209 52.485 1.00 22.77 384 LEU A C 1
ATOM 2993 O O . LEU A 1 384 ? 6.618 -46.350 52.278 1.00 22.77 384 LEU A O 1
ATOM 2997 N N . SER A 1 385 ? 4.579 -46.886 53.015 1.00 26.33 385 SER A N 1
ATOM 2998 C CA . SER A 1 385 ? 4.175 -45.542 53.519 1.00 26.33 385 SER A CA 1
ATOM 2999 C C . SER A 1 385 ? 4.000 -45.558 55.053 1.00 26.33 385 SER A C 1
ATOM 3001 O O . SER A 1 385 ? 3.748 -46.660 55.551 1.00 26.33 385 SER A O 1
ATOM 3003 N N . PRO A 1 386 ? 4.027 -44.428 55.818 1.00 31.69 386 PRO A N 1
ATOM 3004 C CA . PRO A 1 386 ? 2.760 -43.691 56.075 1.00 31.69 386 PRO A CA 1
ATOM 3005 C C . PRO A 1 386 ? 2.807 -42.211 56.587 1.00 31.69 386 PRO A C 1
ATOM 3007 O O . PRO A 1 386 ? 3.675 -41.824 57.359 1.00 31.69 386 PRO A O 1
ATOM 3010 N N . SER A 1 387 ? 1.685 -41.488 56.384 1.00 25.00 387 SER A N 1
ATOM 3011 C CA . SER A 1 387 ? 1.108 -40.421 57.262 1.00 25.00 387 SER A CA 1
ATOM 3012 C C . SER A 1 387 ? 1.884 -39.085 57.454 1.00 25.00 387 SER A C 1
ATOM 3014 O O . SER A 1 387 ? 3.098 -39.042 57.384 1.00 25.00 387 SER A O 1
ATOM 3016 N N . SER A 1 388 ? 1.254 -37.921 57.688 1.00 27.00 388 SER A N 1
ATOM 3017 C CA . SER A 1 388 ? 0.031 -37.656 58.470 1.00 27.00 388 SER A CA 1
ATOM 3018 C C . SER A 1 388 ? -0.879 -36.541 57.911 1.00 27.00 388 SER A C 1
ATOM 3020 O O . SER A 1 388 ? -0.515 -35.797 57.006 1.00 27.00 388 SER A O 1
ATOM 3022 N N . LYS A 1 389 ? -2.103 -36.458 58.453 1.00 27.66 389 LYS A N 1
ATOM 3023 C CA . LYS A 1 389 ? -3.239 -35.639 57.987 1.00 27.66 389 LYS A CA 1
ATOM 3024 C C . LYS A 1 389 ? -3.433 -34.374 58.834 1.00 27.66 389 LYS A C 1
ATOM 3026 O O . LYS A 1 389 ? -3.393 -34.470 60.059 1.00 27.66 389 LYS A O 1
ATOM 3031 N N . ARG A 1 390 ? -3.919 -33.282 58.223 1.00 24.45 390 ARG A N 1
ATOM 3032 C CA . ARG A 1 390 ? -5.048 -32.509 58.790 1.00 24.45 390 ARG A CA 1
ATOM 3033 C C . ARG A 1 390 ? -5.807 -31.726 57.713 1.00 24.45 390 ARG A C 1
ATOM 3035 O O . ARG A 1 390 ? -5.205 -30.995 56.941 1.00 24.45 390 ARG A O 1
ATOM 3042 N N . CYS A 1 391 ? -7.132 -31.849 57.713 1.00 22.91 391 CYS A N 1
ATOM 3043 C CA . CYS A 1 391 ? -8.055 -31.012 56.940 1.00 22.91 391 CYS A CA 1
ATOM 3044 C C . CYS A 1 391 ? -8.862 -30.120 57.896 1.00 22.91 391 CYS A C 1
ATOM 3046 O O . CYS A 1 391 ? -9.124 -30.554 59.023 1.00 22.91 391 CYS A O 1
ATOM 3048 N N . ARG A 1 392 ? -9.368 -28.974 57.416 1.00 24.23 392 ARG A N 1
ATOM 3049 C CA . ARG A 1 392 ? -10.806 -28.620 57.463 1.00 24.23 392 ARG A CA 1
ATOM 3050 C C . ARG A 1 392 ? -11.126 -27.407 56.570 1.00 24.23 392 ARG A C 1
ATOM 3052 O O . ARG A 1 392 ? -10.229 -26.868 55.935 1.00 24.23 392 ARG A O 1
ATOM 3059 N N . LEU A 1 393 ? -12.422 -27.121 56.444 1.00 23.00 393 LEU A N 1
ATOM 3060 C CA . LEU A 1 393 ? -13.125 -26.523 55.300 1.00 23.00 393 LEU A CA 1
ATOM 3061 C C . LEU A 1 393 ? -13.890 -25.242 55.708 1.00 23.00 393 LEU A C 1
ATOM 3063 O O . LEU A 1 393 ? -14.351 -25.189 56.845 1.00 23.00 393 LEU A O 1
ATOM 3067 N N . GLY A 1 394 ? -14.127 -24.325 54.754 1.00 22.34 394 GLY A N 1
ATOM 3068 C CA . GLY A 1 394 ? -15.138 -23.244 54.814 1.00 22.34 394 GLY A CA 1
ATOM 3069 C C . GLY A 1 394 ? -14.733 -21.992 55.616 1.00 22.34 394 GLY A C 1
ATOM 3070 O O . GLY A 1 394 ? -13.867 -22.084 56.479 1.00 22.34 394 GLY A O 1
ATOM 3071 N N . GLN A 1 395 ? -15.307 -20.804 55.390 1.00 21.98 395 GLN A N 1
ATOM 3072 C CA . GLN A 1 395 ? -16.277 -20.331 54.378 1.00 21.98 395 GLN A CA 1
ATOM 3073 C C . GLN A 1 395 ? -16.115 -18.787 54.231 1.00 21.98 395 GLN A C 1
ATOM 3075 O O . GLN A 1 395 ? -15.289 -18.204 54.927 1.00 21.98 395 GLN A O 1
ATOM 3080 N N . GLU A 1 396 ? -16.837 -18.186 53.281 1.00 23.38 396 GLU A N 1
ATOM 3081 C CA . GLU A 1 396 ? -17.064 -16.748 52.999 1.00 23.38 396 GLU A CA 1
ATOM 3082 C C . GLU A 1 396 ? -16.836 -15.753 54.161 1.00 23.38 396 GLU A C 1
ATOM 3084 O O . GLU A 1 396 ? -17.293 -16.005 55.270 1.00 23.38 396 GLU A O 1
ATOM 3089 N N . ASP A 1 397 ? -16.227 -14.586 53.878 1.00 23.36 397 ASP A N 1
ATOM 3090 C CA . ASP A 1 397 ? -16.950 -13.305 54.020 1.00 23.36 397 ASP A CA 1
ATOM 3091 C C . ASP A 1 397 ? -16.223 -12.071 53.435 1.00 23.36 397 ASP A C 1
ATOM 3093 O O . ASP A 1 397 ? -15.016 -12.056 53.181 1.00 23.36 397 ASP A O 1
ATOM 3097 N N . GLU A 1 398 ? -17.032 -11.040 53.202 1.00 23.12 398 GLU A N 1
ATOM 3098 C CA . GLU A 1 398 ? -16.730 -9.688 52.716 1.00 23.12 398 GLU A CA 1
ATOM 3099 C C . GLU A 1 398 ? -16.059 -8.796 53.798 1.00 23.12 398 GLU A C 1
ATOM 3101 O O . GLU A 1 398 ? -16.196 -9.070 54.987 1.00 23.12 398 GLU A O 1
ATOM 3106 N N . CYS A 1 399 ? -15.363 -7.707 53.411 1.00 21.62 399 CYS A N 1
ATOM 3107 C CA . CYS A 1 399 ? -15.534 -6.334 53.960 1.00 21.62 399 CYS A CA 1
ATOM 3108 C C . CYS A 1 399 ? -14.321 -5.394 53.740 1.00 21.62 399 CYS A C 1
ATOM 3110 O O . CYS A 1 399 ? -13.151 -5.769 53.812 1.00 21.62 399 CYS A O 1
ATOM 3112 N N . ASN A 1 400 ? -14.644 -4.117 53.520 1.00 27.12 400 ASN A N 1
ATOM 3113 C CA . ASN A 1 400 ? -13.742 -2.966 53.474 1.00 27.12 400 ASN A CA 1
ATOM 3114 C C . ASN A 1 400 ? -13.068 -2.656 54.826 1.00 27.12 400 ASN A C 1
ATOM 3116 O O . ASN A 1 400 ? -13.626 -2.909 55.890 1.00 27.12 400 ASN A O 1
ATOM 3120 N N . SER A 1 401 ? -11.978 -1.879 54.799 1.00 27.61 401 SER A N 1
ATOM 3121 C CA . SER A 1 401 ? -11.778 -0.855 55.838 1.00 27.61 401 SER A CA 1
ATOM 3122 C C . SER A 1 401 ? -11.103 0.409 55.290 1.00 27.61 401 SER A C 1
ATOM 3124 O O . SER A 1 401 ? -10.041 0.375 54.674 1.00 27.61 401 SER A O 1
ATOM 3126 N N . HIS A 1 402 ? -11.761 1.551 55.504 1.00 26.64 402 HIS A N 1
ATOM 3127 C CA . HIS A 1 402 ? -11.275 2.877 55.127 1.00 26.64 402 HIS A CA 1
ATOM 3128 C C . HIS A 1 402 ? -10.440 3.516 56.246 1.00 26.64 402 HIS A C 1
ATOM 3130 O O . HIS A 1 402 ? -10.843 3.482 57.403 1.00 26.64 402 HIS A O 1
ATOM 3136 N N . SER A 1 403 ? -9.435 4.302 55.840 1.00 25.58 403 SER A N 1
ATOM 3137 C CA . SER A 1 403 ? -9.049 5.607 56.421 1.00 25.58 403 SER A CA 1
ATOM 3138 C C . SER A 1 403 ? -8.622 5.714 57.897 1.00 25.58 403 SER A C 1
ATOM 3140 O O . SER A 1 403 ? -9.371 5.362 58.801 1.00 25.58 403 SER A O 1
ATOM 3142 N N . ARG A 1 404 ? -7.537 6.471 58.140 1.00 26.53 404 ARG A N 1
ATOM 3143 C CA . ARG A 1 404 ? -7.597 7.823 58.759 1.00 26.53 404 ARG A CA 1
ATOM 3144 C C . ARG A 1 404 ? -6.200 8.481 58.810 1.00 26.53 404 ARG A C 1
ATOM 3146 O O . ARG A 1 404 ? -5.266 7.872 59.301 1.00 26.53 404 ARG A O 1
ATOM 3153 N N . THR A 1 405 ? -5.989 9.590 58.080 1.00 26.69 405 THR A N 1
ATOM 3154 C CA . THR A 1 405 ? -5.916 11.009 58.556 1.00 26.69 405 THR A CA 1
ATOM 3155 C C . THR A 1 405 ? -4.657 11.381 59.357 1.00 26.69 405 THR A C 1
ATOM 3157 O O . THR A 1 405 ? -4.228 10.592 60.181 1.00 26.69 405 THR A O 1
ATOM 3160 N N . ALA A 1 406 ? -4.090 12.595 59.290 1.00 25.06 406 ALA A N 1
ATOM 3161 C CA . ALA A 1 406 ? -4.254 13.764 58.401 1.00 25.06 406 ALA A CA 1
ATOM 3162 C C . ALA A 1 406 ? -3.197 14.840 58.781 1.00 25.06 406 ALA A C 1
ATOM 3164 O O . ALA A 1 406 ? -2.466 14.655 59.750 1.00 25.06 406 ALA A O 1
ATOM 3165 N N . ASN A 1 407 ? -3.262 16.004 58.112 1.00 26.05 407 ASN A N 1
ATOM 3166 C CA . ASN A 1 407 ? -2.661 17.308 58.465 1.00 26.05 407 ASN A CA 1
ATOM 3167 C C . ASN A 1 407 ? -1.183 17.532 58.052 1.00 26.05 407 ASN A C 1
ATOM 3169 O O . ASN A 1 407 ? -0.351 16.660 58.246 1.00 26.05 407 ASN A O 1
ATOM 3173 N N . GLN A 1 408 ? -0.790 18.700 57.516 1.00 25.33 408 GLN A N 1
ATOM 3174 C CA . GLN A 1 408 ? -1.594 19.854 57.063 1.00 25.33 408 GLN A CA 1
ATOM 3175 C C . GLN A 1 408 ? -0.867 20.700 55.997 1.00 25.33 408 GLN A C 1
ATOM 3177 O O . GLN A 1 408 ? 0.335 20.578 55.791 1.00 25.33 408 GLN A O 1
ATOM 3182 N N . VAL A 1 409 ? -1.629 21.565 55.320 1.00 24.97 409 VAL A N 1
ATOM 3183 C CA . VAL A 1 409 ? -1.227 22.377 54.155 1.00 24.97 409 VAL A CA 1
ATOM 3184 C C . VAL A 1 409 ? -0.827 23.804 54.558 1.00 24.97 409 VAL A C 1
ATOM 3186 O O . VAL A 1 409 ? -1.529 24.410 55.366 1.00 24.97 409 VAL A O 1
ATOM 3189 N N . LYS A 1 410 ? 0.206 24.374 53.909 1.00 24.38 410 LYS A N 1
ATOM 3190 C CA . LYS A 1 410 ? 0.301 25.790 53.457 1.00 24.38 410 LYS A CA 1
ATOM 3191 C C . LYS A 1 410 ? 1.581 25.974 52.612 1.00 24.38 410 LYS A C 1
ATOM 3193 O O . LYS A 1 410 ? 2.666 25.775 53.131 1.00 24.38 410 LYS A O 1
ATOM 3198 N N . ASN A 1 411 ? 1.530 26.090 51.283 1.00 23.78 411 ASN A N 1
ATOM 3199 C CA . ASN A 1 411 ? 1.103 27.205 50.412 1.00 23.78 411 ASN A CA 1
ATOM 3200 C C . ASN A 1 411 ? 2.071 28.410 50.288 1.00 23.78 411 ASN A C 1
ATOM 3202 O O . ASN A 1 411 ? 2.181 29.208 51.211 1.00 23.78 411 ASN A O 1
ATOM 3206 N N . VAL A 1 412 ? 2.534 28.602 49.036 1.00 23.64 412 VAL A N 1
ATOM 3207 C CA . VAL A 1 412 ? 2.651 29.874 48.273 1.00 23.64 412 VAL A CA 1
ATOM 3208 C C . VAL A 1 412 ? 4.022 30.591 48.139 1.00 23.64 412 VAL A C 1
ATOM 3210 O O . VAL A 1 412 ? 4.578 31.123 49.087 1.00 23.64 412 VAL A O 1
ATOM 3213 N N . ALA A 1 413 ? 4.412 30.731 46.857 1.00 22.20 413 ALA A N 1
ATOM 3214 C CA . ALA A 1 413 ? 5.146 31.826 46.186 1.00 22.20 413 ALA A CA 1
ATOM 3215 C C . ALA A 1 413 ? 6.696 31.965 46.216 1.00 22.20 413 ALA A C 1
ATOM 3217 O O . ALA A 1 413 ? 7.261 32.651 47.052 1.00 22.20 413 ALA A O 1
ATOM 3218 N N . ARG A 1 414 ? 7.283 31.593 45.060 1.00 22.25 414 ARG A N 1
ATOM 3219 C CA . ARG A 1 414 ? 7.804 32.518 44.012 1.00 22.25 414 ARG A CA 1
ATOM 3220 C C . ARG A 1 414 ? 9.224 33.128 44.141 1.00 22.25 414 ARG A C 1
ATOM 3222 O O . ARG A 1 414 ? 9.446 34.047 44.915 1.00 22.25 414 ARG A O 1
ATOM 3229 N N . ARG A 1 415 ? 9.990 32.831 43.075 1.00 23.42 415 ARG A N 1
ATOM 3230 C CA . ARG A 1 415 ? 11.112 33.561 42.429 1.00 23.42 415 ARG A CA 1
ATOM 3231 C C . ARG A 1 415 ? 12.554 33.274 42.865 1.00 23.42 415 ARG A C 1
ATOM 3233 O O . ARG A 1 415 ? 12.823 32.768 43.943 1.00 23.42 415 ARG A O 1
ATOM 3240 N N . SER A 1 416 ? 13.411 33.517 41.876 1.00 26.11 416 SER A N 1
ATOM 3241 C CA . SER A 1 416 ? 14.848 33.284 41.773 1.00 26.11 416 SER A CA 1
ATOM 3242 C C . SER A 1 416 ? 15.661 34.341 42.518 1.00 26.11 416 SER A C 1
ATOM 3244 O O . SER A 1 416 ? 15.144 35.424 42.780 1.00 26.11 416 SER A O 1
ATOM 3246 N N . ASP A 1 417 ? 16.933 34.048 42.798 1.00 23.75 417 ASP A N 1
ATOM 3247 C CA . ASP A 1 417 ? 18.065 34.573 42.014 1.00 23.75 417 ASP A CA 1
ATOM 3248 C C . ASP A 1 417 ? 19.377 33.825 42.373 1.00 23.75 417 ASP A C 1
ATOM 3250 O O . ASP A 1 417 ? 19.459 33.180 43.414 1.00 23.75 417 ASP A O 1
ATOM 3254 N N . SER A 1 418 ? 20.306 33.830 41.404 1.00 24.52 418 SER A N 1
ATOM 3255 C CA . SER A 1 418 ? 21.796 33.807 41.412 1.00 24.52 418 SER A CA 1
ATOM 3256 C C . SER A 1 418 ? 22.581 33.701 42.753 1.00 24.52 418 SER A C 1
ATOM 3258 O O . SER A 1 418 ? 22.069 34.126 43.779 1.00 24.52 418 SER A O 1
ATOM 3260 N N . LEU A 1 419 ? 23.863 33.300 42.847 1.00 26.97 419 LEU A N 1
ATOM 3261 C CA . LEU A 1 419 ? 25.008 33.281 41.906 1.00 26.97 419 LEU A CA 1
ATOM 3262 C C . LEU A 1 419 ? 26.196 32.493 42.542 1.00 26.97 419 LEU A C 1
ATOM 3264 O O . LEU A 1 419 ? 26.321 32.597 43.755 1.00 26.97 419 LEU A O 1
ATOM 3268 N N . GLU A 1 420 ? 27.075 31.851 41.741 1.00 27.48 420 GLU A N 1
ATOM 3269 C CA . GLU A 1 420 ? 28.481 31.427 42.063 1.00 27.48 420 GLU A CA 1
ATOM 3270 C C . GLU A 1 420 ? 28.709 30.521 43.324 1.00 27.48 420 GLU A C 1
ATOM 3272 O O . GLU A 1 420 ? 27.819 30.342 44.144 1.00 27.48 420 GLU A O 1
ATOM 3277 N N . GLU A 1 421 ? 29.798 29.759 43.519 1.00 27.31 421 GLU A N 1
ATOM 3278 C CA . GLU A 1 421 ? 31.177 29.776 42.995 1.00 27.31 421 GLU A CA 1
ATOM 3279 C C . GLU A 1 421 ? 31.682 28.379 42.529 1.00 27.31 421 GLU A C 1
ATOM 3281 O O . GLU A 1 421 ? 31.320 27.345 43.087 1.00 27.31 421 GLU A O 1
ATOM 3286 N N . LEU A 1 422 ? 32.506 28.403 41.471 1.00 28.06 422 LEU A N 1
ATOM 3287 C CA . LEU A 1 422 ? 33.826 27.758 41.272 1.00 28.06 422 LEU A CA 1
ATOM 3288 C C . LEU A 1 422 ? 34.248 26.522 42.106 1.00 28.06 422 LEU A C 1
ATOM 3290 O O . LEU A 1 422 ? 34.305 26.585 43.330 1.00 28.06 422 LEU A O 1
ATOM 3294 N N . ASP A 1 423 ? 34.774 25.493 41.421 1.00 26.03 423 ASP A N 1
ATOM 3295 C CA . ASP A 1 423 ? 36.241 25.294 41.345 1.00 26.03 423 ASP A CA 1
ATOM 3296 C C . ASP A 1 423 ? 36.650 24.502 40.073 1.00 26.03 423 ASP A C 1
ATOM 3298 O O . ASP A 1 423 ? 35.832 23.788 39.483 1.00 26.03 423 ASP A O 1
ATOM 3302 N N . ASP A 1 424 ? 37.902 24.670 39.639 1.00 29.11 424 ASP A N 1
ATOM 3303 C CA . ASP A 1 424 ? 38.533 24.087 38.437 1.00 29.11 424 ASP A CA 1
ATOM 3304 C C . ASP A 1 424 ? 38.972 22.608 38.690 1.00 29.11 424 ASP A C 1
ATOM 3306 O O . ASP A 1 424 ? 38.915 22.124 39.815 1.00 29.11 424 ASP A O 1
ATOM 3310 N N . SER A 1 425 ? 39.432 21.732 37.782 1.00 30.30 425 SER A N 1
ATOM 3311 C CA . SER A 1 425 ? 39.978 21.746 36.405 1.00 30.30 425 SER A CA 1
ATOM 3312 C C . SER A 1 425 ? 39.790 20.305 35.803 1.00 30.30 425 SER A C 1
ATOM 3314 O O . SER A 1 425 ? 39.109 19.493 36.425 1.00 30.30 425 SER A O 1
ATOM 3316 N N . GLN A 1 426 ? 40.292 19.837 34.643 1.00 28.34 426 GLN A N 1
ATOM 3317 C CA . GLN A 1 426 ? 41.271 20.343 33.668 1.00 28.34 426 GLN A CA 1
ATOM 3318 C C . GLN A 1 426 ? 41.011 19.808 32.225 1.00 28.34 426 GLN A C 1
ATOM 3320 O O . GLN A 1 426 ? 40.248 18.872 31.997 1.00 28.34 426 GLN A O 1
ATOM 3325 N N . THR A 1 427 ? 41.687 20.465 31.284 1.00 27.59 427 THR A N 1
ATOM 3326 C CA . THR A 1 427 ? 42.015 20.268 29.853 1.00 27.59 427 THR A CA 1
ATOM 3327 C C . THR A 1 427 ? 42.767 18.953 29.487 1.00 27.59 427 THR A C 1
ATOM 3329 O O . THR A 1 427 ? 43.085 18.179 30.384 1.00 27.59 427 THR A O 1
ATOM 3332 N N . ASP A 1 428 ? 43.065 18.562 28.229 1.00 27.41 428 ASP A N 1
ATOM 3333 C CA . ASP A 1 428 ? 43.346 19.252 26.934 1.00 27.41 428 ASP A CA 1
ATOM 3334 C C . ASP A 1 428 ? 42.699 18.509 25.722 1.00 27.41 428 ASP A C 1
ATOM 3336 O O . ASP A 1 428 ? 42.464 17.306 25.807 1.00 27.41 428 ASP A O 1
ATOM 3340 N N . SER A 1 429 ? 42.198 19.173 24.660 1.00 32.00 429 SER A N 1
ATOM 3341 C CA . SER A 1 429 ? 42.895 19.709 23.450 1.00 32.00 429 SER A CA 1
ATOM 3342 C C . SER A 1 429 ? 43.413 18.605 22.485 1.00 32.00 429 SER A C 1
ATOM 3344 O O . SER A 1 429 ? 43.852 17.560 22.940 1.00 32.00 429 SER A O 1
ATOM 3346 N N . GLU A 1 430 ? 43.356 18.695 21.145 1.00 27.27 430 GLU A N 1
ATOM 3347 C CA . GLU A 1 430 ? 43.421 19.869 20.253 1.00 27.27 430 GLU A CA 1
ATOM 3348 C C . GLU A 1 430 ? 42.516 19.783 18.998 1.00 27.27 430 GLU A C 1
ATOM 3350 O O . GLU A 1 430 ? 42.175 18.708 18.505 1.00 27.27 430 GLU A O 1
ATOM 3355 N N . SER A 1 431 ? 42.237 20.950 18.405 1.00 36.41 431 SER A N 1
ATOM 3356 C CA . SER A 1 431 ? 41.838 21.125 16.998 1.00 36.41 431 SER A CA 1
ATOM 3357 C C . SER A 1 431 ? 42.423 22.431 16.445 1.00 36.41 431 SER A C 1
ATOM 3359 O O . SER A 1 431 ? 42.485 23.403 17.199 1.00 36.41 431 SER A O 1
ATOM 3361 N N . PRO A 1 432 ? 42.736 22.511 15.142 1.00 41.62 432 PRO A N 1
ATOM 3362 C CA . PRO A 1 432 ? 42.502 23.741 14.366 1.00 41.62 432 PRO A CA 1
ATOM 3363 C C . PRO A 1 432 ? 41.665 23.431 13.103 1.00 41.62 432 PRO A C 1
ATOM 3365 O O . PRO A 1 432 ? 41.931 22.463 12.398 1.00 41.62 432 PRO A O 1
ATOM 3368 N N . GLU A 1 433 ? 40.528 24.091 12.856 1.00 32.84 433 GLU A N 1
ATOM 3369 C CA . GLU A 1 433 ? 40.392 25.433 12.240 1.00 32.84 433 GLU A CA 1
ATOM 3370 C C . GLU A 1 433 ? 40.865 25.520 10.766 1.00 32.84 433 GLU A C 1
ATOM 3372 O O . GLU A 1 433 ? 41.931 25.032 10.421 1.00 32.84 433 GLU A O 1
ATOM 3377 N N . ALA A 1 434 ? 40.182 26.194 9.825 1.00 29.89 434 ALA A N 1
ATOM 3378 C CA . ALA A 1 434 ? 38.848 26.817 9.799 1.00 29.89 434 ALA A CA 1
ATOM 3379 C C . ALA A 1 434 ? 38.489 27.258 8.353 1.00 29.89 434 ALA A C 1
ATOM 3381 O O . ALA A 1 434 ? 39.397 27.569 7.583 1.00 29.89 434 ALA A O 1
ATOM 3382 N N . ARG A 1 435 ? 37.188 27.417 8.023 1.00 29.16 435 ARG A N 1
ATOM 3383 C CA . ARG A 1 435 ? 36.572 28.696 7.551 1.00 29.16 435 ARG A CA 1
ATOM 3384 C C . ARG A 1 435 ? 35.165 28.560 6.927 1.00 29.16 435 ARG A C 1
ATOM 3386 O O . ARG A 1 435 ? 35.003 28.237 5.760 1.00 29.16 435 ARG A O 1
ATOM 3393 N N . ASN A 1 436 ? 34.175 28.989 7.709 1.00 29.50 436 ASN A N 1
ATOM 3394 C CA . ASN A 1 436 ? 33.203 30.053 7.403 1.00 29.50 436 ASN A CA 1
ATOM 3395 C C . ASN A 1 436 ? 32.572 30.167 5.994 1.00 29.50 436 ASN A C 1
ATOM 3397 O O . ASN A 1 436 ? 33.184 30.705 5.076 1.00 29.50 436 ASN A O 1
ATOM 3401 N N . SER A 1 437 ? 31.242 30.038 5.940 1.00 27.75 437 SER A N 1
ATOM 3402 C CA . SER A 1 437 ? 30.394 31.195 5.586 1.00 27.75 437 SER A CA 1
ATOM 3403 C C . SER A 1 437 ? 29.045 31.116 6.315 1.00 27.75 437 SER A C 1
ATOM 3405 O O . SER A 1 437 ? 28.562 30.031 6.622 1.00 27.75 437 SER A O 1
ATOM 3407 N N . ALA A 1 438 ? 28.489 32.268 6.696 1.00 30.23 438 ALA A N 1
ATOM 3408 C CA . ALA A 1 438 ? 27.373 32.356 7.637 1.00 30.23 438 ALA A CA 1
ATOM 3409 C C . ALA A 1 438 ? 26.033 32.659 6.956 1.00 30.23 438 ALA A C 1
ATOM 3411 O O . ALA A 1 438 ? 25.980 33.467 6.033 1.00 30.23 438 ALA A O 1
ATOM 3412 N N . LEU A 1 439 ? 24.941 32.160 7.542 1.00 29.58 439 LEU A N 1
ATOM 3413 C CA . LEU A 1 439 ? 23.623 32.793 7.468 1.00 29.58 439 LEU A CA 1
ATOM 3414 C C . LEU A 1 439 ? 23.004 32.836 8.871 1.00 29.58 439 LEU A C 1
ATOM 3416 O O . LEU A 1 439 ? 22.489 31.844 9.377 1.00 29.58 439 LEU A O 1
ATOM 3420 N N . LYS A 1 440 ? 23.060 34.010 9.512 1.00 34.38 440 LYS A N 1
ATOM 3421 C CA . LYS A 1 440 ? 22.248 34.317 10.696 1.00 34.38 440 LYS A CA 1
ATOM 3422 C C . LYS A 1 440 ? 20.917 34.909 10.240 1.00 34.38 440 LYS A C 1
ATOM 3424 O O . LYS A 1 440 ? 20.907 35.986 9.653 1.00 34.38 440 LYS A O 1
ATOM 3429 N N . SER A 1 441 ? 19.807 34.300 10.641 1.00 27.91 441 SER A N 1
ATOM 3430 C CA . SER A 1 441 ? 18.595 35.061 10.958 1.00 27.91 441 SER A CA 1
ATOM 3431 C C . SER A 1 441 ? 17.905 34.414 12.156 1.00 27.91 441 SER A C 1
ATOM 3433 O O . SER A 1 441 ? 17.545 33.241 12.137 1.00 27.91 441 SER A O 1
ATOM 3435 N N . THR A 1 442 ? 17.822 35.160 13.252 1.00 31.42 442 THR A N 1
ATOM 3436 C CA . THR A 1 442 ? 17.249 34.693 14.514 1.00 31.42 442 THR A CA 1
ATOM 3437 C C . THR A 1 442 ? 15.729 34.792 14.473 1.00 31.42 442 THR A C 1
ATOM 3439 O O . THR A 1 442 ? 15.183 35.889 14.564 1.00 31.42 442 THR A O 1
ATOM 3442 N N . SER A 1 443 ? 15.053 33.648 14.447 1.00 28.12 443 SER A N 1
ATOM 3443 C CA . SER A 1 443 ? 13.777 33.491 15.149 1.00 28.12 443 SER A CA 1
ATOM 3444 C C . SER A 1 443 ? 14.032 32.587 16.354 1.00 28.12 443 SER A C 1
ATOM 3446 O O . SER A 1 443 ? 14.843 31.662 16.282 1.00 28.12 443 SER A O 1
ATOM 3448 N N . SER A 1 444 ? 13.428 32.898 17.501 1.00 36.47 444 SER A N 1
ATOM 3449 C CA . SER A 1 444 ? 13.636 32.131 18.730 1.00 36.47 444 SER A CA 1
ATOM 3450 C C . SER A 1 444 ? 13.002 30.748 18.588 1.00 36.47 444 SER A C 1
ATOM 3452 O O . SER A 1 444 ? 11.802 30.593 18.818 1.00 36.47 444 SER A O 1
ATOM 3454 N N . SER A 1 445 ? 13.811 29.757 18.208 1.00 37.94 445 SER A N 1
ATOM 3455 C CA . SER A 1 445 ? 13.411 28.353 18.130 1.00 37.94 445 SER A CA 1
ATOM 3456 C C . SER A 1 445 ? 13.099 27.818 19.526 1.00 37.94 445 SER A C 1
ATOM 3458 O O . SER A 1 445 ? 13.940 27.212 20.187 1.00 37.94 445 SER A O 1
ATOM 3460 N N . ARG A 1 446 ? 11.855 28.027 19.958 1.00 48.97 446 ARG A N 1
ATOM 3461 C CA . ARG A 1 446 ? 11.185 27.185 20.951 1.00 48.97 446 ARG A CA 1
ATOM 3462 C C . ARG A 1 446 ? 11.366 25.733 20.494 1.00 48.97 446 ARG A C 1
ATOM 3464 O O . ARG A 1 446 ? 11.231 25.476 19.300 1.00 48.97 446 ARG A O 1
ATOM 3471 N N . ASN A 1 447 ? 11.785 24.844 21.398 1.00 50.44 447 ASN A N 1
ATOM 3472 C CA . ASN A 1 447 ? 12.313 23.531 21.012 1.00 50.44 447 ASN A CA 1
ATOM 3473 C C . ASN A 1 447 ? 11.387 22.821 20.008 1.00 50.44 447 ASN A C 1
ATOM 3475 O O . ASN A 1 447 ? 10.203 22.664 20.320 1.00 50.44 447 ASN A O 1
ATOM 3479 N N . PRO A 1 448 ? 11.893 22.381 18.838 1.00 63.31 448 PRO A N 1
ATOM 3480 C CA . PRO A 1 448 ? 11.100 21.559 17.939 1.00 63.31 448 PRO A CA 1
ATOM 3481 C C . PRO A 1 448 ? 10.655 20.284 18.663 1.00 63.31 448 PRO A C 1
ATOM 3483 O O . PRO A 1 448 ? 11.317 19.811 19.592 1.00 63.31 448 PRO A O 1
ATOM 3486 N N . MET A 1 449 ? 9.520 19.737 18.229 1.00 76.31 449 MET A N 1
ATOM 3487 C CA . MET A 1 449 ? 8.993 18.478 18.750 1.00 76.31 449 MET A CA 1
ATOM 3488 C C . MET A 1 449 ? 10.073 17.398 18.672 1.00 76.31 449 MET A C 1
ATOM 3490 O O . MET A 1 449 ? 10.689 17.216 17.625 1.00 76.31 449 MET A O 1
ATOM 3494 N N . SER A 1 450 ? 10.335 16.716 19.789 1.00 82.69 450 SER A N 1
ATOM 3495 C CA . SER A 1 450 ? 11.481 15.811 19.875 1.00 82.69 450 SER A CA 1
ATOM 3496 C C . SER A 1 450 ? 11.339 14.619 18.929 1.00 82.69 450 SER A C 1
ATOM 3498 O O . SER A 1 450 ? 10.243 14.078 18.763 1.00 82.69 450 SER A O 1
ATOM 3500 N N . ASP A 1 451 ? 12.462 14.146 18.384 1.00 82.81 451 ASP A N 1
ATOM 3501 C CA . ASP A 1 451 ? 12.497 12.966 17.509 1.00 82.81 451 ASP A CA 1
ATOM 3502 C C . ASP A 1 451 ? 11.873 11.735 18.184 1.00 82.81 451 ASP A C 1
ATOM 3504 O O . ASP A 1 451 ? 11.151 10.974 17.548 1.00 82.81 451 ASP A O 1
ATOM 3508 N N . ALA A 1 452 ? 12.030 11.600 19.506 1.00 84.75 452 ALA A N 1
ATOM 3509 C CA . ALA A 1 452 ? 11.354 10.574 20.301 1.00 84.75 452 ALA A CA 1
ATOM 3510 C C . ALA A 1 452 ? 9.815 10.675 20.247 1.00 84.75 452 ALA A C 1
ATOM 3512 O O . ALA A 1 452 ? 9.132 9.652 20.230 1.00 84.75 452 ALA A O 1
ATOM 3513 N N . THR A 1 453 ? 9.251 11.886 20.192 1.00 86.81 453 THR A N 1
ATOM 3514 C CA . THR A 1 453 ? 7.799 12.108 20.062 1.00 86.81 453 THR A CA 1
ATOM 3515 C C . THR A 1 453 ? 7.305 11.765 18.660 1.00 86.81 453 THR A C 1
ATOM 3517 O O . THR A 1 453 ? 6.236 11.174 18.506 1.00 86.81 453 THR A O 1
ATOM 3520 N N . ILE A 1 454 ? 8.098 12.094 17.639 1.00 87.81 454 ILE A N 1
ATOM 3521 C CA . ILE A 1 454 ? 7.821 11.782 16.232 1.00 87.81 454 ILE A CA 1
ATOM 3522 C C . ILE A 1 454 ? 7.875 10.266 16.011 1.00 87.81 454 ILE A C 1
ATOM 3524 O O . ILE A 1 454 ? 6.920 9.685 15.502 1.00 87.81 454 ILE A O 1
ATOM 3528 N N . PHE A 1 455 ? 8.931 9.608 16.490 1.00 86.25 455 PHE A N 1
ATOM 3529 C CA . PHE A 1 455 ? 9.101 8.156 16.445 1.00 86.25 455 PHE A CA 1
ATOM 3530 C C . PHE A 1 455 ? 7.984 7.422 17.201 1.00 86.25 455 PHE A C 1
ATOM 3532 O O . PHE A 1 455 ? 7.366 6.506 16.654 1.00 86.25 455 PHE A O 1
ATOM 3539 N N . LYS A 1 456 ? 7.647 7.886 18.416 1.00 89.44 456 LYS A N 1
ATOM 3540 C CA . LYS A 1 456 ? 6.501 7.380 19.185 1.00 89.44 456 LYS A CA 1
ATOM 3541 C C . LYS A 1 456 ? 5.200 7.531 18.402 1.00 89.44 456 LYS A C 1
ATOM 3543 O O . LYS A 1 456 ? 4.419 6.588 18.380 1.00 89.44 456 LYS A O 1
ATOM 3548 N N . TYR A 1 457 ? 4.963 8.665 17.736 1.00 91.00 457 TYR A N 1
ATOM 3549 C CA . TYR A 1 457 ? 3.784 8.814 16.884 1.00 91.00 457 TYR A CA 1
ATOM 3550 C C . TYR A 1 457 ? 3.806 7.838 15.705 1.00 91.00 457 TYR A C 1
ATOM 3552 O O . TYR A 1 457 ? 2.779 7.231 15.440 1.00 91.00 457 TYR A O 1
ATOM 3560 N N . CYS A 1 458 ? 4.924 7.648 15.002 1.00 85.62 458 CYS A N 1
ATOM 3561 C CA . CYS A 1 458 ? 4.975 6.738 13.853 1.00 85.62 458 CYS A CA 1
ATOM 3562 C C . CYS A 1 458 ? 4.590 5.299 14.246 1.00 85.62 458 CYS A C 1
ATOM 3564 O O . CYS A 1 458 ? 3.669 4.736 13.645 1.00 85.62 458 CYS A O 1
ATOM 3566 N N . LEU A 1 459 ? 5.211 4.755 15.301 1.00 86.12 459 LEU A N 1
ATOM 3567 C CA . LEU A 1 459 ? 4.989 3.376 15.761 1.00 86.12 459 LEU A CA 1
ATOM 3568 C C . LEU A 1 459 ? 3.676 3.156 16.535 1.00 86.12 459 LEU A C 1
ATOM 3570 O O . LEU A 1 459 ? 3.192 2.031 16.603 1.00 86.12 459 LEU A O 1
ATOM 3574 N N . ALA A 1 460 ? 3.090 4.205 17.117 1.00 87.31 460 ALA A N 1
ATOM 3575 C CA . ALA A 1 460 ? 1.924 4.093 17.993 1.00 87.31 460 ALA A CA 1
ATOM 3576 C C . ALA A 1 460 ? 0.671 3.495 17.320 1.00 87.31 460 ALA A C 1
ATOM 3578 O O . ALA A 1 460 ? 0.330 3.807 16.171 1.00 87.31 460 ALA A O 1
ATOM 3579 N N . GLY A 1 461 ? -0.102 2.724 18.085 1.00 88.19 461 GLY A N 1
ATOM 3580 C CA . GLY A 1 461 ? -1.463 2.324 17.718 1.00 88.19 461 GLY A CA 1
ATOM 3581 C C . GLY A 1 461 ? -2.435 3.515 17.700 1.00 88.19 461 GLY A C 1
ATOM 3582 O O . GLY A 1 461 ? -2.136 4.595 18.209 1.00 88.19 461 GLY A O 1
ATOM 3583 N N . LEU A 1 462 ? -3.643 3.345 17.144 1.00 88.31 462 LEU A N 1
ATOM 3584 C CA . LEU A 1 462 ? -4.625 4.443 17.026 1.00 88.31 462 LEU A CA 1
ATOM 3585 C C . LEU A 1 462 ? -4.991 5.081 18.382 1.00 88.31 462 LEU A C 1
ATOM 3587 O O . LEU A 1 462 ? -5.092 6.305 18.483 1.00 88.31 462 LEU A O 1
ATOM 3591 N N . THR A 1 463 ? -5.138 4.276 19.438 1.00 89.81 463 THR A N 1
ATOM 3592 C CA . THR A 1 463 ? -5.429 4.754 20.802 1.00 89.81 463 THR A CA 1
ATOM 3593 C C . THR A 1 463 ? -4.285 5.602 21.363 1.00 89.81 463 THR A C 1
ATOM 3595 O O . THR A 1 463 ? -4.510 6.664 21.937 1.00 89.81 463 THR A O 1
ATOM 3598 N N . GLU A 1 464 ? -3.044 5.176 21.146 1.00 91.31 464 GLU A N 1
ATOM 3599 C CA . GLU A 1 464 ? -1.844 5.890 21.588 1.00 91.31 464 GLU A CA 1
ATOM 3600 C C . GLU A 1 464 ? -1.642 7.182 20.786 1.00 91.31 464 GLU A C 1
ATOM 3602 O O . GLU A 1 464 ? -1.380 8.229 21.377 1.00 91.31 464 GLU A O 1
ATOM 3607 N N . LYS A 1 465 ? -1.873 7.145 19.464 1.00 92.56 465 LYS A N 1
ATOM 3608 C CA . LYS A 1 465 ? -1.932 8.329 18.586 1.00 92.56 465 LYS A CA 1
ATOM 3609 C C . LYS A 1 465 ? -2.986 9.328 19.070 1.00 92.56 465 LYS A C 1
ATOM 3611 O O . LYS A 1 465 ? -2.718 10.524 19.084 1.00 92.56 465 LYS A O 1
ATOM 3616 N N . THR A 1 466 ? -4.152 8.854 19.515 1.00 92.50 466 THR A N 1
ATOM 3617 C CA . THR A 1 466 ? -5.228 9.701 20.064 1.00 92.50 466 THR A CA 1
ATOM 3618 C C . THR A 1 466 ? -4.778 10.424 21.331 1.00 92.50 466 THR A C 1
ATOM 3620 O O . THR A 1 466 ? -4.929 11.641 21.433 1.00 92.50 466 THR A O 1
ATOM 3623 N N . LEU A 1 467 ? -4.212 9.687 22.292 1.00 92.69 467 LEU A N 1
ATOM 3624 C CA . LEU A 1 467 ? -3.721 10.252 23.551 1.00 92.69 467 LEU A CA 1
ATOM 3625 C C . LEU A 1 467 ? -2.587 11.253 23.305 1.00 92.69 467 LEU A C 1
ATOM 3627 O O . LEU A 1 467 ? -2.640 12.373 23.811 1.00 92.69 467 LEU A O 1
ATOM 3631 N N . LEU A 1 468 ? -1.621 10.881 22.463 1.00 93.88 468 LEU A N 1
ATOM 3632 C CA . LEU A 1 468 ? -0.484 11.723 22.110 1.00 93.88 468 LEU A CA 1
ATOM 3633 C C . LEU A 1 468 ? -0.927 13.011 21.400 1.00 93.88 468 LEU A C 1
ATOM 3635 O O . LEU A 1 468 ? -0.468 14.093 21.751 1.00 93.88 468 LEU A O 1
ATOM 3639 N N . LEU A 1 469 ? -1.866 12.942 20.450 1.00 93.94 469 LEU A N 1
ATOM 3640 C CA . LEU A 1 469 ? -2.381 14.147 19.792 1.00 93.94 469 LEU A CA 1
ATOM 3641 C C . LEU A 1 469 ? -3.232 15.020 20.717 1.00 93.94 469 LEU A C 1
ATOM 3643 O O . LEU A 1 469 ? -3.186 16.240 20.566 1.00 93.94 469 LEU A O 1
ATOM 3647 N N . LYS A 1 470 ? -3.964 14.448 21.683 1.00 93.06 470 LYS A N 1
ATOM 3648 C CA . LYS A 1 470 ? -4.653 15.231 22.724 1.00 93.06 470 LYS A CA 1
ATOM 3649 C C . LYS A 1 470 ? -3.655 15.989 23.608 1.00 93.06 470 LYS A C 1
ATOM 3651 O O . LYS A 1 470 ? -3.846 17.180 23.847 1.00 93.06 470 LYS A O 1
ATOM 3656 N N . GLU A 1 471 ? -2.573 15.334 24.027 1.00 92.12 471 GLU A N 1
ATOM 3657 C CA . GLU A 1 471 ? -1.484 15.937 24.809 1.00 92.12 471 GLU A CA 1
ATOM 3658 C C . GLU A 1 471 ? -0.789 17.071 24.032 1.00 92.12 471 GLU A C 1
ATOM 3660 O O . GLU A 1 471 ? -0.763 18.217 24.491 1.00 92.12 471 GLU A O 1
ATOM 3665 N N . ILE A 1 472 ? -0.319 16.794 22.810 1.00 91.12 472 ILE A N 1
ATOM 3666 C CA . ILE A 1 472 ? 0.370 17.776 21.957 1.00 91.12 472 ILE A CA 1
ATOM 3667 C C . ILE A 1 472 ? -0.550 18.960 21.627 1.00 91.12 472 ILE A C 1
ATOM 3669 O O . ILE A 1 472 ? -0.150 20.111 21.785 1.00 91.12 472 ILE A O 1
ATOM 3673 N N . SER A 1 473 ? -1.804 18.717 21.230 1.00 91.12 473 SER A N 1
ATOM 3674 C CA . SER A 1 473 ? -2.735 19.794 20.844 1.00 91.12 473 SER A CA 1
ATOM 3675 C C . SER A 1 473 ? -3.059 20.763 21.986 1.00 91.12 473 SER A C 1
ATOM 3677 O O . SER A 1 473 ? -3.423 21.910 21.725 1.00 91.12 473 SER A O 1
ATOM 3679 N N . SER A 1 474 ? -2.916 20.321 23.241 1.00 87.62 474 SER A N 1
ATOM 3680 C CA . SER A 1 474 ? -3.132 21.159 24.427 1.00 87.62 474 SER A CA 1
ATOM 3681 C C . SER A 1 474 ? -1.985 22.137 24.719 1.00 87.62 474 SER A C 1
ATOM 3683 O O . SER A 1 474 ? -2.190 23.117 25.434 1.00 87.62 474 SER A O 1
ATOM 3685 N N . THR A 1 475 ? -0.791 21.898 24.162 1.00 86.50 475 THR A N 1
ATOM 3686 C CA . THR A 1 475 ? 0.444 22.641 24.483 1.00 86.50 475 THR A CA 1
ATOM 3687 C C . THR A 1 475 ? 1.093 23.319 23.274 1.00 86.50 475 THR A C 1
ATOM 3689 O O . THR A 1 475 ? 1.631 24.421 23.415 1.00 86.50 475 THR A O 1
ATOM 3692 N N . ALA A 1 476 ? 1.021 22.698 22.095 1.00 87.25 476 ALA A N 1
ATOM 3693 C CA . ALA A 1 476 ? 1.675 23.155 20.874 1.00 87.25 476 ALA A CA 1
ATOM 3694 C C . ALA A 1 476 ? 0.910 24.278 20.147 1.00 87.25 476 ALA A C 1
ATOM 3696 O O . ALA A 1 476 ? -0.328 24.359 20.166 1.00 87.25 476 ALA A O 1
ATOM 3697 N N . SER A 1 477 ? 1.651 25.144 19.459 1.00 87.94 477 SER A N 1
ATOM 3698 C CA . SER A 1 477 ? 1.130 26.113 18.494 1.00 87.94 477 SER A CA 1
ATOM 3699 C C . SER A 1 477 ? 0.685 25.430 17.190 1.00 87.94 477 SER A C 1
ATOM 3701 O O . SER A 1 477 ? 0.920 24.240 16.973 1.00 87.94 477 SER A O 1
ATOM 3703 N N . ASN A 1 478 ? 0.021 26.178 16.304 1.00 86.50 478 ASN A N 1
ATOM 3704 C CA . ASN A 1 478 ? -0.390 25.643 15.002 1.00 86.50 478 ASN A CA 1
ATOM 3705 C C . ASN A 1 478 ? 0.826 25.396 14.093 1.00 86.50 478 ASN A C 1
ATOM 3707 O O . ASN A 1 478 ? 0.839 24.442 13.324 1.00 86.50 478 ASN A O 1
ATOM 3711 N N . GLU A 1 479 ? 1.858 26.227 14.217 1.00 87.19 479 GLU A N 1
ATOM 3712 C CA . GLU A 1 479 ? 3.133 26.127 13.507 1.00 87.19 479 GLU A CA 1
ATOM 3713 C C . GLU A 1 479 ? 3.962 24.939 14.023 1.00 87.19 479 GLU A C 1
ATOM 3715 O O . GLU A 1 479 ? 4.516 24.183 13.225 1.00 87.19 479 GLU A O 1
ATOM 3720 N N . GLU A 1 480 ? 3.995 24.727 15.345 1.00 88.31 480 GLU A N 1
ATOM 3721 C CA . GLU A 1 480 ? 4.627 23.563 15.985 1.00 88.31 480 GLU A CA 1
ATOM 3722 C C . GLU A 1 480 ? 3.932 22.253 15.549 1.00 88.31 480 GLU A C 1
ATOM 3724 O O . GLU A 1 480 ? 4.607 21.304 15.145 1.00 88.31 480 GLU A O 1
ATOM 3729 N N . LEU A 1 481 ? 2.590 22.221 15.528 1.00 89.50 481 LEU A N 1
ATOM 3730 C CA . LEU A 1 481 ? 1.803 21.098 14.993 1.00 89.50 481 LEU A CA 1
ATOM 3731 C C . LEU A 1 481 ? 2.028 20.871 13.495 1.00 89.50 481 LEU A C 1
ATOM 3733 O O . LEU A 1 481 ? 2.140 19.722 13.068 1.00 89.50 481 LEU A O 1
ATOM 3737 N N . LEU A 1 482 ? 2.108 21.935 12.693 1.00 86.62 482 LEU A N 1
ATOM 3738 C CA . LEU A 1 482 ? 2.368 21.828 11.259 1.00 86.62 482 LEU A CA 1
ATOM 3739 C C . LEU A 1 482 ? 3.766 21.244 11.011 1.00 86.62 482 LEU A C 1
ATOM 3741 O O . LEU A 1 482 ? 3.887 20.275 10.263 1.00 86.62 482 LEU A O 1
ATOM 3745 N N . SER A 1 483 ? 4.797 21.750 11.691 1.00 87.94 483 SER A N 1
ATOM 3746 C CA . SER A 1 483 ? 6.168 21.221 11.620 1.00 87.94 483 SER A CA 1
ATOM 3747 C C . SER A 1 483 ? 6.227 19.735 12.000 1.00 87.94 483 SER A C 1
ATOM 3749 O O . SER A 1 483 ? 6.707 18.907 11.222 1.00 87.94 483 SER A O 1
ATOM 3751 N N . PHE A 1 484 ? 5.612 19.369 13.128 1.00 90.25 484 PHE A N 1
ATOM 3752 C CA . PHE A 1 484 ? 5.465 17.979 13.566 1.00 90.25 484 PHE A CA 1
ATOM 3753 C C . PHE A 1 484 ? 4.762 17.109 12.512 1.00 90.25 484 PHE A C 1
ATOM 3755 O O . PHE A 1 484 ? 5.220 16.011 12.200 1.00 90.25 484 PHE A O 1
ATOM 3762 N N . SER A 1 485 ? 3.695 17.622 11.894 1.00 90.06 485 SER A N 1
ATOM 3763 C CA . SER A 1 485 ? 2.953 16.930 10.835 1.00 90.06 485 SER A CA 1
ATOM 3764 C C . SER A 1 485 ? 3.783 16.706 9.559 1.00 90.06 485 SER A C 1
ATOM 3766 O O . SER A 1 485 ? 3.632 15.676 8.898 1.00 90.06 485 SER A O 1
ATOM 3768 N N . HIS A 1 486 ? 4.700 17.626 9.232 1.00 86.19 486 HIS A N 1
ATOM 3769 C CA . HIS A 1 486 ? 5.663 17.467 8.141 1.00 86.19 486 HIS A CA 1
ATOM 3770 C C . HIS A 1 486 ? 6.725 16.415 8.470 1.00 86.19 486 HIS A C 1
ATOM 3772 O O . HIS A 1 486 ? 6.996 15.561 7.628 1.00 86.19 486 HIS A O 1
ATOM 3778 N N . GLN A 1 487 ? 7.287 16.432 9.681 1.00 88.44 487 GLN A N 1
ATOM 3779 C CA . GLN A 1 487 ? 8.296 15.454 10.103 1.00 88.44 487 GLN A CA 1
ATOM 3780 C C . GLN A 1 487 ? 7.711 14.040 10.195 1.00 88.44 487 GLN A C 1
ATOM 3782 O O . GLN A 1 487 ? 8.285 13.110 9.636 1.00 88.44 487 GLN A O 1
ATOM 3787 N N . VAL A 1 488 ? 6.529 13.865 10.797 1.00 88.75 488 VAL A N 1
ATOM 3788 C CA . VAL A 1 488 ? 5.819 12.573 10.785 1.00 88.75 488 VAL A CA 1
ATOM 3789 C C . VAL A 1 488 ? 5.556 12.109 9.351 1.00 88.75 488 VAL A C 1
ATOM 3791 O O . VAL A 1 488 ? 5.821 10.955 9.029 1.00 88.75 488 VAL A O 1
ATOM 3794 N N . SER A 1 489 ? 5.072 12.993 8.471 1.00 85.75 489 SER A N 1
ATOM 3795 C CA . SER A 1 489 ? 4.837 12.675 7.053 1.00 85.75 489 SER A CA 1
ATOM 3796 C C . SER A 1 489 ? 6.111 12.245 6.316 1.00 85.75 489 SER A C 1
ATOM 3798 O O . SER A 1 489 ? 6.008 11.439 5.396 1.00 85.75 489 SER A O 1
ATOM 3800 N N . LEU A 1 490 ? 7.280 12.766 6.702 1.00 81.94 490 LEU A N 1
ATOM 3801 C CA . LEU A 1 490 ? 8.578 12.381 6.146 1.00 81.94 490 LEU A CA 1
ATOM 3802 C C . LEU A 1 490 ? 9.013 10.997 6.652 1.00 81.94 490 LEU A C 1
ATOM 3804 O O . LEU A 1 490 ? 9.294 10.118 5.846 1.00 81.94 490 LEU A O 1
ATOM 3808 N N . TYR A 1 491 ? 9.020 10.781 7.971 1.00 82.12 491 TYR A N 1
ATOM 3809 C CA . TYR A 1 491 ? 9.525 9.538 8.571 1.00 82.12 491 TYR A CA 1
ATOM 3810 C C . TYR A 1 491 ? 8.580 8.335 8.438 1.00 82.12 491 TYR A C 1
ATOM 3812 O O . TYR A 1 491 ? 9.040 7.200 8.474 1.00 82.12 491 TYR A O 1
ATOM 3820 N N . SER A 1 492 ? 7.272 8.557 8.284 1.00 80.75 492 SER A N 1
ATOM 3821 C CA . SER A 1 492 ? 6.297 7.486 8.009 1.00 80.75 492 SER A CA 1
ATOM 3822 C C . SER A 1 492 ? 6.120 7.181 6.517 1.00 80.75 492 SER A C 1
ATOM 3824 O O . SER A 1 492 ? 5.375 6.267 6.174 1.00 80.75 492 SER A O 1
ATOM 3826 N N . GLY A 1 493 ? 6.706 7.990 5.624 1.00 79.38 493 GLY A N 1
ATOM 3827 C CA . GLY A 1 493 ? 6.452 7.928 4.179 1.00 79.38 493 GLY A CA 1
ATOM 3828 C C . GLY A 1 493 ? 5.006 8.245 3.758 1.00 79.38 493 GLY A C 1
ATOM 3829 O O . GLY A 1 493 ? 4.674 8.116 2.582 1.00 79.38 493 GLY A O 1
ATOM 3830 N N . CYS A 1 494 ? 4.129 8.654 4.683 1.00 76.38 494 CYS A N 1
ATOM 3831 C CA . CYS A 1 494 ? 2.689 8.761 4.454 1.00 76.38 494 CYS A CA 1
ATOM 3832 C C . CYS A 1 494 ? 2.176 10.191 4.699 1.00 76.38 494 CYS A C 1
ATOM 3834 O O . CYS A 1 494 ? 2.111 10.684 5.830 1.00 76.38 494 CYS A O 1
ATOM 3836 N N . SER A 1 495 ? 1.766 10.865 3.619 1.00 76.88 495 SER A N 1
ATOM 3837 C CA . SER A 1 495 ? 1.236 12.237 3.636 1.00 76.88 495 SER A CA 1
ATOM 3838 C C . SER A 1 495 ? -0.068 12.383 4.419 1.00 76.88 495 SER A C 1
ATOM 3840 O O . SER A 1 495 ? -0.270 13.412 5.063 1.00 76.88 495 SER A O 1
ATOM 3842 N N . HIS A 1 496 ? -0.911 11.348 4.450 1.00 77.00 496 HIS A N 1
ATOM 3843 C CA . HIS A 1 496 ? -2.215 11.368 5.119 1.00 77.00 496 HIS A CA 1
ATOM 3844 C C . HIS A 1 496 ? -2.127 11.710 6.621 1.00 77.00 496 HIS A C 1
ATOM 3846 O O . HIS A 1 496 ? -3.016 12.374 7.160 1.00 77.00 496 HIS A O 1
ATOM 3852 N N . HIS A 1 497 ? -1.031 11.343 7.305 1.00 84.69 497 HIS A N 1
ATOM 3853 C CA . HIS A 1 497 ? -0.802 11.749 8.699 1.00 84.69 497 HIS A CA 1
ATOM 3854 C C . HIS A 1 497 ? -0.761 13.270 8.871 1.00 84.69 497 HIS A C 1
ATOM 3856 O O . HIS A 1 497 ? -1.192 13.774 9.909 1.00 84.69 497 HIS A O 1
ATOM 3862 N N . ARG A 1 498 ? -0.305 14.014 7.854 1.00 84.69 498 ARG A N 1
ATOM 3863 C CA . ARG A 1 498 ? -0.227 15.478 7.896 1.00 84.69 498 ARG A CA 1
ATOM 3864 C C . ARG A 1 498 ? -1.594 16.096 8.172 1.00 84.69 498 ARG A C 1
ATOM 3866 O O . ARG A 1 498 ? -1.726 16.922 9.071 1.00 84.69 498 ARG A O 1
ATOM 3873 N N . HIS A 1 499 ? -2.616 15.639 7.449 1.00 83.69 499 HIS A N 1
ATOM 3874 C CA . HIS A 1 499 ? -3.992 16.110 7.588 1.00 83.69 499 HIS A CA 1
ATOM 3875 C C . HIS A 1 499 ? -4.581 15.775 8.968 1.00 83.69 499 HIS A C 1
ATOM 3877 O O . HIS A 1 499 ? -5.141 16.655 9.623 1.00 83.69 499 HIS A O 1
ATOM 3883 N N . GLN A 1 500 ? -4.398 14.538 9.445 1.00 89.81 500 GLN A N 1
ATOM 3884 C CA . GLN A 1 500 ? -4.932 14.088 10.741 1.00 89.81 500 GLN A CA 1
ATOM 3885 C C . GLN A 1 500 ? -4.287 14.810 11.938 1.00 89.81 500 GLN A C 1
ATOM 3887 O O . GLN A 1 500 ? -4.962 15.102 12.928 1.00 89.81 500 GLN A O 1
ATOM 3892 N N . ILE A 1 501 ? -2.996 15.143 11.840 1.00 91.62 501 ILE A N 1
ATOM 3893 C CA . ILE A 1 501 ? -2.276 15.939 12.843 1.00 91.62 501 ILE A CA 1
ATOM 3894 C C . ILE A 1 501 ? -2.712 17.408 12.780 1.00 91.62 501 ILE A C 1
ATOM 3896 O O . ILE A 1 501 ? -3.048 17.987 13.811 1.00 91.62 501 ILE A O 1
ATOM 3900 N N . ALA A 1 502 ? -2.763 18.007 11.587 1.00 88.19 502 ALA A N 1
ATOM 3901 C CA . ALA A 1 502 ? -3.124 19.415 11.417 1.00 88.19 502 ALA A CA 1
ATOM 3902 C C . ALA A 1 502 ? -4.558 19.731 11.889 1.00 88.19 502 ALA A C 1
ATOM 3904 O O . ALA A 1 502 ? -4.803 20.811 12.429 1.00 88.19 502 ALA A O 1
ATOM 3905 N N . MET A 1 503 ? -5.505 18.795 11.739 1.00 90.06 503 MET A N 1
ATOM 3906 C CA . MET A 1 503 ? -6.878 18.982 12.228 1.00 90.06 503 MET A CA 1
ATOM 3907 C C . MET A 1 503 ? -7.052 18.728 13.735 1.00 90.06 503 MET A C 1
ATOM 3909 O O . MET A 1 503 ? -8.038 19.197 14.302 1.00 90.06 503 MET A O 1
ATOM 3913 N N . ALA A 1 504 ? -6.118 18.023 14.390 1.00 93.81 504 ALA A N 1
ATOM 3914 C CA . ALA A 1 504 ? -6.261 17.515 15.760 1.00 93.81 504 ALA A CA 1
ATOM 3915 C C . ALA A 1 504 ? -6.709 18.589 16.763 1.00 93.81 504 ALA A C 1
ATOM 3917 O O . ALA A 1 504 ? -7.691 18.413 17.485 1.00 93.81 504 ALA A O 1
ATOM 3918 N N . LYS A 1 505 ? -6.025 19.736 16.764 1.00 93.81 505 LYS A N 1
ATOM 3919 C CA . LYS A 1 505 ? -6.302 20.824 17.704 1.00 93.81 505 LYS A CA 1
ATOM 3920 C C . LYS A 1 505 ? -7.688 21.432 17.511 1.00 93.81 505 LYS A C 1
ATOM 3922 O O . LYS A 1 505 ? -8.412 21.613 18.487 1.00 93.81 505 LYS A O 1
ATOM 3927 N N . ARG A 1 506 ? -8.094 21.677 16.261 1.00 93.44 506 ARG A N 1
ATOM 3928 C CA . ARG A 1 506 ? -9.428 22.214 15.953 1.00 93.44 506 ARG A CA 1
ATOM 3929 C C . ARG A 1 506 ? -10.531 21.207 16.267 1.00 93.44 506 ARG A C 1
ATOM 3931 O O . ARG A 1 506 ? -11.516 21.593 16.882 1.00 93.44 506 ARG A O 1
ATOM 3938 N N . LEU A 1 507 ? -10.322 19.926 15.950 1.00 95.56 507 LEU A N 1
ATOM 3939 C CA . LEU A 1 507 ? -11.235 18.830 16.292 1.00 95.56 507 LEU A CA 1
ATOM 3940 C C . LEU A 1 507 ? -11.507 18.784 17.801 1.00 95.56 507 LEU A C 1
ATOM 3942 O O . LEU A 1 507 ? -12.667 18.723 18.209 1.00 95.56 507 LEU A O 1
ATOM 3946 N N . ILE A 1 508 ? -10.456 18.861 18.624 1.00 95.12 508 ILE A N 1
ATOM 3947 C CA . ILE A 1 508 ? -10.560 18.844 20.092 1.00 95.12 508 ILE A CA 1
ATOM 3948 C C . ILE A 1 508 ? -11.224 20.125 20.614 1.00 95.12 508 ILE A C 1
ATOM 3950 O O . ILE A 1 508 ? -12.141 20.056 21.430 1.00 95.12 508 ILE A O 1
ATOM 3954 N N . GLU A 1 509 ? -10.796 21.302 20.152 1.00 94.44 509 GLU A N 1
ATOM 3955 C CA . GLU A 1 509 ? -11.355 22.578 20.609 1.00 94.44 509 GLU A CA 1
ATOM 3956 C C . GLU A 1 509 ? -12.831 22.754 20.236 1.00 94.44 509 GLU A C 1
ATOM 3958 O O . GLU A 1 509 ? -13.626 23.198 21.066 1.00 94.44 509 GLU A O 1
ATOM 3963 N N . GLU A 1 510 ? -13.202 22.452 18.992 1.00 95.44 510 GLU A N 1
ATOM 3964 C CA . GLU A 1 510 ? -14.573 22.584 18.490 1.00 95.44 510 GLU A CA 1
ATOM 3965 C C . GLU A 1 510 ? -15.468 21.475 19.077 1.00 95.44 510 GLU A C 1
ATOM 3967 O O . GLU A 1 510 ? -16.595 21.765 19.475 1.00 95.44 510 GLU A O 1
ATOM 3972 N N . GLY A 1 511 ? -14.937 20.262 19.285 1.00 95.44 511 GLY A N 1
ATOM 3973 C CA . GLY A 1 511 ? -15.632 19.172 19.982 1.00 95.44 511 GLY A CA 1
ATOM 3974 C C . GLY A 1 511 ? -15.923 19.469 21.451 1.00 95.44 511 GLY A C 1
ATOM 3975 O O . GLY A 1 511 ? -17.050 19.279 21.900 1.00 95.44 511 GLY A O 1
ATOM 3976 N N . ASN A 1 512 ? -14.957 20.019 22.192 1.00 94.62 512 ASN A N 1
ATOM 3977 C CA . ASN A 1 512 ? -15.174 20.443 23.579 1.00 94.62 512 ASN A CA 1
ATOM 3978 C C . ASN A 1 512 ? -16.213 21.574 23.674 1.00 94.62 512 ASN A C 1
ATOM 3980 O O . ASN A 1 512 ? -17.045 21.575 24.580 1.00 94.62 512 ASN A O 1
ATOM 3984 N N . LYS A 1 513 ? -16.200 22.532 22.734 1.00 94.56 513 LYS A N 1
ATOM 3985 C CA . LYS A 1 513 ? -17.204 23.612 22.664 1.00 94.56 513 LYS A CA 1
ATOM 3986 C C . LYS A 1 513 ? -18.604 23.047 22.394 1.00 94.56 513 LYS A C 1
ATOM 3988 O O . LYS A 1 513 ? -19.531 23.389 23.125 1.00 94.56 513 LYS A O 1
ATOM 3993 N N . ALA A 1 514 ? -18.735 22.151 21.414 1.00 95.25 514 ALA A N 1
ATOM 3994 C CA . ALA A 1 514 ? -19.988 21.475 21.084 1.00 95.25 514 ALA A CA 1
ATOM 3995 C C . ALA A 1 514 ? -20.511 20.631 22.259 1.00 95.25 514 ALA A C 1
ATOM 3997 O O . ALA A 1 514 ? -21.659 20.789 22.666 1.00 95.25 514 ALA A O 1
ATOM 3998 N N . TRP A 1 515 ? -19.665 19.805 22.884 1.00 95.75 515 TRP A N 1
ATOM 3999 C CA . TRP A 1 515 ? -20.066 19.001 24.041 1.00 95.75 515 TRP A CA 1
ATOM 4000 C C . TRP A 1 515 ? -20.513 19.854 25.232 1.00 95.75 515 TRP A C 1
ATOM 4002 O O . TRP A 1 515 ? -21.510 19.531 25.873 1.00 95.75 515 TRP A O 1
ATOM 4012 N N . ASN A 1 516 ? -19.836 20.966 25.529 1.00 94.00 516 ASN A N 1
ATOM 4013 C CA . ASN A 1 516 ? -20.244 21.861 26.618 1.00 94.00 516 ASN A CA 1
ATOM 4014 C C . ASN A 1 516 ? -21.615 22.513 26.355 1.00 94.00 516 ASN A C 1
ATOM 4016 O O . ASN A 1 516 ? -22.407 22.673 27.286 1.00 94.00 516 ASN A O 1
ATOM 4020 N N . LEU A 1 517 ? -21.909 22.845 25.094 1.00 92.81 517 LEU A N 1
ATOM 4021 C CA . LEU A 1 517 ? -23.188 23.414 24.664 1.00 92.81 517 LEU A CA 1
ATOM 4022 C C . LEU A 1 517 ? -24.330 22.380 24.727 1.00 92.81 517 LEU A C 1
ATOM 4024 O O . LEU A 1 517 ? -25.383 22.670 25.294 1.00 92.81 517 LEU A O 1
ATOM 4028 N N . ILE A 1 518 ? -24.077 21.156 24.248 1.00 92.94 518 ILE A N 1
ATOM 4029 C CA . ILE A 1 518 ? -24.999 20.007 24.305 1.00 92.94 518 ILE A CA 1
ATOM 4030 C C . ILE A 1 518 ? -25.285 19.584 25.753 1.00 92.94 518 ILE A C 1
ATOM 4032 O O . ILE A 1 518 ? -26.437 19.406 26.152 1.00 92.94 518 ILE A O 1
ATOM 4036 N N . SER A 1 519 ? -24.230 19.388 26.547 1.00 92.75 519 SER A N 1
ATOM 4037 C CA . SER A 1 519 ? -24.326 18.820 27.894 1.00 92.75 519 SER A CA 1
ATOM 4038 C C . SER A 1 519 ? -24.973 19.765 28.893 1.00 92.75 519 SER A C 1
ATOM 4040 O O . SER A 1 519 ? -25.695 19.307 29.778 1.00 92.75 519 SER A O 1
ATOM 4042 N N . GLN A 1 520 ? -24.711 21.073 28.795 1.00 90.06 520 GLN A N 1
ATOM 4043 C CA . GLN A 1 520 ? -25.105 22.053 29.814 1.00 90.06 520 GLN A CA 1
ATOM 4044 C C . GLN A 1 520 ? -24.661 21.615 31.231 1.00 90.06 520 GLN A C 1
ATOM 4046 O O . GLN A 1 520 ? -25.382 21.800 32.212 1.00 90.06 520 GLN A O 1
ATOM 4051 N N . ASN A 1 521 ? -23.471 21.003 31.329 1.00 86.75 521 ASN A N 1
ATOM 4052 C CA . ASN A 1 521 ? -22.894 20.362 32.525 1.00 86.75 521 ASN A CA 1
ATOM 4053 C C . ASN A 1 521 ? -23.603 19.078 33.021 1.00 86.75 521 ASN A C 1
ATOM 4055 O O . ASN A 1 521 ? -23.351 18.623 34.140 1.00 86.75 521 ASN A O 1
ATOM 4059 N N . LYS A 1 522 ? -24.475 18.457 32.218 1.00 88.94 522 LYS A N 1
ATOM 4060 C CA . LYS A 1 522 ? -25.048 17.129 32.500 1.00 88.94 522 LYS A CA 1
ATOM 4061 C C . LYS A 1 522 ? -24.087 16.027 32.052 1.00 88.94 522 LYS A C 1
ATOM 4063 O O . LYS A 1 522 ? -23.459 16.122 31.005 1.00 88.94 522 LYS A O 1
ATOM 4068 N N . HIS A 1 523 ? -24.030 14.940 32.818 1.00 87.75 523 HIS A N 1
ATOM 4069 C CA . HIS A 1 523 ? -23.186 13.781 32.498 1.00 87.75 523 HIS A CA 1
ATOM 4070 C C . HIS A 1 523 ? -23.737 12.957 31.319 1.00 87.75 523 HIS A C 1
ATOM 4072 O O . HIS A 1 523 ? -22.978 12.295 30.615 1.00 87.75 523 HIS A O 1
ATOM 4078 N N . GLN A 1 524 ? -25.058 12.997 31.118 1.00 92.44 524 GLN A N 1
ATOM 4079 C CA . GLN A 1 524 ? -25.780 12.324 30.041 1.00 92.44 524 GLN A CA 1
ATOM 4080 C C . GLN A 1 524 ? -26.922 13.216 29.536 1.00 92.44 524 GLN A C 1
ATOM 4082 O O . GLN A 1 524 ? -27.541 13.939 30.323 1.00 92.44 524 GLN A O 1
ATOM 4087 N N . VAL A 1 525 ? -27.212 13.147 28.236 1.00 94.62 525 VAL A N 1
ATOM 4088 C CA . VAL A 1 525 ? -28.247 13.950 27.560 1.00 94.62 525 VAL A CA 1
ATOM 4089 C C . VAL A 1 525 ? -29.100 13.053 26.649 1.00 94.62 525 VAL A C 1
ATOM 4091 O O . VAL A 1 525 ? -28.521 12.216 25.959 1.00 94.62 525 VAL A O 1
ATOM 4094 N N . PRO A 1 526 ? -30.441 13.186 26.606 1.00 94.56 526 PRO A N 1
ATOM 4095 C CA . PRO A 1 526 ? -31.277 12.415 25.682 1.00 94.56 526 PRO A CA 1
ATOM 4096 C C . PRO A 1 526 ? -30.914 12.680 24.214 1.00 94.56 526 PRO A C 1
ATOM 4098 O O . PRO A 1 526 ? -30.817 13.843 23.816 1.00 94.56 526 PRO A O 1
ATOM 4101 N N . TRP A 1 527 ? -30.776 11.630 23.399 1.00 94.31 527 TRP A N 1
ATOM 4102 C CA . TRP A 1 527 ? -30.344 11.723 21.997 1.00 94.31 527 TRP A CA 1
ATOM 4103 C C . TRP A 1 527 ? -31.185 12.717 21.183 1.00 94.31 527 TRP A C 1
ATOM 4105 O O . TRP A 1 527 ? -30.645 13.608 20.533 1.00 94.31 527 TRP A O 1
ATOM 4115 N N . GLU A 1 528 ? -32.511 12.644 21.294 1.00 92.25 528 GLU A N 1
ATOM 4116 C CA . GLU A 1 528 ? -33.428 13.520 20.546 1.00 92.25 528 GLU A CA 1
ATOM 4117 C C . GLU A 1 528 ? -33.240 15.018 20.868 1.00 92.25 528 GLU A C 1
ATOM 4119 O O . GLU A 1 528 ? -33.597 15.875 20.066 1.00 92.25 528 GLU A O 1
ATOM 4124 N N . SER A 1 529 ? -32.637 15.354 22.018 1.00 89.69 529 SER A N 1
ATOM 4125 C CA . SER A 1 529 ? -32.310 16.740 22.385 1.00 89.69 529 SER A CA 1
ATOM 4126 C C . SER A 1 529 ? -30.929 17.217 21.918 1.00 89.69 529 SER A C 1
ATOM 4128 O O . SER A 1 529 ? -30.645 18.407 22.032 1.00 89.69 529 SER A O 1
ATOM 4130 N N . VAL A 1 530 ? -30.083 16.331 21.373 1.00 91.50 530 VAL A N 1
ATOM 4131 C CA . VAL A 1 530 ? -28.746 16.689 20.852 1.00 91.50 530 VAL A CA 1
ATOM 4132 C C . VAL A 1 530 ? -28.692 16.796 19.326 1.00 91.50 530 VAL A C 1
ATOM 4134 O O . VAL A 1 530 ? -27.796 17.452 18.801 1.00 91.50 530 VAL A O 1
ATOM 4137 N N . VAL A 1 531 ? -29.643 16.173 18.618 1.00 93.31 531 VAL A N 1
ATOM 4138 C CA . VAL A 1 531 ? -29.701 16.088 17.142 1.00 93.31 531 VAL A CA 1
ATOM 4139 C C . VAL A 1 531 ? -29.529 17.455 16.470 1.00 93.31 531 VAL A C 1
ATOM 4141 O O . VAL A 1 531 ? -28.683 17.596 15.591 1.00 93.31 531 VAL A O 1
ATOM 4144 N N . PHE A 1 532 ? -30.268 18.468 16.932 1.00 91.88 532 PHE A N 1
ATOM 4145 C CA . PHE A 1 532 ? -30.218 19.831 16.389 1.00 91.88 532 PHE A CA 1
ATOM 4146 C C . PHE A 1 532 ? -28.820 20.464 16.486 1.00 91.88 532 PHE A C 1
ATOM 4148 O O . PHE A 1 532 ? -28.314 21.021 15.518 1.00 91.88 532 PHE A O 1
ATOM 4155 N N . GLU A 1 533 ? -28.166 20.344 17.642 1.00 94.31 533 GLU A N 1
ATOM 4156 C CA . GLU A 1 533 ? -26.850 20.947 17.883 1.00 94.31 533 GLU A CA 1
ATOM 4157 C C . GLU A 1 533 ? -25.739 20.215 17.109 1.00 94.31 533 GLU A C 1
ATOM 4159 O O . GLU A 1 533 ? -24.819 20.836 16.578 1.00 94.31 533 GLU A O 1
ATOM 4164 N N . ILE A 1 534 ? -25.853 18.887 16.967 1.00 95.25 534 ILE A N 1
ATOM 4165 C CA . ILE A 1 534 ? -24.974 18.101 16.089 1.00 95.25 534 ILE A CA 1
ATOM 4166 C C . ILE A 1 534 ? -25.113 18.573 14.635 1.00 95.25 534 ILE A C 1
ATOM 4168 O O . ILE A 1 534 ? -24.102 18.697 13.940 1.00 95.25 534 ILE A O 1
ATOM 4172 N N . GLU A 1 535 ? -26.336 18.864 14.180 1.00 95.25 535 GLU A N 1
ATOM 4173 C CA . GLU A 1 535 ? -26.576 19.403 12.841 1.00 95.25 535 GLU A CA 1
ATOM 4174 C C . GLU A 1 535 ? -25.976 20.797 12.655 1.00 95.25 535 GLU A C 1
ATOM 4176 O O . GLU A 1 535 ? -25.275 21.027 11.668 1.00 95.25 535 GLU A O 1
ATOM 4181 N N . GLU A 1 536 ? -26.200 21.713 13.601 1.00 94.00 536 GLU A N 1
ATOM 4182 C CA . GLU A 1 536 ? -25.694 23.085 13.516 1.00 94.00 536 GLU A CA 1
ATOM 4183 C C . GLU A 1 536 ? -24.162 23.101 13.406 1.00 94.00 536 GLU A C 1
ATOM 4185 O O . GLU A 1 536 ? -23.610 23.744 12.505 1.00 94.00 536 GLU A O 1
ATOM 4190 N N . GLN A 1 537 ? -23.459 22.337 14.252 1.00 95.06 537 GLN A N 1
ATOM 4191 C CA . GLN A 1 537 ? -22.001 22.248 14.157 1.00 95.06 537 GLN A CA 1
ATOM 4192 C C . GLN A 1 537 ? -21.546 21.537 12.872 1.00 95.06 537 GLN A C 1
ATOM 4194 O O . GLN A 1 537 ? -20.584 21.993 12.251 1.00 95.06 537 GLN A O 1
ATOM 4199 N N . PHE A 1 538 ? -22.233 20.478 12.422 1.00 95.31 538 PHE A N 1
ATOM 4200 C CA . PHE A 1 538 ? -21.914 19.813 11.152 1.00 95.31 538 PHE A CA 1
ATOM 4201 C C . PHE A 1 538 ? -22.017 20.775 9.962 1.00 95.31 538 PHE A C 1
ATOM 4203 O O . PHE A 1 538 ? -21.055 20.910 9.207 1.00 95.31 538 PHE A O 1
ATOM 4210 N N . MET A 1 539 ? -23.142 21.480 9.816 1.00 93.31 539 MET A N 1
ATOM 4211 C CA . MET A 1 539 ? -23.396 22.402 8.702 1.00 93.31 539 MET A CA 1
ATOM 4212 C C . MET A 1 539 ? -22.394 23.563 8.692 1.00 93.31 539 MET A C 1
ATOM 4214 O O . MET A 1 539 ? -21.863 23.927 7.640 1.00 93.31 539 MET A O 1
ATOM 4218 N N . LYS A 1 540 ? -22.064 24.083 9.879 1.00 94.06 540 LYS A N 1
ATOM 4219 C CA . LYS A 1 540 ? -21.060 25.131 10.095 1.00 94.06 540 LYS A CA 1
ATOM 4220 C C . LYS A 1 540 ? -19.641 24.700 9.715 1.00 94.06 540 LYS A C 1
ATOM 4222 O O . LYS A 1 540 ? -18.928 25.490 9.103 1.00 94.06 540 LYS A O 1
ATOM 4227 N N . ILE A 1 541 ? -19.221 23.480 10.061 1.00 94.88 541 ILE A N 1
ATOM 4228 C CA . ILE A 1 541 ? -17.889 22.958 9.702 1.00 94.88 541 ILE A CA 1
ATOM 4229 C C . ILE A 1 541 ? -17.842 22.592 8.215 1.00 94.88 541 ILE A C 1
ATOM 4231 O O . ILE A 1 541 ? -16.881 22.936 7.533 1.00 94.88 541 ILE A O 1
ATOM 4235 N N . ALA A 1 542 ? -18.889 21.947 7.696 1.00 92.75 542 ALA A N 1
ATOM 4236 C CA . ALA A 1 542 ? -18.994 21.537 6.298 1.00 92.75 542 ALA A CA 1
ATOM 4237 C C . ALA A 1 542 ? -19.239 22.698 5.320 1.00 92.75 542 ALA A C 1
ATOM 4239 O O . ALA A 1 542 ? -19.231 22.465 4.113 1.00 92.75 542 ALA A O 1
ATOM 4240 N N . ALA A 1 543 ? -19.482 23.920 5.813 1.00 89.81 543 ALA A N 1
ATOM 4241 C CA . ALA A 1 543 ? -19.854 25.092 5.015 1.00 89.81 543 ALA A CA 1
ATOM 4242 C C . ALA A 1 543 ? -20.987 24.795 4.005 1.00 89.81 543 ALA A C 1
ATOM 4244 O O . ALA A 1 543 ? -20.988 25.281 2.873 1.00 89.81 543 ALA A O 1
ATOM 4245 N N . CYS A 1 544 ? -21.935 23.940 4.396 1.00 80.25 544 CYS A N 1
ATOM 4246 C CA . CYS A 1 544 ? -23.055 23.520 3.560 1.00 80.25 544 CYS A CA 1
ATOM 4247 C C . CYS A 1 544 ? -24.336 24.196 4.048 1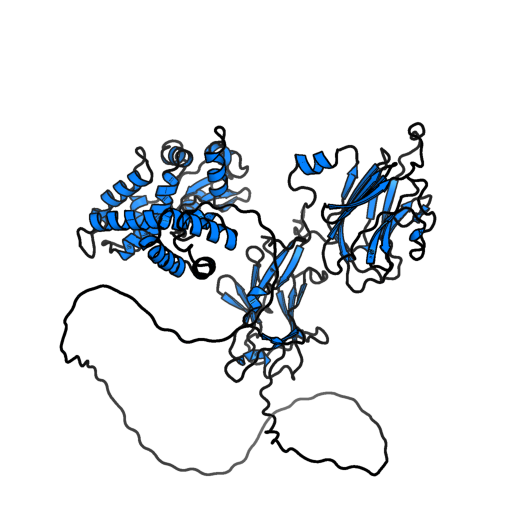.00 80.25 544 CYS A C 1
ATOM 4249 O O . CYS A 1 544 ? -24.690 24.083 5.216 1.00 80.25 544 CYS A O 1
ATOM 4251 N N . ASN A 1 545 ? -25.056 24.849 3.133 1.00 76.50 545 ASN A N 1
ATOM 4252 C CA . ASN A 1 545 ? -26.293 25.582 3.441 1.00 76.50 545 ASN A CA 1
ATOM 4253 C C . ASN A 1 545 ? -27.530 24.966 2.754 1.00 76.50 545 ASN A C 1
ATOM 4255 O O . ASN A 1 545 ? -28.637 25.480 2.884 1.00 76.50 545 ASN A O 1
ATOM 4259 N N . SER A 1 546 ? -27.332 23.913 1.957 1.00 78.75 546 SER A N 1
ATOM 4260 C CA . SER A 1 546 ? -28.294 23.388 0.973 1.00 78.75 546 SER A CA 1
ATOM 4261 C C . SER A 1 546 ? -28.819 21.990 1.314 1.00 78.75 546 SER A C 1
ATOM 4263 O O . SER A 1 546 ? -29.906 21.616 0.873 1.00 78.75 546 SER A O 1
ATOM 4265 N N . ARG A 1 547 ? -28.054 21.212 2.093 1.00 87.25 547 ARG A N 1
ATOM 4266 C CA . ARG A 1 547 ? -28.349 19.817 2.429 1.00 87.25 547 ARG A CA 1
ATOM 4267 C C . ARG A 1 547 ? -28.116 19.537 3.913 1.00 87.25 547 ARG A C 1
ATOM 4269 O O . ARG A 1 547 ? -26.985 19.301 4.330 1.00 87.25 547 ARG A O 1
ATOM 4276 N N . ALA A 1 548 ? -29.229 19.522 4.640 1.00 88.69 548 ALA A N 1
ATOM 4277 C CA . ALA A 1 548 ? -29.388 19.021 6.003 1.00 88.69 548 ALA A CA 1
ATOM 4278 C C . ALA A 1 548 ? -29.072 17.514 6.129 1.00 88.69 548 ALA A C 1
ATOM 4280 O O . ALA A 1 548 ? -29.055 16.782 5.127 1.00 88.69 548 ALA A O 1
ATOM 4281 N N . LEU A 1 549 ? -28.860 17.047 7.359 1.00 92.31 549 LEU A N 1
ATOM 4282 C CA . LEU A 1 549 ? -28.745 15.627 7.692 1.00 92.31 549 LEU A CA 1
ATOM 4283 C C . LEU A 1 549 ? -30.143 14.998 7.800 1.00 92.31 549 LEU A C 1
ATOM 4285 O O . LEU A 1 549 ? -31.090 15.607 8.293 1.00 92.31 549 LEU A O 1
ATOM 4289 N N . THR A 1 550 ? -30.302 13.761 7.330 1.00 91.56 550 THR A N 1
ATOM 4290 C CA . THR A 1 550 ? -31.584 13.047 7.439 1.00 91.56 550 THR A CA 1
ATOM 4291 C C . THR A 1 550 ? -31.667 12.237 8.733 1.00 91.56 550 THR A C 1
ATOM 4293 O O . THR A 1 550 ? -30.646 11.879 9.319 1.00 91.56 550 THR A O 1
ATOM 4296 N N . GLN A 1 551 ? -32.881 11.858 9.153 1.00 91.81 551 GLN A N 1
ATOM 4297 C CA . GLN A 1 551 ? -33.097 11.000 10.332 1.00 91.81 551 GLN A CA 1
ATOM 4298 C C . GLN A 1 551 ? -32.235 9.724 10.309 1.00 91.81 551 GLN A C 1
ATOM 4300 O O . GLN A 1 551 ? -31.665 9.333 11.322 1.00 91.81 551 GLN A O 1
ATOM 4305 N N . GLN A 1 552 ? -32.085 9.108 9.135 1.00 91.50 552 GLN A N 1
ATOM 4306 C CA . GLN A 1 552 ? -31.269 7.907 8.941 1.00 91.50 552 GLN A CA 1
ATOM 4307 C C . GLN A 1 552 ? -29.764 8.177 9.104 1.00 91.50 552 GLN A C 1
ATOM 4309 O O . GLN A 1 552 ? -29.013 7.295 9.515 1.00 91.50 552 GLN A O 1
ATOM 4314 N N . ASP A 1 553 ? -29.317 9.399 8.811 1.00 94.56 553 ASP A N 1
ATOM 4315 C CA . ASP A 1 553 ? -27.926 9.807 9.005 1.00 94.56 553 ASP A CA 1
ATOM 4316 C C . ASP A 1 553 ? -27.651 10.036 10.505 1.00 94.56 553 ASP A C 1
ATOM 4318 O O . ASP A 1 553 ? -26.608 9.617 11.008 1.00 94.56 553 ASP A O 1
ATOM 4322 N N . PHE A 1 554 ? -28.624 10.572 11.258 1.00 95.38 554 PHE A N 1
ATOM 4323 C CA . PHE A 1 554 ? -28.577 10.605 12.728 1.00 95.38 554 PHE A CA 1
ATOM 4324 C C . PHE A 1 554 ? -28.635 9.212 13.358 1.00 95.38 554 PHE A C 1
ATOM 4326 O O . PHE A 1 554 ? -27.917 8.956 14.321 1.00 95.38 554 PHE A O 1
ATOM 4333 N N . GLU A 1 555 ? -29.422 8.282 12.817 1.00 94.19 555 GLU A N 1
ATOM 4334 C CA . GLU A 1 555 ? -29.391 6.888 13.269 1.00 94.19 555 GLU A CA 1
ATOM 4335 C C . GLU A 1 555 ? -28.016 6.249 13.067 1.00 94.19 555 GLU A C 1
ATOM 4337 O O . GLU A 1 555 ? -27.551 5.539 13.961 1.00 94.19 555 GLU A O 1
ATOM 4342 N N . LEU A 1 556 ? -27.335 6.517 11.946 1.00 95.12 556 LEU A N 1
ATOM 4343 C CA . LEU A 1 556 ? -25.955 6.069 11.770 1.00 95.12 556 LEU A CA 1
ATOM 4344 C C . LEU A 1 556 ? -25.024 6.719 12.802 1.00 95.12 556 LEU A C 1
ATOM 4346 O O . LEU A 1 556 ? -24.249 6.010 13.443 1.00 95.12 556 LEU A O 1
ATOM 4350 N N . LEU A 1 557 ? -25.112 8.035 13.010 1.00 96.75 557 LEU A N 1
ATOM 4351 C CA . LEU A 1 557 ? -24.304 8.729 14.020 1.00 96.75 557 LEU A CA 1
ATOM 4352 C C . LEU A 1 557 ? -24.533 8.165 15.430 1.00 96.75 557 LEU A C 1
ATOM 4354 O O . LEU A 1 557 ? -23.566 7.965 16.162 1.00 96.75 557 LEU A O 1
ATOM 4358 N N . ARG A 1 558 ? -25.774 7.808 15.777 1.00 94.94 558 ARG A N 1
ATOM 4359 C CA . ARG A 1 558 ? -26.132 7.133 17.034 1.00 94.94 558 ARG A CA 1
ATOM 4360 C C . ARG A 1 558 ? -25.488 5.747 17.153 1.00 94.94 558 ARG A C 1
ATOM 4362 O O . ARG A 1 558 ? -24.937 5.419 18.205 1.00 94.94 558 ARG A O 1
ATOM 4369 N N . ARG A 1 559 ? -25.479 4.957 16.067 1.00 94.31 559 ARG A N 1
ATOM 4370 C CA . ARG A 1 559 ? -24.759 3.666 16.001 1.00 94.31 559 ARG A CA 1
ATOM 4371 C C . ARG A 1 559 ? -23.245 3.860 16.199 1.00 94.31 559 ARG A C 1
ATOM 4373 O O . ARG A 1 559 ? -22.649 3.107 16.962 1.00 94.31 559 ARG A O 1
ATOM 4380 N N . ILE A 1 560 ? -22.635 4.878 15.579 1.00 95.69 560 ILE A N 1
ATOM 4381 C CA . ILE A 1 560 ? -21.194 5.197 15.710 1.00 95.69 560 ILE A CA 1
ATOM 4382 C C . ILE A 1 560 ? -20.849 5.695 17.124 1.00 95.69 560 ILE A C 1
ATOM 4384 O O . ILE A 1 560 ? -19.825 5.306 17.684 1.00 95.69 560 ILE A O 1
ATOM 4388 N N . ALA A 1 561 ? -21.716 6.506 17.736 1.00 95.25 561 ALA A N 1
ATOM 4389 C CA . ALA A 1 561 ? -21.598 6.925 19.133 1.00 95.25 561 ALA A CA 1
ATOM 4390 C C . ALA A 1 561 ? -21.660 5.736 20.113 1.00 95.25 561 ALA A C 1
ATOM 4392 O O . ALA A 1 561 ? -21.168 5.826 21.241 1.00 95.25 561 ALA A O 1
ATOM 4393 N N . GLY A 1 562 ? -22.280 4.623 19.705 1.00 93.62 562 GLY A N 1
ATOM 4394 C CA . GLY A 1 562 ? -22.516 3.456 20.552 1.00 93.62 562 GLY A CA 1
ATOM 4395 C C . GLY A 1 562 ? -23.503 3.736 21.688 1.00 93.62 562 GLY A C 1
ATOM 4396 O O . GLY A 1 562 ? -23.382 3.138 22.755 1.00 93.62 562 GLY A O 1
ATOM 4397 N N . CYS A 1 563 ? -24.434 4.675 21.494 1.00 91.25 563 CYS A N 1
ATOM 4398 C CA . CYS A 1 563 ? -25.447 5.039 22.482 1.00 91.25 563 CYS A CA 1
ATOM 4399 C C . CYS A 1 563 ? -26.854 4.601 22.050 1.00 91.25 563 CYS A C 1
ATOM 4401 O O . CYS A 1 563 ? -27.121 4.384 20.870 1.00 91.25 563 CYS A O 1
ATOM 4403 N N . GLN A 1 564 ? -27.756 4.486 23.026 1.00 88.38 564 GLN A N 1
ATOM 4404 C CA . GLN A 1 564 ? -29.180 4.217 22.805 1.00 88.38 564 GLN A CA 1
ATOM 4405 C C . GLN A 1 564 ? -29.966 5.526 22.980 1.00 88.38 564 GLN A C 1
ATOM 4407 O O . GLN A 1 564 ? -29.850 6.425 22.153 1.00 88.38 564 GLN A O 1
ATOM 4412 N N . GLU A 1 565 ? -30.709 5.677 24.076 1.00 92.12 565 GLU A N 1
ATOM 4413 C CA . GLU A 1 565 ? -31.527 6.868 24.347 1.00 92.12 565 GLU A CA 1
ATOM 4414 C C . GLU A 1 565 ? -30.728 8.055 24.908 1.00 92.12 565 GLU A C 1
ATOM 4416 O O . GLU A 1 565 ? -31.146 9.198 24.744 1.00 92.12 565 GLU A O 1
ATOM 4421 N N . TYR A 1 566 ? -29.578 7.807 25.547 1.00 93.31 566 TYR A N 1
ATOM 4422 C CA . TYR A 1 566 ? -28.773 8.822 26.236 1.00 93.31 566 TYR A CA 1
ATOM 4423 C C . TYR A 1 566 ? -27.327 8.842 25.738 1.00 93.31 566 TYR A C 1
ATOM 4425 O O . TYR A 1 566 ? -26.684 7.798 25.626 1.00 93.31 566 TYR A O 1
ATOM 4433 N N . LEU A 1 567 ? -26.806 10.044 25.493 1.00 95.50 567 LEU A N 1
ATOM 4434 C CA . LEU A 1 567 ? -25.441 10.318 25.057 1.00 95.50 567 LEU A CA 1
ATOM 4435 C C . LEU A 1 567 ? -24.593 10.818 26.237 1.00 95.50 567 LEU A C 1
ATOM 4437 O O . LEU A 1 567 ? -24.940 11.824 26.857 1.00 95.50 567 LEU A O 1
ATOM 4441 N N . ALA A 1 568 ? -23.481 10.139 26.530 1.00 95.19 568 ALA A N 1
ATOM 4442 C CA . ALA A 1 568 ? -22.433 10.616 27.438 1.00 95.19 568 ALA A CA 1
ATOM 4443 C C . ALA A 1 568 ? -21.250 11.217 26.653 1.00 95.19 568 ALA A C 1
ATOM 4445 O O . ALA A 1 568 ? -21.139 11.020 25.439 1.00 95.19 568 ALA A O 1
ATOM 4446 N N . GLN A 1 569 ? -20.330 11.897 27.346 1.00 94.94 569 GLN A N 1
ATOM 4447 C CA . GLN A 1 569 ? -19.176 12.551 26.711 1.00 94.94 569 GLN A CA 1
ATOM 4448 C C . GLN A 1 569 ? -18.330 11.578 25.877 1.00 94.94 569 GLN A C 1
ATOM 4450 O O . GLN A 1 569 ? -17.964 11.886 24.750 1.00 94.94 569 GLN A O 1
ATOM 4455 N N . GLU A 1 570 ? -18.059 10.378 26.390 1.00 94.31 570 GLU A N 1
ATOM 4456 C CA . GLU A 1 570 ? -17.277 9.360 25.679 1.00 94.31 570 GLU A CA 1
ATOM 4457 C C . GLU A 1 570 ? -17.963 8.837 24.403 1.00 94.31 570 GLU A C 1
ATOM 4459 O O . GLU A 1 570 ? -17.287 8.499 23.431 1.00 94.31 570 GLU A O 1
ATOM 4464 N N . ASN A 1 571 ? -19.299 8.799 24.370 1.00 96.44 571 ASN A N 1
ATOM 4465 C CA . ASN A 1 571 ? -20.070 8.459 23.174 1.00 96.44 571 ASN A CA 1
ATOM 4466 C C . ASN A 1 571 ? -20.033 9.609 22.159 1.00 96.44 571 ASN A C 1
ATOM 4468 O O . ASN A 1 571 ? -19.844 9.372 20.965 1.00 96.44 571 ASN A O 1
ATOM 4472 N N . PHE A 1 572 ? -20.163 10.851 22.640 1.00 97.00 572 PHE A N 1
ATOM 4473 C CA . PHE A 1 572 ? -20.016 12.042 21.808 1.00 97.00 572 PHE A CA 1
ATOM 4474 C C . PHE A 1 572 ? -18.616 12.107 21.188 1.00 97.00 572 PHE A C 1
ATOM 4476 O O . PHE A 1 572 ? -18.508 12.281 19.980 1.00 97.00 572 PHE A O 1
ATOM 4483 N N . GLU A 1 573 ? -17.549 11.892 21.963 1.00 95.38 573 GLU A N 1
ATOM 4484 C CA . GLU A 1 573 ? -16.173 11.901 21.454 1.00 95.38 573 GLU A CA 1
ATOM 4485 C C . GLU A 1 573 ? -15.947 10.830 20.374 1.00 95.38 573 GLU A C 1
ATOM 4487 O O . GLU A 1 573 ? -15.352 11.139 19.340 1.00 95.38 573 GLU A O 1
ATOM 4492 N N . LYS A 1 574 ? -16.472 9.604 20.546 1.00 95.44 574 LYS A N 1
ATOM 4493 C CA . LYS A 1 574 ? -16.408 8.538 19.521 1.00 95.44 574 LYS A CA 1
ATOM 4494 C C . LYS A 1 574 ? -17.070 8.960 18.207 1.00 95.44 574 LYS A C 1
ATOM 4496 O O . LYS A 1 574 ? -16.475 8.803 17.141 1.00 95.44 574 LYS A O 1
ATOM 4501 N N . MET A 1 575 ? -18.274 9.528 18.286 1.00 97.19 575 MET A N 1
ATOM 4502 C CA . MET A 1 575 ? -19.006 10.052 17.129 1.00 97.19 575 MET A CA 1
ATOM 4503 C C . MET A 1 575 ? -18.289 11.248 16.493 1.00 97.19 575 MET A C 1
ATOM 4505 O O . MET A 1 575 ? -18.159 11.312 15.273 1.00 97.19 575 MET A O 1
ATOM 4509 N N . TRP A 1 576 ? -17.792 12.181 17.302 1.00 97.75 576 TRP A N 1
ATOM 4510 C CA . TRP A 1 576 ? -17.131 13.404 16.851 1.00 97.75 576 TRP A CA 1
ATOM 4511 C C . TRP A 1 576 ? -15.816 13.120 16.123 1.00 97.75 576 TRP A C 1
ATOM 4513 O O . TRP A 1 576 ? -15.550 13.720 15.083 1.00 97.75 576 TRP A O 1
ATOM 4523 N N . CYS A 1 577 ? -15.038 12.138 16.590 1.00 97.06 577 CYS A N 1
ATOM 4524 C CA . CYS A 1 577 ? -13.834 11.673 15.895 1.00 97.06 577 CYS A CA 1
ATOM 4525 C C . CYS A 1 577 ? -14.133 11.092 14.499 1.00 97.06 577 CYS A C 1
ATOM 4527 O O . CYS A 1 577 ? -13.225 11.017 13.675 1.00 97.06 577 CYS A O 1
ATOM 4529 N N . TRP A 1 578 ? -15.376 10.697 14.206 1.00 97.44 578 TRP A N 1
ATOM 4530 C CA . TRP A 1 578 ? -15.807 10.310 12.859 1.00 97.44 578 TRP A CA 1
ATOM 4531 C C . TRP A 1 578 ? -16.425 11.480 12.077 1.00 97.44 578 TRP A C 1
ATOM 4533 O O . TRP A 1 578 ? -16.060 11.729 10.930 1.00 97.44 578 TRP A O 1
ATOM 4543 N N . LEU A 1 579 ? -17.338 12.227 12.705 1.00 97.62 579 LEU A N 1
ATOM 4544 C CA . LEU A 1 579 ? -18.105 13.297 12.066 1.00 97.62 579 LEU A CA 1
ATOM 4545 C C . LEU A 1 579 ? -17.244 14.513 11.694 1.00 97.62 579 LEU A C 1
ATOM 4547 O O . LEU A 1 579 ? -17.458 15.105 10.638 1.00 97.62 579 LEU A O 1
ATOM 4551 N N . TYR A 1 580 ? -16.266 14.883 12.526 1.00 97.19 580 TYR A N 1
ATOM 4552 C CA . TYR A 1 580 ? -15.457 16.084 12.305 1.00 97.19 580 TYR A CA 1
ATOM 4553 C C . TYR A 1 580 ? -14.573 15.995 11.048 1.00 97.19 580 TYR A C 1
ATOM 4555 O O . TYR A 1 580 ? -14.657 16.904 10.218 1.00 97.19 580 TYR A O 1
ATOM 4563 N N . PRO A 1 581 ? -13.792 14.915 10.815 1.00 95.25 581 PRO A N 1
ATOM 4564 C CA . PRO A 1 581 ? -13.057 14.755 9.559 1.00 95.25 581 PRO A CA 1
ATOM 4565 C C . PRO A 1 581 ? -13.973 14.701 8.329 1.00 95.25 581 PRO A C 1
ATOM 4567 O O . PRO A 1 581 ? -13.628 15.255 7.290 1.00 95.25 581 PRO A O 1
ATOM 4570 N N . VAL A 1 582 ? -15.159 14.086 8.440 1.00 95.62 582 VAL A N 1
ATOM 4571 C CA . VAL A 1 582 ? -16.157 14.054 7.355 1.00 95.62 582 VAL A CA 1
ATOM 4572 C C . VAL A 1 582 ? -16.638 15.468 7.016 1.00 95.62 582 VAL A C 1
ATOM 4574 O O . VAL A 1 582 ? -16.597 15.865 5.853 1.00 95.62 582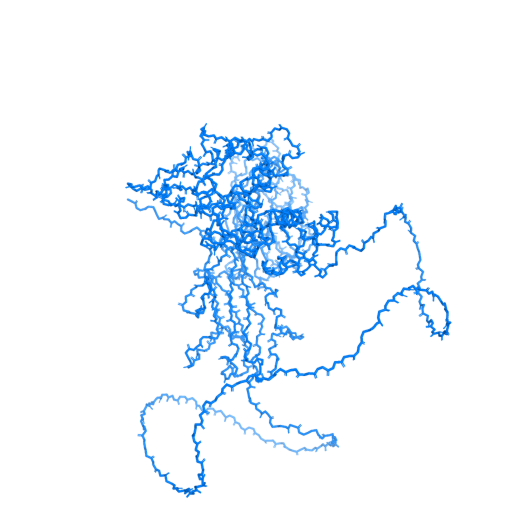 VAL A O 1
ATOM 4577 N N . ALA A 1 583 ? -17.033 16.257 8.018 1.00 95.44 583 ALA A N 1
ATOM 4578 C CA . ALA A 1 583 ? -17.448 17.645 7.826 1.00 95.44 583 ALA A CA 1
ATOM 4579 C C . ALA A 1 583 ? -16.318 18.506 7.230 1.00 95.44 583 ALA A C 1
ATOM 4581 O O . ALA A 1 583 ? -16.550 19.258 6.288 1.00 95.44 583 ALA A O 1
ATOM 4582 N N . LEU A 1 584 ? -15.079 18.346 7.704 1.00 92.81 584 LEU A N 1
ATOM 4583 C CA . LEU A 1 584 ? -13.914 19.078 7.194 1.00 92.81 584 LEU A CA 1
ATOM 4584 C C . LEU A 1 584 ? -13.561 18.712 5.738 1.00 92.81 584 LEU A C 1
ATOM 4586 O O . LEU A 1 584 ? -13.103 19.569 4.981 1.00 92.81 584 LEU A O 1
ATOM 4590 N N . THR A 1 585 ? -13.802 17.470 5.312 1.00 91.62 585 THR A N 1
ATOM 4591 C CA . THR A 1 585 ? -13.702 17.077 3.896 1.00 91.62 585 THR A CA 1
ATOM 4592 C C . THR A 1 585 ? -14.821 17.691 3.057 1.00 91.62 585 THR A C 1
ATOM 4594 O O . THR A 1 585 ? -14.577 18.174 1.950 1.00 91.62 585 THR A O 1
ATOM 4597 N N . LEU A 1 586 ? -16.046 17.727 3.588 1.00 93.19 586 LEU A N 1
ATOM 4598 C CA . LEU A 1 586 ? -17.193 18.366 2.940 1.00 93.19 586 LEU A CA 1
ATOM 4599 C C . LEU A 1 586 ? -17.066 19.898 2.850 1.00 93.19 586 LEU A C 1
ATOM 4601 O O . LEU A 1 586 ? -17.704 20.497 1.988 1.00 93.19 586 LEU A O 1
ATOM 4605 N N . SER A 1 587 ? -16.207 20.526 3.661 1.00 91.69 587 SER A N 1
ATOM 4606 C CA . SER A 1 587 ? -15.931 21.972 3.625 1.00 91.69 587 SER A CA 1
ATOM 4607 C C . SER A 1 587 ? -15.091 22.431 2.423 1.00 91.69 587 SER A C 1
ATOM 4609 O O . SER A 1 587 ? -14.724 23.604 2.343 1.00 91.69 587 SER A O 1
ATOM 4611 N N . LYS A 1 588 ? -14.696 21.519 1.529 1.00 88.31 588 LYS A N 1
ATOM 4612 C CA . LYS A 1 588 ? -13.850 21.801 0.363 1.00 88.31 588 LYS A CA 1
ATOM 4613 C C . LYS A 1 588 ? -14.733 22.016 -0.858 1.00 88.31 588 LYS A C 1
ATOM 4615 O O . LYS A 1 588 ? -15.439 21.089 -1.237 1.00 88.31 588 LYS A O 1
ATOM 4620 N N . ASP A 1 589 ? -14.663 23.181 -1.499 1.00 85.56 589 ASP A N 1
ATOM 4621 C CA . ASP A 1 589 ? -15.590 23.633 -2.558 1.00 85.56 589 ASP A CA 1
ATOM 4622 C C . ASP A 1 589 ? -15.965 22.559 -3.600 1.00 85.56 589 ASP A C 1
ATOM 4624 O O . ASP A 1 589 ? -17.141 22.373 -3.925 1.00 85.56 589 ASP A O 1
ATOM 4628 N N . TRP A 1 590 ? -14.978 21.805 -4.091 1.00 82.25 590 TRP A N 1
ATOM 4629 C CA . TRP A 1 590 ? -15.156 20.761 -5.106 1.00 82.25 590 TRP A CA 1
ATOM 4630 C C . TRP A 1 590 ? -15.907 19.520 -4.588 1.00 82.25 590 TRP A C 1
ATOM 4632 O O . TRP A 1 590 ? -16.728 18.960 -5.313 1.00 82.25 590 TRP A O 1
ATOM 4642 N N . ILE A 1 591 ? -15.711 19.136 -3.321 1.00 89.81 591 ILE A N 1
ATOM 4643 C CA . ILE A 1 591 ? -16.514 18.105 -2.641 1.00 89.81 591 ILE A CA 1
ATOM 4644 C C . ILE A 1 591 ? -17.881 18.664 -2.231 1.00 89.81 591 ILE A C 1
ATOM 4646 O O . ILE A 1 591 ? -18.902 18.002 -2.429 1.00 89.81 591 ILE A O 1
ATOM 4650 N N . ASN A 1 592 ? -17.925 19.887 -1.694 1.00 91.00 592 ASN A N 1
ATOM 4651 C CA . ASN A 1 592 ? -19.154 20.543 -1.259 1.00 91.00 592 ASN A CA 1
ATOM 4652 C C . ASN A 1 592 ? -20.161 20.645 -2.409 1.00 91.00 592 ASN A C 1
ATOM 4654 O O . ASN A 1 592 ? -21.332 20.323 -2.232 1.00 91.00 592 ASN A O 1
ATOM 4658 N N . THR A 1 593 ? -19.692 20.985 -3.613 1.00 88.88 593 THR A N 1
ATOM 4659 C CA . THR A 1 593 ? -20.510 21.029 -4.834 1.00 88.88 593 THR A CA 1
ATOM 4660 C C . THR A 1 593 ? -21.179 19.679 -5.136 1.00 88.88 593 THR A C 1
ATOM 4662 O O . THR A 1 593 ? -22.345 19.643 -5.529 1.00 88.88 593 THR A O 1
ATOM 4665 N N . MET A 1 594 ? -20.485 18.554 -4.914 1.00 91.25 594 MET A N 1
ATOM 4666 C CA . MET A 1 594 ? -21.057 17.208 -5.075 1.00 91.25 594 MET A CA 1
ATOM 4667 C C . MET A 1 594 ? -22.027 16.838 -3.947 1.00 91.25 594 MET A C 1
ATOM 4669 O O . MET A 1 594 ? -23.074 16.248 -4.209 1.00 91.25 594 MET A O 1
ATOM 4673 N N . TRP A 1 595 ? -21.706 17.187 -2.701 1.00 92.31 595 TRP A N 1
ATOM 4674 C CA . TRP A 1 595 ? -22.558 16.929 -1.535 1.00 92.31 595 TRP A CA 1
ATOM 4675 C C . TRP A 1 595 ? -23.874 17.713 -1.582 1.00 92.31 595 TRP A C 1
ATOM 4677 O O . TRP A 1 595 ? -24.943 17.134 -1.369 1.00 92.31 595 TRP A O 1
ATOM 4687 N N . SER A 1 596 ? -23.782 19.002 -1.916 1.00 90.19 596 SER A N 1
ATOM 4688 C CA . SER A 1 596 ? -24.883 19.955 -2.089 1.00 90.19 596 SER A CA 1
ATOM 4689 C C . SER A 1 596 ? -25.794 19.630 -3.277 1.00 90.19 596 SER A C 1
ATOM 4691 O O . SER A 1 596 ? -26.908 20.147 -3.355 1.00 90.19 596 SER A O 1
ATOM 4693 N N . SER A 1 597 ? -25.348 18.794 -4.220 1.00 88.62 597 SER A N 1
ATOM 4694 C CA . SER A 1 597 ? -26.156 18.419 -5.378 1.00 88.62 597 SER A CA 1
ATOM 4695 C C . SER A 1 597 ? -27.263 17.439 -4.981 1.00 88.62 597 SER A C 1
ATOM 4697 O O . SER A 1 597 ? -27.007 16.329 -4.514 1.00 88.62 597 SER A O 1
ATOM 4699 N N . THR A 1 598 ? -28.516 17.849 -5.177 1.00 81.12 598 THR A N 1
ATOM 4700 C CA . THR A 1 598 ? -29.704 17.029 -4.890 1.00 81.12 598 THR A CA 1
ATOM 4701 C C . THR A 1 598 ? -30.163 16.201 -6.092 1.00 81.12 598 THR A C 1
ATOM 4703 O O . THR A 1 598 ? -30.857 15.200 -5.916 1.00 81.12 598 THR A O 1
ATOM 4706 N N . SER A 1 599 ? -29.765 16.580 -7.311 1.00 83.38 599 SER A N 1
ATOM 4707 C CA . SER A 1 599 ? -30.079 15.858 -8.546 1.00 83.38 599 SER A CA 1
ATOM 4708 C C . SER A 1 599 ? -29.004 16.110 -9.620 1.00 83.38 599 SER A C 1
ATOM 4710 O O . SER A 1 599 ? -28.959 17.215 -10.164 1.00 83.38 599 SER A O 1
ATOM 4712 N N . PRO A 1 600 ? -28.160 15.114 -9.961 1.00 85.12 600 PRO A N 1
ATOM 4713 C CA . PRO A 1 600 ? -28.037 13.802 -9.320 1.00 85.12 600 PRO A CA 1
ATOM 4714 C C . PRO A 1 600 ? -27.345 13.889 -7.944 1.00 85.12 600 PRO A C 1
ATOM 4716 O O . PRO A 1 600 ? -26.429 14.680 -7.740 1.00 85.12 600 PRO A O 1
ATOM 4719 N N . LYS A 1 601 ? -27.766 13.046 -6.992 1.00 89.31 601 LYS A N 1
ATOM 4720 C CA . LYS A 1 601 ? -27.240 13.016 -5.614 1.00 89.31 601 LYS A CA 1
ATOM 4721 C C . LYS A 1 601 ? -25.884 12.297 -5.536 1.00 89.31 601 LYS A C 1
ATOM 4723 O O . LYS A 1 601 ? -25.818 11.151 -5.107 1.00 89.31 601 LYS A O 1
ATOM 4728 N N . TRP A 1 602 ? -24.812 12.962 -5.965 1.00 91.94 602 TRP A N 1
ATOM 4729 C CA . TRP A 1 602 ? -23.473 12.370 -6.125 1.00 91.94 602 TRP A CA 1
ATOM 4730 C C . TRP A 1 602 ? -22.926 11.646 -4.889 1.00 91.94 602 TRP A C 1
ATOM 4732 O O . TRP A 1 602 ? -22.388 1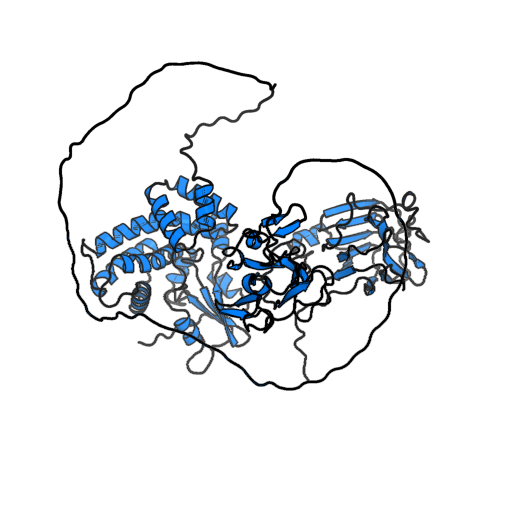0.547 -5.009 1.00 91.94 602 TRP A O 1
ATOM 4742 N N . ILE A 1 603 ? -23.038 12.261 -3.709 1.00 93.25 603 ILE A N 1
ATOM 4743 C CA . ILE A 1 603 ? -22.543 11.686 -2.453 1.00 93.25 603 ILE A CA 1
ATOM 4744 C C . ILE A 1 603 ? -23.735 11.258 -1.600 1.00 93.25 603 ILE A C 1
ATOM 4746 O O . ILE A 1 603 ? -24.450 12.095 -1.047 1.00 93.25 603 ILE A O 1
ATOM 4750 N N . GLU A 1 604 ? -23.939 9.952 -1.446 1.00 91.88 604 GLU A N 1
ATOM 4751 C CA . GLU A 1 604 ? -24.892 9.418 -0.466 1.00 91.88 604 GLU A CA 1
ATOM 4752 C C . GLU A 1 604 ? -24.341 9.661 0.948 1.00 91.88 604 GLU A C 1
ATOM 4754 O O . GLU A 1 604 ? -25.025 10.240 1.794 1.00 91.88 604 GLU A O 1
ATOM 4759 N N . GLY A 1 605 ? -23.047 9.383 1.146 1.00 88.50 605 GLY A N 1
ATOM 4760 C CA . GLY A 1 605 ? -22.268 9.827 2.303 1.00 88.50 605 GLY A CA 1
ATOM 4761 C C . GLY A 1 605 ? -22.451 8.950 3.535 1.00 88.50 605 GLY A C 1
ATOM 4762 O O . GLY A 1 605 ? -21.625 8.078 3.784 1.00 88.50 605 GLY A O 1
ATOM 4763 N N . PHE A 1 606 ? -23.508 9.196 4.307 1.00 94.00 606 PHE A N 1
ATOM 4764 C CA . PHE A 1 606 ? -23.723 8.654 5.658 1.00 94.00 606 PHE A CA 1
ATOM 4765 C C . PHE A 1 606 ? -24.321 7.232 5.642 1.00 94.00 606 PHE A C 1
ATOM 4767 O O . PHE A 1 606 ? -25.223 6.916 6.409 1.00 94.00 606 PHE A O 1
ATOM 4774 N N . ILE A 1 607 ? -23.855 6.361 4.747 1.00 94.12 607 ILE A N 1
ATOM 4775 C CA . ILE A 1 607 ? -24.330 4.972 4.611 1.00 94.12 607 ILE A CA 1
ATOM 4776 C C . ILE A 1 607 ? -23.270 3.982 5.091 1.00 94.12 607 ILE A C 1
ATOM 4778 O O . ILE A 1 607 ? -22.068 4.226 4.944 1.00 94.12 607 ILE A O 1
ATOM 4782 N N . THR A 1 608 ? -23.697 2.836 5.623 1.00 92.75 608 THR A N 1
ATOM 4783 C CA . THR A 1 608 ? -22.749 1.757 5.939 1.00 92.75 608 THR A CA 1
ATOM 4784 C C . THR A 1 608 ? -22.234 1.074 4.664 1.00 92.75 608 THR A C 1
ATOM 4786 O O . THR A 1 608 ? -22.732 1.306 3.557 1.00 92.75 608 THR A O 1
ATOM 4789 N N . LYS A 1 609 ? -21.213 0.218 4.803 1.00 93.69 609 LYS A N 1
ATOM 4790 C CA . LYS A 1 609 ? -20.752 -0.636 3.700 1.00 93.69 609 LYS A CA 1
ATOM 4791 C C . LYS A 1 609 ? -21.883 -1.565 3.247 1.00 93.69 609 LYS A C 1
ATOM 4793 O O . LYS A 1 609 ? -22.155 -1.672 2.060 1.00 93.69 609 LYS A O 1
ATOM 4798 N N . GLU A 1 610 ? -22.572 -2.163 4.205 1.00 92.19 610 GLU A N 1
ATOM 4799 C CA . GLU A 1 610 ? -23.623 -3.160 4.019 1.00 92.19 610 GLU A CA 1
ATOM 4800 C C . GLU A 1 610 ? -24.863 -2.540 3.354 1.00 92.19 610 GLU A C 1
ATOM 4802 O O . GLU A 1 610 ? -25.431 -3.137 2.442 1.00 92.19 610 GLU A O 1
ATOM 4807 N N . GLU A 1 611 ? -25.247 -1.314 3.736 1.00 91.81 611 GLU A N 1
ATOM 4808 C CA . GLU A 1 611 ? -26.320 -0.542 3.083 1.00 91.81 611 GLU A CA 1
ATOM 4809 C C . GLU A 1 611 ? -25.991 -0.243 1.605 1.00 91.81 611 GLU A C 1
ATOM 4811 O O . GLU A 1 611 ? -26.864 -0.348 0.735 1.00 91.81 611 GLU A O 1
ATOM 4816 N N . ALA A 1 612 ? -24.727 0.088 1.307 1.00 92.44 612 ALA A N 1
ATOM 4817 C CA . ALA A 1 612 ? -24.250 0.339 -0.053 1.00 92.44 612 ALA A CA 1
ATOM 4818 C C . ALA A 1 612 ? -24.220 -0.941 -0.901 1.00 92.44 612 ALA A C 1
ATOM 4820 O O . ALA A 1 612 ? -24.761 -0.966 -2.007 1.00 92.44 612 ALA A O 1
ATOM 4821 N N . GLU A 1 613 ? -23.636 -2.015 -0.366 1.00 92.00 613 GLU A N 1
ATOM 4822 C CA . GLU A 1 613 ? -23.543 -3.311 -1.038 1.00 92.00 613 GLU A CA 1
ATOM 4823 C C . GLU A 1 613 ? -24.932 -3.899 -1.299 1.00 92.00 613 GLU A C 1
ATOM 4825 O O . GLU A 1 613 ? -25.229 -4.257 -2.435 1.00 92.00 613 GLU A O 1
ATOM 4830 N N . THR A 1 614 ? -25.829 -3.897 -0.309 1.00 88.94 614 THR A N 1
ATOM 4831 C CA . THR A 1 614 ? -27.214 -4.387 -0.464 1.00 88.94 614 THR A CA 1
ATOM 4832 C C . THR A 1 614 ? -27.984 -3.592 -1.523 1.00 88.94 614 THR A C 1
ATOM 4834 O O . THR A 1 614 ? -28.698 -4.168 -2.345 1.00 88.94 614 THR A O 1
ATOM 4837 N N . SER A 1 615 ? -27.806 -2.266 -1.569 1.00 87.88 615 SER A N 1
ATOM 4838 C CA . SER A 1 615 ? -28.450 -1.423 -2.587 1.00 87.88 615 SER A CA 1
ATOM 4839 C C . SER A 1 615 ? -27.955 -1.740 -4.004 1.00 87.88 615 SER A C 1
ATOM 4841 O O . SER A 1 615 ? -28.755 -1.766 -4.941 1.00 87.88 615 SER A O 1
ATOM 4843 N N . LEU A 1 616 ? -26.660 -2.031 -4.169 1.00 88.44 616 LEU A N 1
ATOM 4844 C CA . LEU A 1 616 ? -26.072 -2.461 -5.444 1.00 88.44 616 LEU A CA 1
ATOM 4845 C C . LEU A 1 616 ? -26.380 -3.929 -5.787 1.00 88.44 616 LEU A C 1
ATOM 4847 O O . LEU A 1 616 ? -26.389 -4.277 -6.965 1.00 88.44 616 LEU A O 1
ATOM 4851 N N . GLN A 1 617 ? -26.690 -4.776 -4.801 1.00 83.31 617 GLN A N 1
ATOM 4852 C CA . GLN A 1 617 ? -27.172 -6.145 -5.024 1.00 83.31 617 GLN A CA 1
ATOM 4853 C C . GLN A 1 617 ? -28.614 -6.211 -5.534 1.00 83.31 617 GLN A C 1
ATOM 4855 O O . GLN A 1 617 ? -28.953 -7.187 -6.192 1.00 83.31 617 GLN A O 1
ATOM 4860 N N . GLY A 1 618 ? -29.435 -5.187 -5.275 1.00 67.69 618 GLY A N 1
ATOM 4861 C CA . GLY A 1 618 ? -30.780 -5.043 -5.838 1.00 67.69 618 GLY A CA 1
ATOM 4862 C C . GLY A 1 618 ? -31.807 -6.090 -5.371 1.00 67.69 618 GLY A C 1
ATOM 4863 O O . GLY A 1 618 ? -31.490 -7.161 -4.866 1.00 67.69 618 GLY A O 1
ATOM 4864 N N . SER A 1 619 ? -33.097 -5.808 -5.576 1.00 60.56 619 SER A N 1
ATOM 4865 C CA . SER A 1 619 ? -34.186 -6.743 -5.225 1.00 60.56 619 SER A CA 1
ATOM 4866 C C . SER A 1 619 ? -34.451 -7.830 -6.277 1.00 60.56 619 SER A C 1
ATOM 4868 O O . SER A 1 619 ? -35.312 -8.686 -6.076 1.00 60.56 619 SER A O 1
ATOM 4870 N N . ARG A 1 620 ? -33.741 -7.795 -7.413 1.00 61.25 620 ARG A N 1
ATOM 4871 C CA . ARG A 1 620 ? -33.849 -8.759 -8.527 1.00 61.25 620 ARG A CA 1
ATOM 4872 C C . ARG A 1 620 ? -32.497 -9.357 -8.943 1.00 61.25 620 ARG A C 1
ATOM 4874 O O . ARG A 1 620 ? -32.407 -9.947 -10.015 1.00 61.25 620 ARG A O 1
ATOM 4881 N N . GLY A 1 621 ? -31.469 -9.204 -8.111 1.00 67.31 621 GLY A N 1
ATOM 4882 C CA . GLY A 1 621 ? -30.078 -9.452 -8.481 1.00 67.31 621 GLY A CA 1
ATOM 4883 C C . GLY A 1 621 ? -29.335 -8.164 -8.839 1.00 67.31 621 GLY A C 1
ATOM 4884 O O . GLY A 1 621 ? -29.938 -7.088 -8.923 1.00 67.31 621 GLY A O 1
ATOM 4885 N N . LEU A 1 622 ? -28.015 -8.312 -8.986 1.00 73.94 622 LEU A N 1
ATOM 4886 C CA . LEU A 1 622 ? -27.040 -7.223 -9.015 1.00 73.94 622 LEU A CA 1
ATOM 4887 C C . LEU A 1 622 ? -27.406 -6.121 -10.020 1.00 73.94 622 LEU A C 1
ATOM 4889 O O . LEU A 1 622 ? -27.816 -6.412 -11.146 1.00 73.94 622 LEU A O 1
ATOM 4893 N N . GLN A 1 623 ? -27.211 -4.858 -9.634 1.00 79.69 623 GLN A N 1
ATOM 4894 C CA . GLN A 1 623 ? -27.330 -3.740 -10.568 1.00 79.69 623 GLN A CA 1
ATOM 4895 C C . GLN A 1 623 ? -26.278 -3.847 -11.680 1.00 79.69 623 GLN A C 1
ATOM 4897 O O . GLN A 1 623 ? -25.246 -4.499 -11.530 1.00 79.69 623 GLN A O 1
ATOM 4902 N N . GLU A 1 624 ? -26.552 -3.211 -12.817 1.00 83.81 624 GLU A N 1
ATOM 4903 C CA . GLU A 1 624 ? -25.700 -3.303 -14.002 1.00 83.81 624 GLU A CA 1
ATOM 4904 C C . GLU A 1 624 ? -24.259 -2.830 -13.737 1.00 83.81 624 GLU A C 1
ATOM 4906 O O . GLU A 1 624 ? -24.022 -1.896 -12.963 1.00 83.81 624 GLU A O 1
ATOM 4911 N N . SER A 1 625 ? -23.298 -3.441 -14.438 1.00 87.94 625 SER A N 1
ATOM 4912 C CA . SER A 1 625 ? -21.876 -3.097 -14.337 1.00 87.94 625 SER A CA 1
ATOM 4913 C C . SER A 1 625 ? -21.615 -1.596 -14.498 1.00 87.94 625 SER A C 1
ATOM 4915 O O . SER A 1 625 ? -22.171 -0.916 -15.370 1.00 87.94 625 SER A O 1
ATOM 4917 N N . GLY A 1 626 ? -20.729 -1.090 -13.646 1.00 89.25 626 GLY A N 1
ATOM 4918 C CA . GLY A 1 626 ? -20.374 0.316 -13.524 1.00 89.25 626 GLY A CA 1
ATOM 4919 C C . GLY A 1 626 ? -21.353 1.174 -12.725 1.00 89.25 626 GLY A C 1
ATOM 4920 O O . GLY A 1 626 ? -21.193 2.392 -12.690 1.00 89.25 626 GLY A O 1
ATOM 4921 N N . THR A 1 627 ? -22.346 0.576 -12.060 1.00 92.88 627 THR A N 1
ATOM 4922 C CA . THR A 1 627 ? -23.162 1.288 -11.064 1.00 92.88 627 THR A CA 1
ATOM 4923 C C . THR A 1 627 ? -22.365 1.518 -9.783 1.00 92.88 627 THR A C 1
ATOM 4925 O O . THR A 1 627 ? -21.869 0.554 -9.200 1.00 92.88 627 THR A O 1
ATOM 4928 N N . PHE A 1 628 ? -22.268 2.770 -9.322 1.00 94.00 628 PHE A N 1
ATOM 4929 C CA . PHE A 1 628 ? -21.463 3.145 -8.154 1.00 94.00 628 PHE A CA 1
ATOM 4930 C C . PHE A 1 628 ? -22.136 4.129 -7.192 1.00 94.00 628 PHE A C 1
ATOM 4932 O O . PHE A 1 628 ? -22.995 4.920 -7.575 1.00 94.00 628 PHE A O 1
ATOM 4939 N N . VAL A 1 629 ? -21.705 4.113 -5.930 1.00 94.81 629 VAL A N 1
ATOM 4940 C CA . VAL A 1 629 ? -22.140 5.025 -4.864 1.00 94.81 629 VAL A CA 1
ATOM 4941 C C . VAL A 1 629 ? -20.931 5.546 -4.083 1.00 94.81 629 VAL A C 1
ATOM 4943 O O . VAL A 1 629 ? -20.017 4.786 -3.761 1.00 94.81 629 VAL A O 1
ATOM 4946 N N . LEU A 1 630 ? -20.948 6.838 -3.738 1.00 95.31 630 LEU A N 1
ATOM 4947 C CA . LEU A 1 630 ? -19.949 7.479 -2.877 1.00 95.31 630 LEU A CA 1
ATOM 4948 C C . LEU A 1 630 ? -20.429 7.565 -1.421 1.00 95.31 630 LEU A C 1
ATOM 4950 O O . LEU A 1 630 ? -21.523 8.073 -1.143 1.00 95.31 630 LEU A O 1
ATOM 4954 N N . ARG A 1 631 ? -19.584 7.119 -0.487 1.00 94.75 631 ARG A N 1
ATOM 4955 C CA . ARG A 1 631 ? -19.862 7.099 0.959 1.00 94.75 631 ARG A CA 1
ATOM 4956 C C . ARG A 1 631 ? -18.627 7.403 1.802 1.00 94.75 631 ARG A C 1
ATOM 4958 O O . ARG A 1 631 ? -17.504 7.254 1.328 1.00 94.75 631 ARG A O 1
ATOM 4965 N N . PHE A 1 632 ? -18.837 7.754 3.066 1.00 95.50 632 PHE A N 1
ATOM 4966 C CA . PHE A 1 632 ? -17.771 7.838 4.063 1.00 95.50 632 PHE A CA 1
ATOM 4967 C C . PHE A 1 632 ? -17.641 6.490 4.804 1.00 95.50 632 PHE A C 1
ATOM 4969 O O . PHE A 1 632 ? -18.655 5.889 5.167 1.00 95.50 632 PHE A O 1
ATOM 4976 N N . PRO A 1 633 ? -16.427 5.954 5.015 1.00 93.81 633 PRO A N 1
ATOM 4977 C CA . PRO A 1 633 ? -16.235 4.685 5.705 1.00 93.81 633 PRO A CA 1
ATOM 4978 C C . PRO A 1 633 ? -16.440 4.835 7.219 1.00 93.81 633 PRO A C 1
ATOM 4980 O O . PRO A 1 633 ? -15.723 5.566 7.896 1.00 93.81 633 PRO A O 1
ATOM 4983 N N . THR A 1 634 ? -17.392 4.085 7.773 1.00 93.56 634 THR A N 1
ATOM 4984 C CA . THR A 1 634 ? -17.718 4.056 9.213 1.00 93.56 634 THR A CA 1
ATOM 4985 C C . THR A 1 634 ? -16.608 3.457 10.085 1.00 93.56 634 THR A C 1
ATOM 4987 O O . THR A 1 634 ? -16.544 3.723 11.278 1.00 93.56 634 THR A O 1
ATOM 4990 N N . SER A 1 635 ? -15.697 2.678 9.492 1.00 89.56 635 SER A N 1
ATOM 4991 C CA . SER A 1 635 ? -14.553 2.028 10.148 1.00 89.56 635 SER A CA 1
ATOM 4992 C C . SER A 1 635 ? -13.279 2.890 10.201 1.00 89.56 635 SER A C 1
ATOM 4994 O O . SER A 1 635 ? -12.178 2.359 10.383 1.00 89.56 635 SER A O 1
ATOM 4996 N N . ARG A 1 636 ? -13.397 4.205 9.968 1.00 91.69 636 ARG A N 1
ATOM 4997 C CA . ARG A 1 636 ? -12.279 5.153 9.831 1.00 91.69 636 ARG A CA 1
ATOM 4998 C C . ARG A 1 636 ? -12.579 6.452 10.582 1.00 91.69 636 ARG A C 1
ATOM 5000 O O . ARG A 1 636 ? -13.118 7.399 10.017 1.00 91.69 636 ARG A O 1
ATOM 5007 N N . SER A 1 637 ? -12.211 6.485 11.857 1.00 93.94 637 SER A N 1
ATOM 5008 C CA . SER A 1 637 ? -12.325 7.667 12.724 1.00 93.94 637 SER A CA 1
ATOM 5009 C C . SER A 1 637 ? -10.945 8.247 13.022 1.00 93.94 637 SER A C 1
ATOM 5011 O O . SER A 1 637 ? -9.952 7.517 13.031 1.00 93.94 637 SER A O 1
ATOM 5013 N N . TRP A 1 638 ? -10.867 9.551 13.283 1.00 95.38 638 TRP A N 1
ATOM 5014 C CA . TRP A 1 638 ? -9.637 10.221 13.705 1.00 95.38 638 TRP A CA 1
ATOM 5015 C C . TRP A 1 638 ? -9.025 9.507 14.928 1.00 95.38 638 TRP A C 1
ATOM 5017 O O . TRP A 1 638 ? -9.778 9.132 15.832 1.00 95.38 638 TRP A O 1
ATOM 5027 N N . PRO A 1 639 ? -7.693 9.300 14.985 1.00 93.12 639 PRO A N 1
ATOM 5028 C CA . PRO A 1 639 ? -6.649 9.817 14.092 1.00 93.12 639 PRO A CA 1
ATOM 5029 C C . PRO A 1 639 ? -6.225 8.849 12.967 1.00 93.12 639 PRO A C 1
ATOM 5031 O O . PRO A 1 639 ? -5.067 8.873 12.544 1.00 93.12 639 PRO A O 1
ATOM 5034 N N . HIS A 1 640 ? -7.111 7.968 12.488 1.00 91.69 640 HIS A N 1
ATOM 5035 C CA . HIS A 1 640 ? -6.806 7.103 11.341 1.00 91.69 640 HIS A CA 1
ATOM 5036 C C . HIS A 1 640 ? -6.459 7.948 10.094 1.00 91.69 640 HIS A C 1
ATOM 5038 O O . HIS A 1 640 ? -7.204 8.882 9.806 1.00 91.69 640 HIS A O 1
ATOM 5044 N N . PRO A 1 641 ? -5.403 7.618 9.318 1.00 86.38 641 PRO A N 1
ATOM 5045 C CA . PRO A 1 641 ? -5.037 8.308 8.072 1.00 86.38 641 PRO A CA 1
ATOM 5046 C C . PRO A 1 641 ? -6.221 8.641 7.147 1.00 86.38 641 PRO A C 1
ATOM 5048 O O . PRO A 1 641 ? -6.437 9.807 6.832 1.00 86.38 641 PRO A O 1
ATOM 5051 N N . ASP A 1 642 ? -7.033 7.635 6.805 1.00 88.50 642 ASP A N 1
ATOM 5052 C CA . ASP A 1 642 ? -8.237 7.757 5.960 1.00 88.50 642 ASP A CA 1
ATOM 5053 C C . ASP A 1 642 ? -9.480 8.390 6.638 1.00 88.50 642 ASP A C 1
ATOM 5055 O O . ASP A 1 642 ? -10.586 8.313 6.093 1.00 88.50 642 ASP A O 1
ATOM 5059 N N . ALA A 1 643 ? -9.385 8.937 7.856 1.00 91.31 643 ALA A N 1
ATOM 5060 C CA . ALA A 1 643 ? -10.558 9.505 8.523 1.00 91.31 643 ALA A CA 1
ATOM 5061 C C . ALA A 1 643 ? -11.075 10.730 7.749 1.00 91.31 643 ALA A C 1
ATOM 5063 O O . ALA A 1 643 ? -10.335 11.685 7.514 1.00 91.31 643 ALA A O 1
ATOM 5064 N N . GLY A 1 644 ? -12.353 10.692 7.360 1.00 91.06 644 GLY A N 1
ATOM 5065 C CA . GLY A 1 644 ? -12.979 11.699 6.496 1.00 91.06 644 GLY A CA 1
ATOM 5066 C C . GLY A 1 644 ? -12.805 11.467 4.989 1.00 91.06 644 GLY A C 1
ATOM 5067 O O . GLY A 1 644 ? -13.335 12.257 4.209 1.00 91.06 644 GLY A O 1
ATOM 5068 N N . SER A 1 645 ? -12.105 10.414 4.554 1.00 91.06 645 SER A N 1
ATOM 5069 C CA . SER A 1 645 ? -11.938 10.076 3.132 1.00 91.06 645 SER A CA 1
ATOM 5070 C C . SER A 1 645 ? -13.219 9.514 2.503 1.00 91.06 645 SER A C 1
ATOM 5072 O O . SER A 1 645 ? -14.061 8.929 3.182 1.00 91.06 645 SER A O 1
ATOM 5074 N N . LEU A 1 646 ? -13.355 9.637 1.180 1.00 92.81 646 LEU A N 1
ATOM 5075 C CA . LEU A 1 646 ? -14.461 9.040 0.424 1.00 92.81 646 LEU A CA 1
ATOM 5076 C C . LEU A 1 646 ? -14.111 7.632 -0.073 1.00 92.81 646 LEU A C 1
ATOM 5078 O O . LEU A 1 646 ? -12.991 7.369 -0.504 1.00 92.81 646 LEU A O 1
ATOM 5082 N N . VAL A 1 647 ? -15.099 6.738 -0.070 1.00 94.81 647 VAL A N 1
ATOM 5083 C CA . VAL A 1 647 ? -15.039 5.401 -0.674 1.00 94.81 647 VAL A CA 1
ATOM 5084 C C . VAL A 1 647 ? -16.062 5.323 -1.800 1.00 94.81 647 VAL A C 1
ATOM 5086 O O . VAL A 1 647 ? -17.241 5.620 -1.591 1.00 94.81 647 VAL A O 1
ATOM 5089 N N . VAL A 1 648 ? -15.624 4.867 -2.974 1.00 95.12 648 VAL A N 1
ATOM 5090 C CA . VAL A 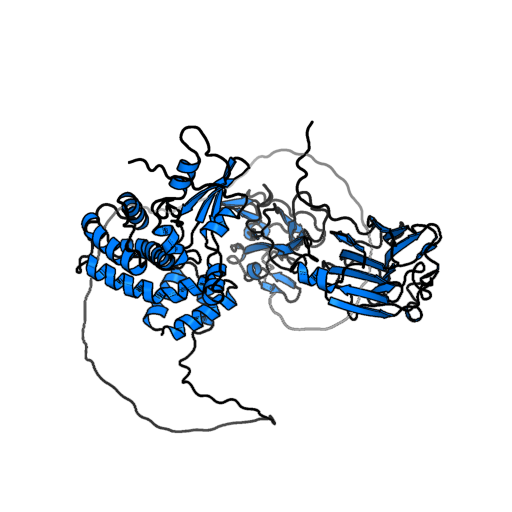1 648 ? -16.520 4.428 -4.046 1.00 95.12 648 VAL A CA 1
ATOM 5091 C C . VAL A 1 648 ? -16.835 2.946 -3.855 1.00 95.12 648 VAL A C 1
ATOM 5093 O O . VAL A 1 648 ? -15.941 2.106 -3.753 1.00 95.12 648 VAL A O 1
ATOM 5096 N N . THR A 1 649 ? -18.122 2.628 -3.755 1.00 94.94 649 THR A N 1
ATOM 5097 C CA . THR A 1 649 ? -18.638 1.250 -3.744 1.00 94.94 649 THR A CA 1
ATOM 5098 C C . THR A 1 649 ? -19.319 1.012 -5.082 1.00 94.94 649 THR A C 1
ATOM 5100 O O . THR A 1 649 ? -20.196 1.798 -5.436 1.00 94.94 649 THR A O 1
ATOM 5103 N N . TYR A 1 650 ? -18.908 0.006 -5.853 1.00 94.12 650 TYR A N 1
ATOM 5104 C CA . TYR A 1 650 ? -19.363 -0.151 -7.239 1.00 94.12 650 TYR A CA 1
ATOM 5105 C C . TYR A 1 650 ? -19.446 -1.601 -7.709 1.00 94.12 650 TYR A C 1
ATOM 5107 O O . TYR A 1 650 ? -18.785 -2.484 -7.163 1.00 94.12 650 TYR A O 1
ATOM 5115 N N . VAL A 1 651 ? -20.252 -1.831 -8.745 1.00 92.88 651 VAL A N 1
ATOM 5116 C CA . VAL A 1 651 ? -20.343 -3.113 -9.451 1.00 92.88 651 VAL A CA 1
ATOM 5117 C C . VAL A 1 651 ? -19.288 -3.175 -10.556 1.00 92.88 651 VAL A C 1
ATOM 5119 O O . VAL A 1 651 ? -19.375 -2.433 -11.535 1.00 92.88 651 VAL A O 1
ATOM 5122 N N . GLY A 1 652 ? -18.319 -4.079 -10.422 1.00 88.69 652 GLY A N 1
ATOM 5123 C CA . GLY A 1 652 ? -17.305 -4.347 -11.442 1.00 88.69 652 GLY A CA 1
ATOM 5124 C C . GLY A 1 652 ? -17.823 -5.202 -12.606 1.00 88.69 652 GLY A C 1
ATOM 5125 O O . GLY A 1 652 ? -18.884 -5.824 -12.531 1.00 88.69 652 GLY A O 1
ATOM 5126 N N . SER A 1 653 ? -17.024 -5.295 -13.672 1.00 83.62 653 SER A N 1
ATOM 5127 C CA . SER A 1 653 ? -17.343 -6.035 -14.909 1.00 83.62 653 SER A CA 1
ATOM 5128 C C . SER A 1 653 ? -17.663 -7.522 -14.693 1.00 83.62 653 SER A C 1
ATOM 5130 O O . SER A 1 653 ? -18.522 -8.086 -15.376 1.00 83.62 653 SER A O 1
ATOM 5132 N N . LYS A 1 654 ? -17.038 -8.152 -13.690 1.00 83.06 654 LYS A N 1
ATOM 5133 C CA . LYS A 1 654 ? -17.307 -9.538 -13.265 1.00 83.06 654 LYS A CA 1
ATOM 5134 C C . LYS A 1 654 ? -18.570 -9.694 -12.396 1.00 83.06 654 LYS A C 1
ATOM 5136 O O . LYS A 1 654 ? -18.791 -10.771 -11.857 1.00 83.06 654 LYS A O 1
ATOM 5141 N N . HIS A 1 655 ? -19.406 -8.656 -12.274 1.00 80.88 655 HIS A N 1
ATOM 5142 C CA . HIS A 1 655 ? -20.594 -8.632 -11.407 1.00 80.88 655 HIS A CA 1
ATOM 5143 C C . HIS A 1 655 ? -20.240 -8.924 -9.933 1.00 80.88 655 HIS A C 1
ATOM 5145 O O . HIS A 1 655 ? -20.927 -9.644 -9.211 1.00 80.88 655 HIS A O 1
ATOM 5151 N N . THR A 1 656 ? -19.136 -8.330 -9.489 1.00 86.81 656 THR A N 1
ATOM 5152 C CA . THR A 1 656 ? -18.628 -8.344 -8.113 1.00 86.81 656 THR A CA 1
ATOM 5153 C C . THR A 1 656 ? -18.673 -6.930 -7.547 1.00 86.81 656 THR A C 1
ATOM 5155 O O . THR A 1 656 ? -18.490 -5.965 -8.289 1.00 86.81 656 THR A O 1
ATOM 5158 N N . ILE A 1 657 ? -18.932 -6.780 -6.244 1.00 90.69 657 ILE A N 1
ATOM 5159 C CA . ILE A 1 657 ? -18.945 -5.455 -5.612 1.00 90.69 657 ILE A CA 1
ATOM 5160 C C . ILE A 1 657 ? -17.565 -5.138 -5.046 1.00 90.69 657 ILE A C 1
ATOM 5162 O O . ILE A 1 657 ? -17.005 -5.901 -4.259 1.00 90.69 657 ILE A O 1
ATOM 5166 N N . HIS A 1 658 ? -17.038 -3.987 -5.442 1.00 92.62 658 HIS A N 1
ATOM 5167 C CA . HIS A 1 658 ? -15.743 -3.475 -5.026 1.00 92.62 658 HIS A CA 1
ATOM 5168 C C . HIS A 1 658 ? -15.927 -2.240 -4.144 1.00 92.62 658 HIS A C 1
ATOM 5170 O O . HIS A 1 658 ? -16.842 -1.442 -4.343 1.00 92.62 658 HIS A O 1
ATOM 5176 N N . ASN A 1 659 ? -15.036 -2.077 -3.166 1.00 93.88 659 ASN A N 1
ATOM 5177 C CA . ASN A 1 659 ? -14.972 -0.916 -2.283 1.00 93.88 659 ASN A CA 1
ATOM 5178 C C . ASN A 1 659 ? -13.570 -0.316 -2.416 1.00 93.88 659 ASN A C 1
ATOM 5180 O O . ASN A 1 659 ? -12.609 -0.925 -1.952 1.00 93.88 659 ASN A O 1
ATOM 5184 N N . LYS A 1 660 ? -13.441 0.854 -3.045 1.00 92.94 660 LYS A N 1
ATOM 5185 C CA . LYS A 1 660 ? -12.147 1.497 -3.315 1.00 92.94 660 LYS A CA 1
ATOM 5186 C C . LYS A 1 660 ? -12.086 2.858 -2.627 1.00 92.94 660 LYS A C 1
ATOM 5188 O O . LYS A 1 660 ? -12.998 3.673 -2.765 1.00 92.94 660 LYS A O 1
ATOM 5193 N N . LEU A 1 661 ? -11.024 3.094 -1.859 1.00 90.19 661 LEU A N 1
ATOM 5194 C CA . LEU A 1 661 ? -10.760 4.393 -1.242 1.00 90.19 661 LEU A CA 1
ATOM 5195 C C . LEU A 1 661 ? -10.350 5.398 -2.328 1.00 90.19 661 LEU A C 1
ATOM 5197 O O . LEU A 1 661 ? -9.530 5.078 -3.189 1.00 90.19 661 LEU A O 1
ATOM 5201 N N . ILE A 1 662 ? -10.910 6.605 -2.292 1.00 86.69 662 ILE A N 1
ATOM 5202 C CA . ILE A 1 662 ? -10.526 7.697 -3.188 1.00 86.69 662 ILE A CA 1
ATOM 5203 C C . ILE A 1 662 ? -9.367 8.456 -2.540 1.00 86.69 662 ILE A C 1
ATOM 5205 O O . ILE A 1 662 ? -9.517 9.012 -1.451 1.00 86.69 662 ILE A O 1
ATOM 5209 N N . SER A 1 663 ? -8.217 8.505 -3.218 1.00 72.19 663 SER A N 1
ATOM 5210 C CA . SER A 1 663 ? -7.087 9.330 -2.785 1.00 72.19 663 SER A CA 1
ATOM 5211 C C . SER A 1 663 ? -7.389 10.806 -3.046 1.00 72.19 663 SER A C 1
ATOM 5213 O O . SER A 1 663 ? -7.363 11.273 -4.184 1.00 72.19 663 SER A O 1
ATOM 5215 N N . LEU A 1 664 ? -7.698 11.539 -1.976 1.00 68.38 664 LEU A N 1
ATOM 5216 C CA . LEU A 1 664 ? -7.930 12.985 -2.028 1.00 68.38 664 LEU A CA 1
ATOM 5217 C C . LEU A 1 664 ? -6.605 13.775 -1.943 1.00 68.38 664 LEU A C 1
ATOM 5219 O O . LEU A 1 664 ? -6.553 14.917 -2.391 1.00 68.38 664 LEU A O 1
ATOM 5223 N N . ASP A 1 665 ? -5.521 13.159 -1.448 1.00 58.75 665 ASP A N 1
ATOM 5224 C CA . ASP A 1 665 ? -4.195 13.776 -1.253 1.00 58.75 665 ASP A CA 1
ATOM 5225 C C . ASP A 1 665 ? -3.577 14.319 -2.552 1.00 58.75 665 ASP A C 1
ATOM 5227 O O . ASP A 1 665 ? -3.026 15.422 -2.561 1.00 58.75 665 ASP A O 1
ATOM 5231 N N . GLN A 1 666 ? -3.732 13.608 -3.674 1.00 50.59 666 GLN A N 1
ATOM 5232 C CA . GLN A 1 666 ? -3.301 14.126 -4.977 1.00 50.59 666 GLN A CA 1
ATOM 5233 C C . GLN A 1 666 ? -4.099 15.386 -5.356 1.00 50.59 666 GLN A C 1
ATOM 5235 O O . GLN A 1 666 ? -3.510 16.400 -5.734 1.00 50.59 666 GLN A O 1
ATOM 5240 N N . MET A 1 667 ? -5.424 15.372 -5.171 1.00 49.88 667 MET A N 1
ATOM 5241 C CA . MET A 1 667 ? -6.305 16.497 -5.513 1.00 49.88 667 MET A CA 1
ATOM 5242 C C . MET A 1 667 ? -6.087 17.723 -4.620 1.00 49.88 667 MET A C 1
ATOM 5244 O O . MET A 1 667 ? -6.143 18.847 -5.121 1.00 49.88 667 MET A O 1
ATOM 5248 N N . PHE A 1 668 ? -5.749 17.534 -3.339 1.00 49.78 668 PHE A N 1
ATOM 5249 C CA . PHE A 1 668 ? -5.336 18.635 -2.461 1.00 49.78 668 PHE A CA 1
ATOM 5250 C C . PHE A 1 668 ? -4.100 19.376 -3.001 1.00 49.78 668 PHE A C 1
ATOM 5252 O O . PHE A 1 668 ? -4.044 20.599 -2.905 1.00 49.78 668 PHE A O 1
ATOM 5259 N N . SER A 1 669 ? -3.154 18.674 -3.640 1.00 41.97 669 SER A N 1
ATOM 5260 C CA . SER A 1 669 ? -1.953 19.295 -4.227 1.00 41.97 669 SER A CA 1
ATOM 5261 C C . SER A 1 669 ? -2.197 20.025 -5.559 1.00 41.97 669 SER A C 1
ATOM 5263 O O . SER A 1 669 ? -1.519 21.015 -5.845 1.00 41.97 669 SER A O 1
ATOM 5265 N N . PHE A 1 670 ? -3.172 19.573 -6.360 1.00 38.75 670 PHE A N 1
ATOM 5266 C CA . PHE A 1 670 ? -3.552 20.222 -7.623 1.00 38.75 670 PHE A CA 1
ATOM 5267 C C . PHE A 1 670 ? -4.414 21.471 -7.397 1.00 38.75 670 PHE A C 1
ATOM 5269 O O . PHE A 1 670 ? -4.202 22.485 -8.064 1.00 38.75 670 PHE A O 1
ATOM 5276 N N . ALA A 1 671 ? -5.340 21.437 -6.431 1.00 42.25 671 ALA A N 1
ATOM 5277 C CA . ALA A 1 671 ? -6.268 22.539 -6.162 1.00 42.25 671 ALA A CA 1
ATOM 5278 C C . ALA A 1 671 ? -5.574 23.852 -5.739 1.00 42.25 671 ALA A C 1
ATOM 5280 O O . ALA A 1 671 ? -6.084 24.932 -6.025 1.00 42.25 671 ALA A O 1
ATOM 5281 N N . GLU A 1 672 ? -4.399 23.779 -5.103 1.00 44.50 672 GLU A N 1
ATOM 5282 C CA . GLU A 1 672 ? -3.598 24.965 -4.755 1.00 44.50 672 GLU A CA 1
ATOM 5283 C C . GLU A 1 672 ? -2.767 25.519 -5.928 1.00 44.50 672 GLU A C 1
ATOM 5285 O O . GLU A 1 672 ? -2.271 26.644 -5.844 1.00 44.50 672 GLU A O 1
ATOM 5290 N N . LYS A 1 673 ? -2.587 24.755 -7.018 1.00 43.84 673 LYS A N 1
ATOM 5291 C CA . LYS A 1 673 ? -1.621 25.075 -8.087 1.00 43.84 673 LYS A CA 1
ATOM 5292 C C . LYS A 1 673 ? -2.229 25.311 -9.468 1.00 43.84 673 LYS A C 1
ATOM 5294 O O . LYS A 1 673 ? -1.655 26.087 -10.229 1.00 43.84 673 LYS A O 1
ATOM 5299 N N . GLU A 1 674 ? -3.375 24.716 -9.802 1.00 43.78 674 GLU A N 1
ATOM 5300 C CA . GLU A 1 674 ? -3.975 24.845 -11.137 1.00 43.78 674 GLU A CA 1
ATOM 5301 C C . GLU A 1 674 ? -5.446 25.276 -11.111 1.00 43.78 674 GLU A C 1
ATOM 5303 O O . GLU A 1 674 ? -6.327 24.569 -10.629 1.00 43.78 674 GLU A O 1
ATOM 5308 N N . LYS A 1 675 ? -5.741 26.404 -11.772 1.00 49.22 675 LYS A N 1
ATOM 5309 C CA . LYS A 1 675 ? -7.112 26.912 -11.987 1.00 49.22 675 LYS A CA 1
ATOM 5310 C C . LYS A 1 675 ? -7.967 26.063 -12.949 1.00 49.22 675 LYS A C 1
ATOM 5312 O O . LYS A 1 675 ? -9.113 26.421 -13.193 1.00 49.22 675 LYS A O 1
ATOM 5317 N N . ASN A 1 676 ? -7.412 24.977 -13.495 1.00 49.12 676 ASN A N 1
ATOM 5318 C CA . ASN A 1 676 ? -8.018 24.127 -14.527 1.00 49.12 676 ASN A CA 1
ATOM 5319 C C . ASN A 1 676 ? -8.121 22.643 -14.109 1.00 49.12 676 ASN A C 1
ATOM 5321 O O . ASN A 1 676 ? -8.252 21.773 -14.971 1.00 49.12 676 ASN A O 1
ATOM 5325 N N . ALA A 1 677 ? -8.047 22.329 -12.810 1.00 61.12 677 ALA A N 1
ATOM 5326 C CA . ALA A 1 677 ? -8.266 20.965 -12.330 1.00 61.12 677 ALA A CA 1
ATOM 5327 C C . ALA A 1 677 ? -9.676 20.469 -12.718 1.00 61.12 677 ALA A C 1
ATOM 5329 O O . ALA A 1 677 ? -10.668 21.174 -12.520 1.00 61.12 677 ALA A O 1
ATOM 5330 N N . LYS A 1 678 ? -9.771 19.255 -13.276 1.00 70.44 678 LYS A N 1
ATOM 5331 C CA . LYS A 1 678 ? -11.065 18.654 -13.640 1.00 70.44 678 LYS A CA 1
ATOM 5332 C C . LYS A 1 678 ? -11.906 18.378 -12.381 1.00 70.44 678 LYS A C 1
ATOM 5334 O O . LYS A 1 678 ? -11.345 17.885 -11.400 1.00 70.44 678 LYS A O 1
ATOM 5339 N N . PRO A 1 679 ? -13.228 18.630 -12.400 1.00 81.31 679 PRO A N 1
ATOM 5340 C CA . PRO A 1 679 ? -14.132 18.243 -11.318 1.00 81.31 679 PRO A CA 1
ATOM 5341 C C . PRO A 1 679 ? -14.032 16.749 -10.974 1.00 81.31 679 PRO A C 1
ATOM 5343 O O . PRO A 1 679 ? -13.865 15.912 -11.864 1.00 81.31 679 PRO A O 1
ATOM 5346 N N . LEU A 1 680 ? -14.195 16.389 -9.694 1.00 83.94 680 LEU A N 1
ATOM 5347 C CA . LEU A 1 680 ? -14.167 14.984 -9.255 1.00 83.94 680 LEU A CA 1
ATOM 5348 C C . LEU A 1 680 ? -15.254 14.145 -9.955 1.00 83.94 680 LEU A C 1
ATOM 5350 O O . LEU A 1 680 ? -15.030 12.970 -10.226 1.00 83.94 680 LEU A O 1
ATOM 5354 N N . GLN A 1 681 ? -16.394 14.745 -10.308 1.00 88.19 681 GLN A N 1
ATOM 5355 C CA . GLN A 1 681 ? -17.446 14.126 -11.122 1.00 88.19 681 GLN A CA 1
ATOM 5356 C C . GLN A 1 681 ? -16.901 13.593 -12.456 1.00 88.19 681 GLN A C 1
ATOM 5358 O O . GLN A 1 681 ? -17.147 12.440 -12.808 1.00 88.19 681 GLN A O 1
ATOM 5363 N N . ASP A 1 682 ? -16.132 14.418 -13.170 1.00 85.56 682 ASP A N 1
ATOM 5364 C CA . ASP A 1 682 ? -15.584 14.093 -14.490 1.00 85.56 682 ASP A CA 1
ATOM 5365 C C . ASP A 1 682 ? -14.465 13.054 -14.383 1.00 85.56 682 ASP A C 1
ATOM 5367 O O . ASP A 1 682 ? -14.308 12.219 -15.268 1.00 85.56 682 ASP A O 1
ATOM 5371 N N . LEU A 1 683 ? -13.693 13.092 -13.292 1.00 86.62 683 LEU A N 1
ATOM 5372 C CA . LEU A 1 683 ? -12.653 12.103 -13.007 1.00 86.62 683 LEU A CA 1
ATOM 5373 C C . LEU A 1 683 ? -13.255 10.739 -12.647 1.00 86.62 683 LEU A C 1
ATOM 5375 O O . LEU A 1 683 ? -12.781 9.725 -13.145 1.00 86.62 683 LEU A O 1
ATOM 5379 N N . LEU A 1 684 ? -14.336 10.706 -11.862 1.00 88.94 684 LEU A N 1
ATOM 5380 C CA . LEU A 1 684 ? -15.066 9.470 -11.569 1.00 88.94 684 LEU A CA 1
ATOM 5381 C C . LEU A 1 684 ? -15.691 8.866 -12.829 1.00 88.94 684 LEU A C 1
ATOM 5383 O O . LEU A 1 684 ? -15.580 7.666 -13.022 1.00 88.94 684 LEU A O 1
ATOM 5387 N N . LEU A 1 685 ? -16.305 9.673 -13.699 1.00 87.62 685 LEU A N 1
ATOM 5388 C CA . LEU A 1 685 ? -16.894 9.188 -14.957 1.00 87.62 685 LEU A CA 1
ATOM 5389 C C . LEU A 1 685 ? -15.860 8.881 -16.059 1.00 87.62 685 LEU A C 1
ATOM 5391 O O . LEU A 1 685 ? -16.225 8.325 -17.094 1.00 87.62 685 LEU A O 1
ATOM 5395 N N . ALA A 1 686 ? -14.589 9.242 -15.864 1.00 87.38 686 ALA A N 1
ATOM 5396 C CA . ALA A 1 686 ? -13.493 8.844 -16.747 1.00 87.38 686 ALA A CA 1
ATOM 5397 C C . ALA A 1 686 ? -12.935 7.447 -16.414 1.00 87.38 686 ALA A C 1
ATOM 5399 O O . ALA A 1 686 ? -12.279 6.842 -17.263 1.00 87.38 686 ALA A O 1
ATOM 5400 N N . GLU A 1 687 ? -13.193 6.923 -15.211 1.00 88.00 687 GLU A N 1
ATOM 5401 C CA . GLU A 1 687 ? -12.817 5.558 -14.841 1.00 88.00 687 GLU A CA 1
ATOM 5402 C C . GLU A 1 687 ? -13.706 4.547 -15.592 1.00 88.00 687 GLU A C 1
ATOM 5404 O O . GLU A 1 687 ? -14.931 4.583 -15.456 1.00 88.00 687 GLU A O 1
ATOM 5409 N N . PRO A 1 688 ? -13.137 3.591 -16.351 1.00 85.06 688 PRO A N 1
ATOM 5410 C CA . PRO A 1 688 ? -13.916 2.683 -17.201 1.00 85.06 688 PRO A CA 1
ATOM 5411 C C . PRO A 1 688 ? -14.832 1.733 -16.411 1.00 85.06 688 PRO A C 1
ATOM 5413 O O . PRO A 1 688 ? -15.767 1.162 -16.971 1.00 85.06 688 PRO A O 1
ATOM 5416 N N . GLU A 1 689 ? -14.580 1.565 -15.110 1.00 88.94 689 GLU A N 1
ATOM 5417 C CA . GLU A 1 689 ? -15.406 0.767 -14.201 1.00 88.94 689 GLU A CA 1
ATOM 5418 C C . GLU A 1 689 ? -16.541 1.565 -13.532 1.00 88.94 689 GLU A C 1
ATOM 5420 O O . GLU A 1 689 ? -17.296 0.981 -12.761 1.00 88.94 689 GLU A O 1
ATOM 5425 N N . LEU A 1 690 ? -16.694 2.869 -13.803 1.00 91.88 690 LEU A N 1
ATOM 5426 C CA . LEU A 1 690 ? -17.677 3.752 -13.162 1.00 91.88 690 LEU A CA 1
ATOM 5427 C C . LEU A 1 690 ? -18.539 4.462 -14.224 1.00 91.88 690 LEU A C 1
ATOM 5429 O O . LEU A 1 690 ? -18.233 5.557 -14.686 1.00 91.88 690 LEU A O 1
ATOM 5433 N N . SER A 1 691 ? -19.652 3.837 -14.616 1.00 87.88 691 SER A N 1
ATOM 5434 C CA . SER A 1 691 ? -20.502 4.301 -15.726 1.00 87.88 691 SER A CA 1
ATOM 5435 C C . SER A 1 691 ? -21.747 5.076 -15.290 1.00 87.88 691 SER A C 1
ATOM 5437 O O . SER A 1 691 ? -22.225 5.937 -16.031 1.00 87.88 691 SER A O 1
ATOM 5439 N N . ARG A 1 692 ? -22.310 4.778 -14.110 1.00 89.25 692 ARG A N 1
ATOM 5440 C CA . ARG A 1 692 ? -23.557 5.398 -13.638 1.00 89.25 692 ARG A CA 1
ATOM 5441 C C . ARG A 1 692 ? -23.632 5.505 -12.120 1.00 89.25 692 ARG A C 1
ATOM 5443 O O . ARG A 1 692 ? -23.193 4.623 -11.387 1.00 89.25 692 ARG A O 1
ATOM 5450 N N . LEU A 1 693 ? -24.303 6.549 -11.653 1.00 90.19 693 LEU A N 1
ATOM 5451 C CA . LEU A 1 693 ? -24.594 6.726 -10.238 1.00 90.19 693 LEU A CA 1
ATOM 5452 C C . LEU A 1 693 ? -25.745 5.801 -9.799 1.00 90.19 693 LEU A C 1
ATOM 5454 O O . LEU A 1 693 ? -26.845 5.851 -10.356 1.00 90.19 693 LEU A O 1
ATOM 5458 N N . GLY A 1 694 ? -25.492 4.972 -8.790 1.00 85.94 694 GLY A N 1
ATOM 5459 C CA . GLY A 1 694 ? -26.496 4.166 -8.104 1.00 85.94 694 GLY A CA 1
ATOM 5460 C C . GLY A 1 694 ? -27.374 4.998 -7.167 1.00 85.94 694 GLY A C 1
ATOM 5461 O O . GLY A 1 694 ? -27.110 6.168 -6.900 1.00 85.94 694 GLY A O 1
ATOM 5462 N N . ARG A 1 695 ? -28.435 4.378 -6.646 1.00 81.75 695 ARG A N 1
ATOM 5463 C CA . ARG A 1 695 ? -29.298 4.958 -5.605 1.00 81.75 695 ARG A CA 1
ATOM 5464 C C . ARG A 1 695 ? -29.403 4.002 -4.432 1.00 81.75 695 ARG A C 1
ATOM 5466 O O . ARG A 1 695 ? -29.556 2.798 -4.643 1.00 81.75 695 ARG A O 1
ATOM 5473 N N . ILE A 1 696 ? -29.373 4.542 -3.222 1.00 80.25 696 ILE A N 1
ATOM 5474 C CA . ILE A 1 696 ? -29.529 3.752 -2.003 1.00 80.25 696 ILE A CA 1
ATOM 5475 C C . ILE A 1 696 ? -31.006 3.525 -1.676 1.00 80.25 696 ILE A C 1
ATOM 5477 O O . ILE A 1 696 ? -31.817 4.452 -1.704 1.00 80.25 696 ILE A O 1
ATOM 5481 N N . ILE A 1 697 ? -31.343 2.284 -1.322 1.00 69.81 697 ILE A N 1
ATOM 5482 C CA . ILE A 1 697 ? -32.656 1.906 -0.790 1.00 69.81 697 ILE A CA 1
ATOM 5483 C C . ILE A 1 697 ? -32.455 1.490 0.668 1.00 69.81 697 ILE A C 1
ATOM 5485 O O . ILE A 1 697 ? -32.222 0.323 0.968 1.00 69.81 697 ILE A O 1
ATOM 5489 N N . ARG A 1 698 ? -32.550 2.452 1.589 1.00 65.81 698 ARG A N 1
ATOM 5490 C CA . ARG A 1 698 ? -32.668 2.148 3.021 1.00 65.81 698 ARG A CA 1
ATOM 5491 C C . ARG A 1 698 ? -34.114 1.753 3.323 1.00 65.81 698 ARG A C 1
ATOM 5493 O O . ARG A 1 698 ? -35.038 2.497 2.984 1.00 65.81 698 ARG A O 1
ATOM 5500 N N . SER A 1 699 ? -34.311 0.609 3.976 1.00 54.34 699 SER A N 1
ATOM 5501 C CA . SER A 1 699 ? -35.583 0.296 4.634 1.00 54.34 699 SER A CA 1
ATOM 5502 C C . SER A 1 699 ? -35.907 1.369 5.679 1.00 54.34 699 SER A C 1
ATOM 5504 O O . SER A 1 699 ? -34.998 1.940 6.284 1.00 54.34 699 SER A O 1
ATOM 5506 N N . ARG A 1 700 ? -37.199 1.664 5.849 1.00 41.22 700 ARG A N 1
ATOM 5507 C CA . ARG A 1 700 ? -37.693 2.468 6.976 1.00 41.22 700 ARG A CA 1
ATOM 5508 C C . ARG A 1 700 ? -37.698 1.656 8.264 1.00 41.22 700 ARG A C 1
ATOM 5510 O O . ARG A 1 700 ? -37.838 0.420 8.145 1.00 41.22 700 ARG A O 1
#

InterPro domains:
  IPR000980 SH2 domain [PS50001] (602-684)
  IPR001217 Transcription factor STAT [PTHR11801] (28-687)
  IPR036860 SH2 domain superfamily [G3DSA:3.30.505.10] (588-697)
  IPR036860 SH2 domain superfamily [SSF55550] (598-682)
  IPR060320 DG1062/SHA-B, N-terminal domain [PF28397] (198-356)

Foldseek 3Di:
DDDDPDPPDDDWAWLQFDKDKDFCPPQWKKKKWKKAFAPLADPWFQSKAKDFPVAPQFGAWIQANQQKIKGADDPVQFPQGDSDDDSPPCVRGFIQIAPHHDDHRAIWMWMWIGHSFKIWIDINNDTRDIDTGHTPDDPVPPPDDGRMIMMGGNDDPPPRTTMTIGDMDMGGPPDPPCCVCPVPPPDPCDDADKFKEKDVVQVVQFDQDPVREGEQDDDPVSLQDKGKIKMFIAGSVRHGAQDKFWKAKFKAFPPPRHGDDDFPPPDAQKWWADPNDTDHSVVDTDIAHRRMTMMIGNLNRVQAPPPQTWMWMKMAGPPCVVDPRRIYIHHTYTRHHPDPDPDPDDDDDDDDDDDDDDDDDDDDDDDDDDDDDDDDDDDDDDDDDDDDDDDDDDDDDDDDDDDDYDDDDDDDDDDDDDDDDDDDDDDDDDDDDDDDDDDDDDDPPPDQDDPVLLVCCLPDDQVSVLVSLVVCLVPDDLVSLQSSLVSNCVVNVHNLLNVLSNCSNVLVVLLVVLCCVQQVVPQKHFLVSSQVSLQVSLCVLLVADQDTDDPVLSVLLCVQLVHDGIHGSSSSSSSSLQSNLQSNLSNDPLNVVQCNDVVVNQAPESDEPCQQVVQQLDPVGGDDFQAKHKYAYSVAGPPRSCRNWIWIWGQHPVRDIDIHTDPCVVVVVCVVPDPDDDRPVVVQCVPPRHPDYTDGDDDD

Radius of gyration: 36.78 Å; chains: 1; bounding box: 95×92×110 Å

Sequence (700 aa):
MANEEKDSVEYYSLLKDFRAEIEVQEGAFFLCFWLYLMSSTAFPARLIQVQSSATEGASFLVLSEKKKMVLLPLGILHKEAPETCDLTSLSEVPHVAMETEFPMEKWIHIGCEVSSDFVLLHIDGEIAGKKAMSPLFNKDSISGGLTKITLVCGGGDDNSLQGYVHNHKVLPLTSSIMEYYAKRNIFVFQDPPLQLSIDNSSASEIEEGSDGVWSIVGGKASCRRIFSLDVVLLDAFSHPINKELEVIASLVYADNGAPVEKTSDGEAPLLASQDGVEFASCDRPSKMLHGHASFKLKISQLSSKCDNRMFRIMFHMPKLETYPFLKAFSPPILCISRNRSTRMSSRLWKRPASANDQLNLSQLSGLDDETLELHHSSIHEEKLSPSSKRCRLGQEDECNSHSRTANQVKNVARRSDSLEELDDSQTDSESPEARNSALKSTSSSRNPMSDATIFKYCLAGLTEKTLLLKEISSTASNEELLSFSHQVSLYSGCSHHRHQIAMAKRLIEEGNKAWNLISQNKHQVPWESVVFEIEEQFMKIAACNSRALTQQDFELLRRIAGCQEYLAQENFEKMWCWLYPVALTLSKDWINTMWSSTSPKWIEGFITKEEAETSLQGSRGLQESGTFVLRFPTSRSWPHPDAGSLVVTYVGSKHTIHNKLISLDQMFSFAEKEKNAKPLQDLLLAEPELSRLGRIIRSR

pLDDT: mean 72.17, std 23.93, range [21.22, 97.75]

Organism: Prunus dulcis (NCBI:txid3755)

Secondary structure (DSSP, 8-state):
-------S---PEEGGG-EEEEE-SSSEEEEEEEEEE-TT--SSEEEEEEEETTEEEEEEEEE-TTS-EEE---TTTBTT--SS--TT-TTSS--EE-S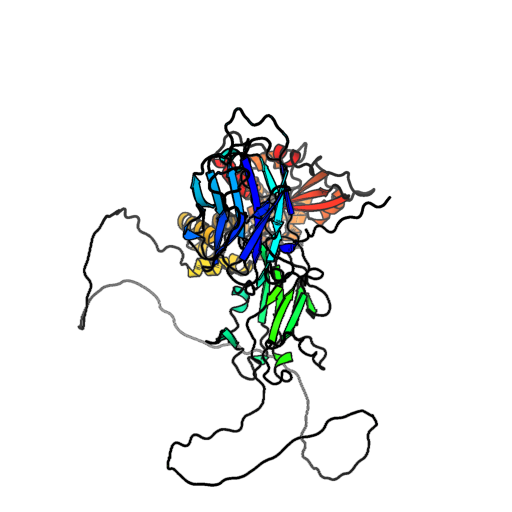S---TTSEEEEEEEEETTEEEEEETTEEEEEEE--BSS-GGG--S---EEEEEE---SS----EEEEEEEEEETTS-HHHHHHTTSS-SSSSPPEEEEE-TTGGGGSEE-TTS-EE---STTGGG-EEEEEEEEEETTS-B-----EEEEEEEETTT-PBPPPPTTS--SEEEEETTEEEETTTSPEE-BTTEEEEEEEGGGTTTTSTT--EEEEEE-TT-TT-GGGEEEPPPEE---------------------------------------------------------------------------------------------------------------PPPPPHHHHHHHHH--HHHHHHHHHHHHHH--HHHHHHHHHHHHHHTS-THHHHHHHHHHHHHHHHHHHHHHHHTT-SEEEGGGTHHHHHHHHHHHHT-SS-PPPHHHHHHHHHHHT-SSEEEHHHHHHHHHHHHHHHHHHTSHHHHHHHS--SS--EEES--HHHHHHHHH-BTBPPPTTEEEEE--TT--TTSTTTT--EEEEE-TTS-EEEEE---HHHHHHHTT-TTPPPHHHHHHHSTT--EE-------